Protein AF-0000000072262759 (afdb_homodimer)

Radius of gyration: 26.02 Å; Cα contacts (8 Å, |Δi|>4): 1117; chains: 2; bounding box: 70×74×68 Å

InterPro domains:
  IPR000847 LysR, HTH, N-terminal domain [PF00126] (4-63)
  IPR000847 LysR, HTH, N-terminal domain [PS50931] (1-59)
  IPR005119 LysR, substrate-binding [PF03466] (89-293)
  IPR036388 Winged helix-like DNA-binding domain superfamily [G3DSA:1.10.10.10] (3-88)
  IPR036390 Winged helix DNA-binding domain superfamily [SSF46785] (4-87)
  IPR058163 LysR-type transcriptional regulator, proteobacterial-type [PTHR30537] (1-295)

Secondary structure (DSSP, 8-state):
--HHHHHHHHHHHHHTTSHHHHHHHHT--HHHHHHHHHHHHHHHTS--B--SSSS--B-HHHHHHHHHHHHHHHHHHHHHHHHS--GGG--EEEEEEE-HHHHHSGGGHHHHHHHHH-TTEEEEEEE-SS---HHHHT-SEEEEEE-----SSEEEEEEEE-EEEEE-HHHHHHH---SSGGGGGGSEEEEETTSTTTTEEEEE-TTS-EEEEE-EEEEEES-HHHHHHHHHTTS-EEEEEHHHHHHHHHTTSSEEE-GGG----EEEEEEE---SS--HHHHHHHHHHHHHHHHH-/--HHHHHHHHHHHHHTTSHHHHHHHHT--HHHHHHHHHHHHHHHTS--B--SSSS--B-HHHHHHHHHHHHHHHHHHHHHHHHS--GGG--EEEEEEE-HHHHHSGGGHHHHHHHHH-TTEEEEEEE-SS---HHHHT-SEEEEEE-----SSEEEEEEEE-EEEEE-HHHHHHH---SSGGGGGGSEEEEETTSTTTTEEEEE-TTS-EEEEE-EEEEEES-HHHHHHHHHTTS-EEEEEHHHHHHHHHTTSSEEE-GGG----EEEEEEE---SS--HHHHHHHHHHHHHHHHH-

Organism: Brucella abortus (strain 2308) (NCBI:txid359391)

Nearest PDB structures (foldseek):
  7trw-assembly1_A-2  TM=8.984E-01  e=1.627E-21  Yersinia pestis CO92
  3mz1-assembly1_A  TM=8.689E-01  e=1.690E-17  Sinorhizobium meliloti 1021
  3mz1-assembly2_C  TM=8.672E-01  e=1.592E-17  Sinorhizobium meliloti 1021
  8sbf-assembly1_D  TM=5.828E-01  e=4.285E-18  Acinetobacter baylyi ADP1
  5y2v-assembly1_C  TM=5.278E-01  e=5.917E-17  Synechocystis sp. PCC 6803 substr. Kazusa

pLDDT: mean 88.4, std 10.93, range [44.16, 98.69]

Foldseek 3Di:
DDPLVLLVLLLLQVVLQHLVSSCVVVVHDSVVSVVSPVVNCVVVVHHQWDPPDPGTDGDPVVLVSNLVSLVVNQQVLLVCQVPVPDLVDDAEEAEEEEAPCCCVFPLVVLVVVLCVVCVRYHYRYDHDLDDDDCSSVNHQKYKDKWQDDDDLWDKDFQWFWFKFKKAFPVLCVVQNADPDLQSQAPWAEEFQCSDPCGQWDWWADPVGDIDTYGHHFDYYHNDLLVRQVCRLVNRGMYIHICSNCVVCCVVRSMPTHPVSTTDGRITIIMIGHDDPGRRSNRVSSRVSSSVVSVVVD/DDPLVLLVLLLLQVVLQHLVSSCVVVVHDSVVSVVSPVVNCVVVVHHQWDPPDPGTDGDPVVLVSNLVSLVVNQQVLLVCQVVVPDLVDDAEEAEEEEAPCCCVFPLVVLVVVLCVVCVRYHYRYDHDLDDDDCSSVNHQKYKDKWQDDDDLWDKDFQWFWFKFKKAFPVLCVVQNADPDPQSQAPWAEEFQCSDPCGQWDWWADPVGDIDTYGHHFDYYHNDLLVRQVCRLVNRGMYIHICSNCVVCCVVRSMPTHPVSTTDGRITIIMIGHDDPGRRSNRVSSRVSSSVVSVVVD

Solvent-accessible surface area (backbone atoms only — not comparable to full-atom values): 31466 Å² total; per-residue (Å²): 133,59,70,63,57,26,51,49,44,41,48,42,22,61,76,46,60,30,54,63,51,21,16,67,72,71,73,46,56,42,68,58,45,52,50,34,38,51,49,45,24,60,73,68,72,43,66,37,59,46,78,85,55,98,53,81,43,65,30,74,60,20,52,54,46,49,48,51,47,53,51,48,52,51,50,50,53,7,48,50,40,62,62,45,72,64,64,87,62,45,57,46,76,46,35,32,34,27,35,50,68,48,45,58,38,80,74,21,48,55,61,47,52,46,37,72,77,35,71,57,28,28,40,39,38,47,56,40,83,64,89,73,55,42,71,82,70,65,38,60,32,32,47,42,78,41,59,89,63,97,57,90,49,43,70,45,80,40,41,84,34,43,57,39,37,33,29,10,60,70,32,32,73,72,73,52,73,59,83,49,75,70,52,41,53,84,34,49,20,41,32,38,58,71,44,89,48,39,47,40,42,71,32,27,46,92,86,65,48,77,43,73,34,60,45,46,48,42,38,34,32,53,36,70,61,38,46,49,52,32,18,61,70,38,61,18,34,34,76,33,55,39,84,78,44,46,67,42,41,75,70,60,50,27,42,77,44,55,70,81,28,54,57,71,69,32,26,32,27,46,33,31,73,72,57,97,52,70,30,39,49,57,49,51,50,54,54,48,46,37,50,56,41,57,74,70,102,132,56,69,63,58,26,52,50,44,40,48,42,23,59,75,45,59,29,54,63,51,21,16,66,73,71,71,45,55,42,68,57,45,52,48,34,39,50,50,47,23,60,74,69,72,43,66,38,58,46,78,84,54,99,52,80,44,64,31,73,59,21,52,54,45,50,49,51,47,52,52,48,52,50,50,50,51,6,48,51,39,61,63,45,74,66,65,89,63,45,56,47,75,44,35,32,35,27,35,50,68,48,45,59,37,77,74,23,47,53,60,45,52,47,36,71,76,35,71,57,30,29,40,40,39,47,56,41,82,63,89,72,54,42,71,82,70,64,39,60,33,32,48,40,78,41,58,89,61,96,57,90,48,43,70,45,79,41,43,82,34,42,58,38,37,33,28,9,59,68,32,31,71,73,73,52,73,60,84,49,75,70,51,40,53,84,35,49,20,40,32,37,57,72,44,90,49,39,50,39,41,71,35,27,42,92,85,64,49,77,42,72,35,59,45,46,49,42,37,34,32,53,36,69,61,37,47,48,54,34,18,62,72,38,60,18,33,33,76,32,53,39,86,78,44,45,68,43,40,75,70,59,49,27,42,79,42,53,71,82,27,53,58,73,68,32,26,32,27,46,32,30,74,73,56,97,52,69,31,38,50,58,49,52,49,53,54,49,48,38,51,55,41,58,73,71,100

Sequence (594 aa):
MDTLTRMRAFIDVVEAEGFSAAARKIGRSKALLSKYVRELEDELGARLLNRTTRQFSLTEAGHTYYHRALEIIREIDALQDAVSETSSDARGRIKLSAPRTFADAVIGQSLIDFCLAHPEIVLDVRLDDRFVDLVEEGFDLAIRITRLQDSSLIAKRLSPFHSVLCGAPELIARVGKPQRPEDLTDRPCIVDTNARARNNWHFRNMDGSMMTVPVSGPIEINSPVATKNAALAGLGFCMLPAFIAEDEIEQGKLITCLDEFIVRDGGIYAVYPHRRYLPAKIRALVDFMTQWFKEREMDTLTRMRAFIDVVEAEGFSAAARKIGRSKALLSKYVRELEDELGARLLNRTTRQFSLTEAGHTYYHRALEIIREIDALQDAVSETSSDARGRIKLSAPRTFADAVIGQSLIDFCLAHPEIVLDVRLDDRFVDLVEEGFDLAIRITRLQDSSLIAKRLSPFHSVLCGAPELIARVGKPQRPEDLTDRPCIVDTNARARNNWHFRNMDGSMMTVPVSGPIEINSPVATKNAALAGLGFCMLPAFIAEDEIEQGKLITCLDEFIVRDGGIYAVYPHRRYLPAKIRALVDFMTQWFKERE

Structure (mmCIF, N/CA/C/O backbone):
data_AF-0000000072262759-model_v1
#
loop_
_entity.id
_entity.type
_entity.pdbx_description
1 polymer 'Bacterial regulatory protein LysR, HTH motif:LysR substrate binding domain'
#
loop_
_atom_site.group_PDB
_atom_site.id
_atom_site.type_symbol
_atom_site.label_atom_id
_atom_site.label_alt_id
_atom_site.label_comp_id
_atom_site.label_asym_id
_atom_site.label_entity_id
_atom_site.label_seq_id
_atom_site.pdbx_PDB_ins_code
_atom_site.Cartn_x
_atom_site.Cartn_y
_atom_site.Cartn_z
_atom_site.occupancy
_atom_site.B_iso_or_equiv
_atom_site.auth_seq_id
_atom_site.auth_comp_id
_atom_site.auth_asym_id
_atom_site.auth_atom_id
_atom_site.pdbx_PDB_model_num
ATOM 1 N N . MET A 1 1 ? -4.891 -43.25 8.281 1 56.09 1 MET A N 1
ATOM 2 C CA . MET A 1 1 ? -4.695 -42.031 7.496 1 56.09 1 MET A CA 1
ATOM 3 C C . MET A 1 1 ? -3.326 -41.406 7.773 1 56.09 1 MET A C 1
ATOM 5 O O . MET A 1 1 ? -2.828 -41.469 8.898 1 56.09 1 MET A O 1
ATOM 9 N N . ASP A 1 2 ? -2.65 -41 6.75 1 76.44 2 ASP A N 1
ATOM 10 C CA . ASP A 1 2 ? -1.235 -40.656 6.777 1 76.44 2 ASP A CA 1
ATOM 11 C C . ASP A 1 2 ? -1.025 -39.312 7.461 1 76.44 2 ASP A C 1
ATOM 13 O O . ASP A 1 2 ? -1.91 -38.438 7.441 1 76.44 2 ASP A O 1
ATOM 17 N N . THR A 1 3 ? -0.062 -39.312 8.289 1 75.75 3 THR A N 1
ATOM 18 C CA . THR A 1 3 ? 0.346 -38.156 9.102 1 75.75 3 THR A CA 1
ATOM 19 C C . THR A 1 3 ? 0.399 -36.875 8.258 1 75.75 3 THR A C 1
ATOM 21 O O . THR A 1 3 ? -0.036 -35.812 8.703 1 75.75 3 THR A O 1
ATOM 24 N N . LEU A 1 4 ? 0.708 -37.062 7.074 1 80.69 4 LEU A N 1
ATOM 25 C CA . LEU A 1 4 ? 0.847 -35.906 6.195 1 80.69 4 LEU A CA 1
ATOM 26 C C . LEU A 1 4 ? -0.517 -35.312 5.84 1 80.69 4 LEU A C 1
ATOM 28 O O . LEU A 1 4 ? -0.674 -34.094 5.754 1 80.69 4 LEU A O 1
ATOM 32 N N . THR A 1 5 ? -1.417 -36.219 5.652 1 85.25 5 THR A N 1
ATOM 33 C CA . THR A 1 5 ? -2.777 -35.812 5.336 1 85.25 5 THR A CA 1
ATOM 34 C C . THR A 1 5 ? -3.391 -35.031 6.492 1 85.25 5 THR A C 1
ATOM 36 O O . THR A 1 5 ? -4.039 -34 6.277 1 85.25 5 THR A O 1
ATOM 39 N N . ARG A 1 6 ? -3.154 -35.469 7.645 1 87.25 6 ARG A N 1
ATOM 40 C CA . ARG A 1 6 ? -3.674 -34.781 8.828 1 87.25 6 ARG A CA 1
ATOM 41 C C . ARG A 1 6 ? -2.994 -33.438 9.016 1 87.25 6 ARG A C 1
ATOM 43 O O . ARG A 1 6 ? -3.65 -32.438 9.359 1 87.25 6 ARG A O 1
ATOM 50 N N . MET A 1 7 ? -1.712 -33.406 8.758 1 86.62 7 MET A N 1
ATOM 51 C CA . MET A 1 7 ? -0.94 -32.188 8.852 1 86.62 7 MET A CA 1
ATOM 52 C C . MET A 1 7 ? -1.46 -31.141 7.863 1 86.62 7 MET A C 1
ATOM 54 O O . MET A 1 7 ? -1.679 -29.984 8.234 1 86.62 7 MET A O 1
ATOM 58 N N . ARG A 1 8 ? -1.709 -31.594 6.684 1 87.69 8 ARG A N 1
ATOM 59 C CA . ARG A 1 8 ? -2.213 -30.703 5.641 1 87.69 8 ARG A CA 1
ATOM 60 C C . ARG A 1 8 ? -3.617 -30.219 5.973 1 87.69 8 ARG A C 1
ATOM 62 O O . ARG A 1 8 ? -3.938 -29.047 5.75 1 87.69 8 ARG A O 1
ATOM 69 N N . ALA A 1 9 ? -4.43 -31.062 6.477 1 90 9 ALA A N 1
ATOM 70 C CA . ALA A 1 9 ? -5.789 -30.703 6.867 1 90 9 ALA A CA 1
ATOM 71 C C . ALA A 1 9 ? -5.777 -29.625 7.938 1 90 9 ALA A C 1
ATOM 73 O O . ALA A 1 9 ? -6.547 -28.656 7.863 1 90 9 ALA A O 1
ATOM 74 N N . PHE A 1 10 ? -4.914 -29.781 8.867 1 91.81 10 PHE A N 1
ATOM 75 C CA . PHE A 1 10 ? -4.777 -28.812 9.945 1 91.81 10 PHE A CA 1
ATOM 76 C C . PHE A 1 10 ? -4.355 -27.453 9.406 1 91.81 10 PHE A C 1
ATOM 78 O O . PHE A 1 10 ? -4.941 -26.438 9.75 1 91.81 10 PHE A O 1
ATOM 85 N N . ILE A 1 11 ? -3.396 -27.453 8.547 1 89.44 11 ILE A N 1
ATOM 86 C CA . ILE A 1 11 ? -2.895 -26.219 7.953 1 89.44 11 ILE A CA 1
ATOM 87 C C . ILE A 1 11 ? -4.012 -25.531 7.176 1 89.44 11 ILE A C 1
ATOM 89 O O . ILE A 1 11 ? -4.203 -24.312 7.301 1 89.44 11 ILE A O 1
ATOM 93 N N . ASP A 1 12 ? -4.742 -26.25 6.422 1 89.5 12 ASP A N 1
ATOM 94 C CA . ASP A 1 12 ? -5.844 -25.719 5.633 1 89.5 12 ASP A CA 1
ATOM 95 C C . ASP A 1 12 ? -6.891 -25.047 6.527 1 89.5 12 ASP A C 1
ATOM 97 O O . ASP A 1 12 ? -7.406 -23.984 6.195 1 89.5 12 ASP A O 1
ATOM 101 N N . VAL A 1 13 ? -7.172 -25.688 7.621 1 90.94 13 VAL A N 1
ATOM 102 C CA . VAL A 1 13 ? -8.172 -25.172 8.547 1 90.94 13 VAL A CA 1
ATOM 103 C C . VAL A 1 13 ? -7.676 -23.875 9.18 1 90.94 13 VAL A C 1
ATOM 105 O O . VAL A 1 13 ? -8.445 -22.922 9.344 1 90.94 13 VAL A O 1
ATOM 108 N N . VAL A 1 14 ? -6.41 -23.859 9.508 1 89.19 14 VAL A N 1
ATOM 109 C CA . VAL A 1 14 ? -5.828 -22.672 10.133 1 89.19 14 VAL A CA 1
ATOM 110 C C . VAL A 1 14 ? -5.809 -21.516 9.141 1 89.19 14 VAL A C 1
ATOM 112 O O . VAL A 1 14 ? -6.203 -20.406 9.469 1 89.19 14 VAL A O 1
ATOM 115 N N . GLU A 1 15 ? -5.398 -21.828 7.957 1 85.75 15 GLU A N 1
ATOM 116 C CA . GLU A 1 15 ? -5.277 -20.797 6.93 1 85.75 15 GLU A CA 1
ATOM 117 C C . GLU A 1 15 ? -6.645 -20.25 6.539 1 85.75 15 GLU A C 1
ATOM 119 O O . GLU A 1 15 ? -6.773 -19.062 6.234 1 85.75 15 GLU A O 1
ATOM 124 N N . ALA A 1 16 ? -7.66 -21.094 6.559 1 85.06 16 ALA A N 1
ATOM 125 C CA . ALA A 1 16 ? -9.016 -20.688 6.203 1 85.06 16 ALA A CA 1
ATOM 126 C C . ALA A 1 16 ? -9.75 -20.109 7.406 1 85.06 16 ALA A C 1
ATOM 128 O O . ALA A 1 16 ? -10.883 -19.625 7.281 1 85.06 16 ALA A O 1
ATOM 129 N N . GLU A 1 17 ? -9.023 -20.188 8.492 1 84.25 17 GLU A N 1
ATOM 130 C CA . GLU A 1 17 ? -9.562 -19.719 9.766 1 84.25 17 GLU A CA 1
ATOM 131 C C . GLU A 1 17 ? -10.906 -20.375 10.07 1 84.25 17 GLU A C 1
ATOM 133 O O . GLU A 1 17 ? -11.859 -19.703 10.461 1 84.25 17 GLU A O 1
ATOM 138 N N . GLY A 1 18 ? -10.984 -21.672 9.781 1 87.5 18 GLY A N 1
ATOM 139 C CA . GLY A 1 18 ? -12.203 -22.391 10.102 1 87.5 18 GLY A CA 1
ATOM 140 C C . GLY A 1 18 ? -12.367 -23.672 9.305 1 87.5 18 GLY A C 1
ATOM 141 O O . GLY A 1 18 ? -11.836 -23.781 8.195 1 87.5 18 GLY A O 1
ATOM 142 N N . PHE A 1 19 ? -13.18 -24.609 9.836 1 87.62 19 PHE A N 1
ATOM 143 C CA . PHE A 1 19 ? -13.383 -25.922 9.211 1 87.62 19 PHE A CA 1
ATOM 144 C C . PHE A 1 19 ? -14.266 -25.797 7.98 1 87.62 19 PHE A C 1
ATOM 146 O O . PHE A 1 19 ? -13.977 -26.391 6.938 1 87.62 19 PHE A O 1
ATOM 153 N N . SER A 1 20 ? -15.219 -24.906 8.117 1 86.88 20 SER A N 1
ATOM 154 C CA . SER A 1 20 ? -16.156 -24.75 7.008 1 86.88 20 SER A CA 1
ATOM 155 C C . SER A 1 20 ? -15.492 -24.062 5.82 1 86.88 20 SER A C 1
ATOM 157 O O . SER A 1 20 ? -15.648 -24.5 4.676 1 86.88 20 SER A O 1
ATOM 159 N N . ALA A 1 21 ? -14.766 -23.078 6.148 1 84.25 21 ALA A N 1
ATOM 160 C CA . ALA A 1 21 ? -14.062 -22.344 5.102 1 84.25 21 ALA A CA 1
ATOM 161 C C . ALA A 1 21 ? -13.016 -23.219 4.418 1 84.25 21 ALA A C 1
ATOM 163 O O . ALA A 1 21 ? -12.883 -23.203 3.195 1 84.25 21 ALA A O 1
ATOM 164 N N . ALA A 1 22 ? -12.352 -23.984 5.215 1 88.62 22 ALA A N 1
ATOM 165 C CA . ALA A 1 22 ? -11.344 -24.891 4.68 1 88.62 22 ALA A CA 1
ATOM 166 C C . ALA A 1 22 ? -11.984 -25.969 3.803 1 88.62 22 ALA A C 1
ATOM 168 O O . ALA A 1 22 ? -11.461 -26.297 2.734 1 88.62 22 ALA A O 1
ATOM 169 N N . ALA A 1 23 ? -13.094 -26.469 4.234 1 87.69 23 ALA A N 1
ATOM 170 C CA . ALA A 1 23 ? -13.789 -27.5 3.484 1 87.69 23 ALA A CA 1
ATOM 171 C C . ALA A 1 23 ? -14.195 -27 2.104 1 87.69 23 ALA A C 1
ATOM 173 O O . ALA A 1 23 ? -14.008 -27.688 1.102 1 87.69 23 ALA A O 1
ATOM 174 N N . ARG A 1 24 ? -14.641 -25.859 2.053 1 78.38 24 ARG A N 1
ATOM 175 C CA . ARG A 1 24 ? -15.062 -25.25 0.8 1 78.38 24 ARG A CA 1
ATOM 176 C C . ARG A 1 24 ? -13.875 -25.016 -0.129 1 78.38 24 ARG A C 1
ATOM 178 O O . ARG A 1 24 ? -13.969 -25.266 -1.333 1 78.38 24 ARG A O 1
ATOM 185 N N . LYS A 1 25 ? -12.828 -24.625 0.496 1 75.88 25 LYS A N 1
ATOM 186 C CA . LYS A 1 25 ? -11.641 -24.25 -0.27 1 75.88 25 LYS A CA 1
ATOM 187 C C . LYS A 1 25 ? -10.969 -25.484 -0.87 1 75.88 25 LYS A C 1
ATOM 189 O O . LYS A 1 25 ? -10.523 -25.469 -2.021 1 75.88 25 LYS A O 1
ATOM 194 N N . ILE A 1 26 ? -10.969 -26.547 -0.148 1 75.5 26 ILE A N 1
ATOM 195 C CA . ILE A 1 26 ? -10.172 -27.703 -0.571 1 75.5 26 ILE A CA 1
ATOM 196 C C . ILE A 1 26 ? -11.086 -28.781 -1.138 1 75.5 26 ILE A C 1
ATOM 198 O O . ILE A 1 26 ? -10.609 -29.734 -1.761 1 75.5 26 ILE A O 1
ATOM 202 N N . GLY A 1 27 ? -12.398 -28.609 -1.051 1 77.19 27 GLY A N 1
ATOM 203 C CA . GLY A 1 27 ? -13.336 -29.562 -1.611 1 77.19 27 GLY A CA 1
ATOM 204 C C . GLY A 1 27 ? -13.445 -30.844 -0.79 1 77.19 27 GLY A C 1
ATOM 205 O O . GLY A 1 27 ? -13.492 -31.938 -1.342 1 77.19 27 GLY A O 1
ATOM 206 N N . ARG A 1 28 ? -13.289 -30.719 0.465 1 79.94 28 ARG A N 1
ATOM 207 C CA . ARG A 1 28 ? -13.461 -31.844 1.379 1 79.94 28 ARG A CA 1
ATOM 208 C C . ARG A 1 28 ? -14.578 -31.562 2.385 1 79.94 28 ARG A C 1
ATOM 210 O O . ARG A 1 28 ? -14.984 -30.406 2.559 1 79.94 28 ARG A O 1
ATOM 217 N N . SER A 1 29 ? -15.141 -32.594 2.859 1 87.25 29 SER A N 1
ATOM 218 C CA . SER A 1 29 ? -16.203 -32.406 3.836 1 87.25 29 SER A CA 1
ATOM 219 C C . SER A 1 29 ? -15.672 -31.844 5.145 1 87.25 29 SER A C 1
ATOM 221 O O . SER A 1 29 ? -14.57 -32.188 5.578 1 87.25 29 SER A O 1
ATOM 223 N N . LYS A 1 30 ? -16.438 -31 5.719 1 90.69 30 LYS A N 1
ATOM 224 C CA . LYS A 1 30 ? -16.109 -30.438 7.027 1 90.69 30 LYS A CA 1
ATOM 225 C C . LYS A 1 30 ? -15.906 -31.547 8.062 1 90.69 30 LYS A C 1
ATOM 227 O O . LYS A 1 30 ? -15 -31.469 8.891 1 90.69 30 LYS A O 1
ATOM 232 N N . ALA A 1 31 ? -16.766 -32.562 7.977 1 90.81 31 ALA A N 1
ATOM 233 C CA . ALA A 1 31 ? -16.703 -33.688 8.914 1 90.81 31 ALA A CA 1
ATOM 234 C C . ALA A 1 31 ? -15.352 -34.406 8.812 1 90.81 31 ALA A C 1
ATOM 236 O O . ALA A 1 31 ? -14.766 -34.781 9.828 1 90.81 31 ALA A O 1
ATOM 237 N N . LEU A 1 32 ? -14.914 -34.562 7.625 1 90.25 32 LEU A N 1
ATOM 238 C CA . LEU A 1 32 ? -13.648 -35.25 7.395 1 90.25 32 LEU A CA 1
ATOM 239 C C . LEU A 1 32 ? -12.477 -34.406 7.918 1 90.25 32 LEU A C 1
ATOM 241 O O . LEU A 1 32 ? -11.57 -34.938 8.555 1 90.25 32 LEU A O 1
ATOM 245 N N . LEU A 1 33 ? -12.516 -33.125 7.668 1 91.5 33 LEU A N 1
ATOM 246 C CA . LEU A 1 33 ? -11.469 -32.219 8.156 1 91.5 33 LEU A CA 1
ATOM 247 C C . LEU A 1 33 ? -11.422 -32.219 9.68 1 91.5 33 LEU A C 1
ATOM 249 O O . LEU A 1 33 ? -10.336 -32.219 10.266 1 91.5 33 LEU A O 1
ATOM 253 N N . SER A 1 34 ? -12.602 -32.125 10.281 1 90.94 34 SER A N 1
ATOM 254 C CA . SER A 1 34 ? -12.695 -32.156 11.742 1 90.94 34 SER A CA 1
ATOM 255 C C . SER A 1 34 ? -12.109 -33.469 12.297 1 90.94 34 SER A C 1
ATOM 257 O O . SER A 1 34 ? -11.398 -33.438 13.305 1 90.94 34 SER A O 1
ATOM 259 N N . LYS A 1 35 ? -12.391 -34.531 11.625 1 91.38 35 LYS A N 1
ATOM 260 C CA . LYS A 1 35 ? -11.859 -35.844 12.031 1 91.38 35 LYS A CA 1
ATOM 261 C C . LYS A 1 35 ? -10.336 -35.844 11.945 1 91.38 35 LYS A C 1
ATOM 263 O O . LYS A 1 35 ? -9.664 -36.312 12.875 1 91.38 3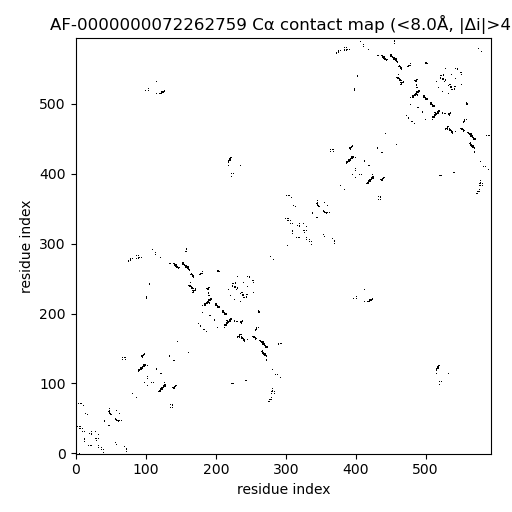5 LYS A O 1
ATOM 268 N N . TYR A 1 36 ? -9.836 -35.406 10.852 1 91.12 36 TYR A N 1
ATOM 269 C CA . TYR A 1 36 ? -8.391 -35.375 10.641 1 91.12 36 TYR A CA 1
ATOM 270 C C . TYR A 1 36 ? -7.691 -34.562 11.719 1 91.12 36 TYR A C 1
ATOM 272 O O . TYR A 1 36 ? -6.68 -35 12.273 1 91.12 36 TYR A O 1
ATOM 280 N N . VAL A 1 37 ? -8.234 -33.406 12.047 1 91.88 37 VAL A N 1
ATOM 281 C CA . VAL A 1 37 ? -7.625 -32.5 13.039 1 91.88 37 VAL A CA 1
ATOM 282 C C . VAL A 1 37 ? -7.707 -33.156 14.422 1 91.88 37 VAL A C 1
ATOM 284 O O . VAL A 1 37 ? -6.754 -33.094 15.195 1 91.88 37 VAL A O 1
ATOM 287 N N . ARG A 1 38 ? -8.805 -33.781 14.727 1 90.62 38 ARG A N 1
ATOM 288 C CA . ARG A 1 38 ? -8.961 -34.469 16 1 90.62 38 ARG A CA 1
ATOM 289 C C . ARG A 1 38 ? -7.965 -35.625 16.125 1 90.62 38 ARG A C 1
ATOM 291 O O . ARG A 1 38 ? -7.363 -35.812 17.188 1 90.62 38 ARG A O 1
ATOM 298 N N . GLU A 1 39 ? -7.82 -36.344 15.039 1 89.56 39 GLU A N 1
ATOM 299 C CA . GLU A 1 39 ? -6.871 -37.469 15.039 1 89.56 39 GLU A CA 1
ATOM 300 C C . GLU A 1 39 ? -5.441 -36.969 15.227 1 89.56 39 GLU A C 1
ATOM 302 O O . GLU A 1 39 ? -4.641 -37.594 15.906 1 89.56 39 GLU A O 1
ATOM 307 N N . LEU A 1 40 ? -5.164 -35.875 14.602 1 91 40 LEU A N 1
ATOM 308 C CA . LEU A 1 40 ? -3.848 -35.281 14.758 1 91 40 LEU A CA 1
ATOM 309 C C . LEU A 1 40 ? -3.611 -34.875 16.203 1 91 40 LEU A C 1
ATOM 311 O O . LEU A 1 40 ? -2.553 -35.156 16.781 1 91 40 LEU A O 1
ATOM 315 N N . GLU A 1 41 ? -4.633 -34.219 16.781 1 92.19 41 GLU A N 1
ATOM 316 C CA . GLU A 1 41 ? -4.539 -33.812 18.188 1 92.19 41 GLU A CA 1
ATOM 317 C C . GLU A 1 41 ? -4.379 -35 19.109 1 92.19 41 GLU A C 1
ATOM 319 O O . GLU A 1 41 ? -3.594 -34.969 20.047 1 92.19 41 GLU A O 1
ATOM 324 N N . ASP A 1 42 ? -5.094 -36.094 18.75 1 88.25 42 ASP A N 1
ATOM 325 C CA . ASP A 1 42 ? -5.02 -37.312 19.531 1 88.25 42 ASP A CA 1
ATOM 326 C C . ASP A 1 42 ? -3.617 -37.906 19.469 1 88.25 42 ASP A C 1
ATOM 328 O O . ASP A 1 42 ? -3.076 -38.344 20.484 1 88.25 42 ASP A O 1
ATOM 332 N N . GLU A 1 43 ? -3.084 -37.938 18.312 1 83.81 43 GLU A N 1
ATOM 333 C CA . GLU A 1 43 ? -1.745 -38.469 18.109 1 83.81 43 GLU A CA 1
ATOM 334 C C . GLU A 1 43 ? -0.698 -37.656 18.875 1 83.81 43 GLU A C 1
ATOM 336 O O . GLU A 1 43 ? 0.235 -38.219 19.453 1 83.81 43 GLU A O 1
ATOM 341 N N . LEU A 1 44 ? -0.897 -36.344 18.859 1 84.94 44 LEU A N 1
ATOM 342 C CA . LEU A 1 44 ? 0.05 -35.406 19.469 1 84.94 44 LEU A CA 1
ATOM 343 C C . LEU A 1 44 ? -0.171 -35.344 20.984 1 84.94 44 LEU A C 1
ATOM 345 O O . LEU A 1 44 ? 0.722 -34.938 21.719 1 84.94 44 LEU A O 1
ATOM 349 N N . GLY A 1 45 ? -1.39 -35.719 21.469 1 86.25 45 GLY A N 1
ATOM 350 C CA . GLY A 1 45 ? -1.741 -35.594 22.875 1 86.25 45 GLY A CA 1
ATOM 351 C C . GLY A 1 45 ? -1.945 -34.156 23.312 1 86.25 45 GLY A C 1
ATOM 352 O O . GLY A 1 45 ? -1.729 -33.844 24.484 1 86.25 45 GLY A O 1
ATOM 353 N N . ALA A 1 46 ? -2.129 -33.312 22.359 1 89.69 46 ALA A N 1
ATOM 354 C CA . ALA A 1 46 ? -2.338 -31.906 22.656 1 89.69 46 ALA A CA 1
ATOM 355 C C . ALA A 1 46 ? -3.418 -31.312 21.75 1 89.69 46 ALA A C 1
ATOM 357 O O . ALA A 1 46 ? -3.57 -31.719 20.609 1 89.69 46 ALA A O 1
ATOM 358 N N . ARG A 1 47 ? -4.117 -30.375 22.297 1 90.25 47 ARG A N 1
ATOM 359 C CA . ARG A 1 47 ? -5.07 -29.625 21.5 1 90.25 47 ARG A CA 1
ATOM 360 C C . ARG A 1 47 ? -4.371 -28.516 20.703 1 90.25 47 ARG A C 1
ATOM 362 O O . ARG A 1 47 ? -3.488 -27.828 21.234 1 90.25 47 ARG A O 1
ATOM 369 N N . LEU A 1 48 ? -4.734 -28.5 19.484 1 92.56 48 LEU A N 1
ATOM 370 C CA . LEU A 1 48 ? -4.117 -27.5 18.625 1 92.56 48 LEU A CA 1
ATOM 371 C C . LEU A 1 48 ? -5.051 -26.312 18.406 1 92.56 48 LEU A C 1
ATOM 373 O O . LEU A 1 48 ? -4.598 -25.203 18.094 1 92.56 48 LEU A O 1
ATOM 377 N N . LEU A 1 49 ? -6.383 -26.5 18.562 1 91.44 49 LEU A N 1
ATOM 378 C CA . LEU A 1 49 ? -7.398 -25.484 18.359 1 91.44 49 LEU A CA 1
ATOM 379 C C . LEU A 1 49 ? -8.219 -25.281 19.641 1 91.44 49 LEU A C 1
ATOM 381 O O . LEU A 1 49 ? -8.469 -26.234 20.375 1 91.44 49 LEU A O 1
ATOM 385 N N . ASN A 1 50 ? -8.492 -23.906 19.859 1 85.12 50 ASN A N 1
ATOM 386 C CA . ASN A 1 50 ? -9.422 -23.641 20.938 1 85.12 50 ASN A CA 1
ATOM 387 C C . ASN A 1 50 ? -10.867 -23.891 20.531 1 85.12 50 ASN A C 1
ATOM 389 O O . ASN A 1 50 ? -11.359 -23.297 19.578 1 85.12 50 ASN A O 1
ATOM 393 N N . ARG A 1 51 ? -11.43 -24.922 20.938 1 69.06 51 ARG A N 1
ATOM 394 C CA . ARG A 1 51 ? -12.758 -25.328 20.5 1 69.06 51 ARG A CA 1
ATOM 395 C C . ARG A 1 51 ? -13.844 -24.625 21.297 1 69.06 51 ARG A C 1
ATOM 397 O O . ARG A 1 51 ? -15.031 -24.719 20.969 1 69.06 51 ARG A O 1
ATOM 404 N N . THR A 1 52 ? -13.516 -24.016 22.344 1 59.41 52 THR A N 1
ATOM 405 C CA . THR A 1 52 ? -14.57 -23.547 23.234 1 59.41 52 THR A CA 1
ATOM 406 C C . THR A 1 52 ? -15.133 -22.219 22.781 1 59.41 52 THR A C 1
ATOM 408 O O . THR A 1 52 ? -16.188 -21.781 23.25 1 59.41 52 THR A O 1
ATOM 411 N N . THR A 1 53 ? -14.469 -21.422 22.016 1 56.97 53 THR A N 1
ATOM 412 C CA . THR A 1 53 ? -14.914 -20.047 21.797 1 56.97 53 THR A CA 1
ATOM 413 C C . THR A 1 53 ? -15.562 -19.891 20.438 1 56.97 53 THR A C 1
ATOM 415 O O . THR A 1 53 ? -15.383 -20.734 19.547 1 56.97 53 THR A O 1
ATOM 418 N N . ARG A 1 54 ? -16.422 -18.891 20.312 1 61.31 54 ARG A N 1
ATOM 419 C CA . ARG A 1 54 ? -17.109 -18.438 19.109 1 61.31 54 ARG A CA 1
ATOM 420 C C . ARG A 1 54 ? -16.109 -17.953 18.062 1 61.31 54 ARG A C 1
ATOM 422 O O . ARG A 1 54 ? -16.453 -17.797 16.891 1 61.31 54 ARG A O 1
ATOM 429 N N . GLN A 1 55 ? -14.906 -17.906 18.469 1 72.94 55 GLN A N 1
ATOM 430 C CA . GLN A 1 55 ? -13.922 -17.406 17.516 1 72.94 55 GLN A CA 1
ATOM 431 C C . GLN A 1 55 ? -12.828 -18.453 17.266 1 72.94 55 GLN A C 1
ATOM 433 O O . GLN A 1 55 ? -12.367 -19.109 18.188 1 72.94 55 GLN A O 1
ATOM 438 N N . PHE A 1 56 ? -12.547 -18.828 16.062 1 79.81 56 PHE A N 1
ATOM 439 C CA . PHE A 1 56 ? -11.445 -19.703 15.633 1 79.81 56 PHE A CA 1
ATOM 440 C C . PHE A 1 56 ? -10.117 -19.172 16.156 1 79.81 56 PHE A C 1
ATOM 442 O O . PHE A 1 56 ? -9.758 -18.016 15.93 1 79.81 56 PHE A O 1
ATOM 449 N N . SER A 1 57 ? -9.492 -19.938 17.047 1 87.69 57 SER A N 1
ATOM 450 C CA . SER A 1 57 ? -8.164 -19.531 17.531 1 87.69 57 SER A CA 1
ATOM 451 C C . SER A 1 57 ? -7.293 -20.75 17.812 1 87.69 57 SER A C 1
ATOM 453 O O . SER A 1 57 ? -7.801 -21.844 18.094 1 87.69 57 SER A O 1
ATOM 455 N N . LEU A 1 58 ? -5.961 -20.578 17.688 1 88.31 58 LEU A N 1
ATOM 456 C CA . LEU A 1 58 ? -4.977 -21.625 17.938 1 88.31 58 LEU A CA 1
ATOM 457 C C . LEU A 1 58 ? -4.543 -21.625 19.391 1 88.31 58 LEU A C 1
ATOM 459 O O . LEU A 1 58 ? -4.48 -20.578 20.031 1 88.31 58 LEU A O 1
ATOM 463 N N . THR A 1 59 ? -4.293 -22.828 19.938 1 88.38 59 THR A N 1
ATOM 464 C CA . THR A 1 59 ? -3.559 -22.938 21.188 1 88.38 59 THR A CA 1
ATOM 465 C C . THR A 1 59 ? -2.084 -22.609 20.984 1 88.38 59 THR A C 1
ATOM 467 O O . THR A 1 59 ? -1.64 -22.391 19.859 1 88.38 59 THR A O 1
ATOM 470 N N . GLU A 1 60 ? -1.385 -22.484 22.031 1 83.94 60 GLU A N 1
ATOM 471 C CA . GLU A 1 60 ? 0.058 -22.297 21.922 1 83.94 60 GLU A CA 1
ATOM 472 C C . GLU A 1 60 ? 0.714 -23.438 21.156 1 83.94 60 GLU A C 1
ATOM 474 O O . GLU A 1 60 ? 1.565 -23.219 20.297 1 83.94 60 GLU A O 1
ATOM 479 N N . ALA A 1 61 ? 0.309 -24.625 21.531 1 85.75 61 ALA A N 1
ATOM 480 C CA . ALA A 1 61 ? 0.788 -25.797 20.812 1 85.75 61 ALA A CA 1
ATOM 481 C C . ALA A 1 61 ? 0.386 -25.75 19.328 1 85.75 61 ALA A C 1
ATOM 483 O O . ALA A 1 61 ? 1.158 -26.141 18.453 1 85.75 61 ALA A O 1
ATOM 484 N N . GLY A 1 62 ? -0.788 -25.25 19.094 1 89.69 62 GLY A N 1
ATOM 485 C CA . GLY A 1 62 ? -1.27 -25.094 17.734 1 89.69 62 GLY A CA 1
ATOM 486 C C . GLY A 1 62 ? -0.423 -24.156 16.906 1 89.69 62 GLY A C 1
ATOM 487 O O . GLY A 1 62 ? -0.113 -24.438 15.742 1 89.69 62 GLY A O 1
ATOM 488 N N . HIS A 1 63 ? -0.015 -23.078 17.547 1 87.25 63 HIS A N 1
ATOM 489 C CA . HIS A 1 63 ? 0.843 -22.125 16.859 1 87.25 63 HIS A CA 1
ATOM 490 C C . HIS A 1 63 ? 2.191 -22.734 16.5 1 87.25 63 HIS A C 1
ATOM 492 O O . HIS A 1 63 ? 2.664 -22.594 15.375 1 87.25 63 HIS A O 1
ATOM 498 N N . THR A 1 64 ? 2.721 -23.406 17.438 1 83.44 64 THR A N 1
ATOM 499 C CA . THR A 1 64 ? 4.02 -24.047 17.25 1 83.44 64 THR A CA 1
ATOM 500 C C . THR A 1 64 ? 3.938 -25.125 16.172 1 83.44 64 THR A C 1
ATOM 502 O O . THR A 1 64 ? 4.785 -25.172 15.273 1 83.44 64 THR A O 1
ATOM 505 N N . TYR A 1 65 ? 2.914 -25.922 16.312 1 85.44 65 TYR A N 1
ATOM 506 C CA . TYR A 1 65 ? 2.758 -27.016 15.352 1 85.44 65 TYR A CA 1
ATOM 507 C C . TYR A 1 65 ? 2.533 -26.484 13.945 1 85.44 65 TYR A C 1
ATOM 509 O O . TYR A 1 65 ? 3.09 -27 12.977 1 85.44 65 TYR A O 1
ATOM 517 N N . TYR A 1 66 ? 1.699 -25.453 13.852 1 88.88 66 TYR A N 1
ATOM 518 C CA . TYR A 1 66 ? 1.37 -24.891 12.547 1 88.88 66 TYR A CA 1
ATOM 519 C C . TYR A 1 66 ? 2.629 -24.453 11.812 1 88.88 66 TYR A C 1
ATOM 521 O O . TYR A 1 66 ? 2.857 -24.828 10.664 1 88.88 66 TYR A O 1
ATOM 529 N N . HIS A 1 67 ? 3.508 -23.781 12.523 1 81.12 67 HIS A N 1
ATOM 530 C CA . HIS A 1 67 ? 4.719 -23.25 11.914 1 81.12 67 HIS A CA 1
ATOM 531 C C . HIS A 1 67 ? 5.66 -24.359 11.477 1 81.12 67 HIS A C 1
ATOM 533 O O . HIS A 1 67 ? 6.188 -24.328 10.359 1 81.12 67 HIS A O 1
ATOM 539 N N . ARG A 1 68 ? 5.793 -25.297 12.297 1 78.44 68 ARG A N 1
ATOM 540 C CA . ARG A 1 68 ? 6.699 -26.406 11.992 1 78.44 68 ARG A CA 1
ATOM 541 C C . ARG A 1 68 ? 6.129 -27.297 10.906 1 78.44 68 ARG A C 1
ATOM 543 O O . ARG A 1 68 ? 6.859 -27.766 10.023 1 78.44 68 ARG A O 1
ATOM 550 N N . ALA A 1 69 ? 4.824 -27.516 11.016 1 84.31 69 ALA A N 1
ATOM 551 C CA . ALA A 1 69 ? 4.16 -28.344 10.016 1 84.31 69 ALA A CA 1
ATOM 552 C C . ALA A 1 69 ? 4.266 -27.719 8.625 1 84.31 69 ALA A C 1
ATOM 554 O O . ALA A 1 69 ? 4.504 -28.422 7.641 1 84.31 69 ALA A O 1
ATOM 555 N N . LEU A 1 70 ? 4.102 -26.469 8.609 1 82.31 70 LEU A N 1
ATOM 556 C CA . LEU A 1 70 ? 4.215 -25.766 7.344 1 82.31 70 LEU A CA 1
ATOM 557 C C . LEU A 1 70 ? 5.594 -25.969 6.727 1 82.31 70 LEU A C 1
ATOM 559 O O . LEU A 1 70 ? 5.707 -26.234 5.527 1 82.31 70 LEU A O 1
ATOM 563 N N . GLU A 1 71 ? 6.617 -25.922 7.512 1 75 71 GLU A N 1
ATOM 564 C CA . GLU A 1 71 ? 7.988 -26.125 7.047 1 75 71 GLU A CA 1
ATOM 565 C C . GLU A 1 71 ? 8.188 -27.547 6.527 1 75 71 GLU A C 1
ATOM 567 O O . GLU A 1 71 ? 8.82 -27.75 5.488 1 75 71 GLU A O 1
ATOM 572 N N . ILE A 1 72 ? 7.668 -28.391 7.27 1 73.75 72 ILE A N 1
ATOM 573 C CA . ILE A 1 72 ? 7.828 -29.812 6.926 1 73.75 72 ILE A CA 1
ATOM 574 C C . ILE A 1 72 ? 7.121 -30.094 5.602 1 73.75 72 ILE A C 1
ATOM 576 O O . ILE A 1 72 ? 7.695 -30.734 4.711 1 73.75 72 ILE A O 1
ATOM 580 N N . ILE A 1 73 ? 5.898 -29.625 5.508 1 79.12 73 ILE A N 1
ATOM 581 C CA . ILE A 1 73 ? 5.137 -29.875 4.289 1 79.12 73 ILE A CA 1
ATOM 582 C C . ILE A 1 73 ? 5.852 -29.25 3.094 1 79.12 73 ILE A C 1
ATOM 584 O O . ILE A 1 73 ? 5.934 -29.859 2.025 1 79.12 73 ILE A O 1
ATOM 588 N N . ARG A 1 74 ? 6.371 -28.141 3.26 1 75 74 ARG A N 1
ATOM 589 C CA . ARG A 1 74 ? 7.113 -27.453 2.201 1 75 74 ARG A CA 1
ATOM 590 C C . ARG A 1 74 ? 8.344 -28.266 1.791 1 75 74 ARG A C 1
ATOM 592 O O . ARG A 1 74 ? 8.664 -28.359 0.604 1 75 74 ARG A O 1
ATOM 599 N N . GLU A 1 75 ? 9.016 -28.797 2.799 1 68.88 75 GLU A N 1
ATOM 600 C CA . GLU A 1 75 ? 10.195 -29.609 2.52 1 68.88 75 GLU A CA 1
ATOM 601 C C . GLU A 1 75 ? 9.828 -30.875 1.759 1 68.88 75 GLU A C 1
ATOM 603 O O . GLU A 1 75 ? 10.539 -31.297 0.841 1 68.88 75 GLU A O 1
ATOM 608 N N . ILE A 1 76 ? 8.805 -31.391 2.16 1 68.06 76 ILE A N 1
ATOM 609 C CA . ILE A 1 76 ? 8.344 -32.625 1.504 1 68.06 76 ILE A CA 1
ATOM 610 C C . ILE A 1 76 ? 7.957 -32.312 0.058 1 68.06 76 ILE A C 1
ATOM 612 O O . ILE A 1 76 ? 8.344 -33.031 -0.86 1 68.06 76 ILE A O 1
ATOM 616 N N . ASP A 1 77 ? 7.227 -31.281 -0.118 1 69.75 77 ASP A N 1
ATOM 617 C CA . ASP A 1 77 ? 6.824 -30.875 -1.465 1 69.75 77 ASP A CA 1
ATOM 618 C C . ASP A 1 77 ? 8.047 -30.562 -2.33 1 69.75 77 ASP A C 1
ATOM 620 O O . ASP A 1 77 ? 8.102 -30.969 -3.496 1 69.75 77 ASP A O 1
ATOM 624 N N . ALA A 1 78 ? 8.977 -30.016 -1.709 1 67.81 78 ALA A N 1
ATOM 625 C CA . ALA A 1 78 ? 10.211 -29.672 -2.418 1 67.81 78 ALA A CA 1
ATOM 626 C C . ALA A 1 78 ? 10.969 -30.938 -2.814 1 67.81 78 ALA A C 1
ATOM 628 O O . ALA A 1 78 ? 11.531 -31.016 -3.91 1 67.81 78 ALA A O 1
ATOM 629 N N . LEU A 1 79 ? 11.055 -31.859 -1.93 1 62.88 79 LEU A N 1
ATOM 630 C CA . LEU A 1 79 ? 11.711 -33.125 -2.199 1 62.88 79 LEU A CA 1
ATOM 631 C C . LEU A 1 79 ? 11.016 -33.875 -3.34 1 62.88 79 LEU A C 1
ATOM 633 O O . LEU A 1 79 ? 11.68 -34.438 -4.211 1 62.88 79 LEU A O 1
ATOM 637 N N . GLN A 1 80 ? 9.727 -33.875 -3.234 1 64.25 80 GLN A N 1
ATOM 638 C CA . GLN A 1 80 ? 8.961 -34.531 -4.301 1 64.25 80 GLN A CA 1
ATOM 639 C C . GLN A 1 80 ? 9.234 -33.844 -5.648 1 64.25 80 GLN A C 1
ATOM 641 O O . GLN A 1 80 ? 9.414 -34.531 -6.66 1 64.25 80 GLN A O 1
ATOM 646 N N . ASP A 1 81 ? 9.258 -32.594 -5.621 1 64.38 81 ASP A N 1
ATOM 647 C CA . ASP A 1 81 ? 9.531 -31.812 -6.82 1 64.38 81 ASP A CA 1
ATOM 648 C C . ASP A 1 81 ? 10.93 -32.094 -7.352 1 64.38 81 ASP A C 1
ATOM 650 O O . ASP A 1 81 ? 11.141 -32.156 -8.562 1 64.38 81 ASP A O 1
ATOM 654 N N . ALA A 1 82 ? 11.805 -32.156 -6.398 1 59.28 82 ALA A N 1
ATOM 655 C CA . ALA A 1 82 ? 13.195 -32.375 -6.77 1 59.28 82 ALA A CA 1
ATOM 656 C C . ALA A 1 82 ? 13.391 -33.719 -7.434 1 59.28 82 ALA A C 1
ATOM 658 O O . ALA A 1 82 ? 14.258 -33.875 -8.297 1 59.28 82 ALA A O 1
ATOM 659 N N . VAL A 1 83 ? 12.688 -34.594 -6.875 1 57.09 83 VAL A N 1
ATOM 660 C CA . VAL A 1 83 ? 12.828 -35.938 -7.41 1 57.09 83 VAL A CA 1
ATOM 661 C C . VAL A 1 83 ? 11.992 -36.062 -8.688 1 57.09 83 VAL A C 1
ATOM 663 O O . VAL A 1 83 ? 12.352 -36.844 -9.586 1 57.09 83 VAL A O 1
ATOM 666 N N . SER A 1 84 ? 10.906 -35.438 -8.578 1 54.72 84 SER A N 1
ATOM 667 C CA . SER A 1 84 ? 10.117 -35.469 -9.797 1 54.72 84 SER A CA 1
ATOM 668 C C . SER A 1 84 ? 10.812 -34.75 -10.938 1 54.72 84 SER A C 1
ATOM 670 O O . SER A 1 84 ? 11.438 -33.688 -10.727 1 54.72 84 SER A O 1
ATOM 672 N N . GLU A 1 85 ? 11.742 -35.406 -11.648 1 47.22 85 GLU A N 1
ATOM 673 C CA . GLU A 1 85 ? 12.625 -34.969 -12.719 1 47.22 85 GLU A CA 1
ATOM 674 C C . GLU A 1 85 ? 12.156 -33.625 -13.273 1 47.22 85 GLU A C 1
ATOM 676 O O . GLU A 1 85 ? 12.961 -32.844 -13.781 1 47.22 85 GLU A O 1
ATOM 681 N N . THR A 1 86 ? 11.016 -33.438 -14.109 1 44.16 86 THR A N 1
ATOM 682 C CA . THR A 1 86 ? 10.781 -32.438 -15.141 1 44.16 86 THR A CA 1
ATOM 683 C C . THR A 1 86 ? 10.281 -31.141 -14.516 1 44.16 86 THR A C 1
ATOM 685 O O . THR A 1 86 ? 9.242 -31.109 -13.859 1 44.16 86 THR A O 1
ATOM 688 N N . SER A 1 87 ? 11.141 -30.25 -14.102 1 50.25 87 SER A N 1
ATOM 689 C CA . SER A 1 87 ? 10.906 -28.828 -13.875 1 50.25 87 SER A CA 1
ATOM 690 C C . SER A 1 87 ? 9.672 -28.359 -14.633 1 50.25 87 SER A C 1
ATOM 692 O O . SER A 1 87 ? 9.133 -27.281 -14.328 1 50.25 87 SER A O 1
ATOM 694 N N . SER A 1 88 ? 9.484 -28.969 -15.891 1 51.78 88 SER A N 1
ATOM 695 C CA . SER A 1 88 ? 8.492 -28.562 -16.875 1 51.78 88 SER A CA 1
ATOM 696 C C . SER A 1 88 ? 7.078 -28.625 -16.312 1 51.78 88 SER A C 1
ATOM 698 O O . SER A 1 88 ? 6.152 -28.031 -16.875 1 51.78 88 SER A O 1
ATOM 700 N N . ASP A 1 89 ? 6.977 -29.141 -15.047 1 62.97 89 ASP A N 1
ATOM 701 C CA . ASP A 1 89 ? 5.605 -29.359 -14.594 1 62.97 89 ASP A CA 1
ATOM 702 C C . ASP A 1 89 ? 5.316 -28.578 -13.312 1 62.97 89 ASP A C 1
ATOM 704 O O . ASP A 1 89 ? 4.488 -28.984 -12.5 1 62.97 89 ASP A O 1
ATOM 708 N N . ALA A 1 90 ? 5.969 -27.453 -13.195 1 78.69 90 ALA A N 1
ATOM 709 C CA . ALA A 1 90 ? 5.754 -26.672 -11.984 1 78.69 90 ALA A CA 1
ATOM 710 C C . ALA A 1 90 ? 4.281 -26.312 -11.82 1 78.69 90 ALA A C 1
ATOM 712 O O . ALA A 1 90 ? 3.635 -25.859 -12.766 1 78.69 90 ALA A O 1
ATOM 713 N N . ARG A 1 91 ? 3.785 -26.719 -10.672 1 84.69 91 ARG A N 1
ATOM 714 C CA . ARG A 1 91 ? 2.393 -26.406 -10.367 1 84.69 91 ARG A CA 1
ATOM 715 C C . ARG A 1 91 ? 2.215 -26.078 -8.891 1 84.69 91 ARG A C 1
ATOM 717 O O . ARG A 1 91 ? 3.111 -26.328 -8.078 1 84.69 91 ARG A O 1
ATOM 724 N N . GLY A 1 92 ? 1.173 -25.406 -8.625 1 90.25 92 GLY A N 1
ATOM 725 C CA . GLY A 1 92 ? 0.831 -25.156 -7.238 1 90.25 92 GLY A CA 1
ATOM 726 C C . GLY A 1 92 ? 0.743 -23.672 -6.91 1 90.25 92 GLY A C 1
ATOM 727 O O . GLY A 1 92 ? 0.532 -22.844 -7.801 1 90.25 92 GLY A O 1
ATOM 728 N N . ARG A 1 93 ? 0.783 -23.453 -5.594 1 92 93 ARG A N 1
ATOM 729 C CA . ARG A 1 93 ? 0.597 -22.094 -5.098 1 92 93 ARG A CA 1
ATOM 730 C C . ARG A 1 93 ? 1.894 -21.547 -4.516 1 92 93 ARG A C 1
ATOM 732 O O . ARG A 1 93 ? 2.621 -22.25 -3.818 1 92 93 ARG A O 1
ATOM 739 N N . ILE A 1 94 ? 2.262 -20.375 -4.934 1 93.94 94 ILE A N 1
ATOM 740 C CA . ILE A 1 94 ? 3.41 -19.688 -4.367 1 93.94 94 ILE A CA 1
ATOM 741 C C . ILE A 1 94 ? 2.932 -18.484 -3.545 1 93.94 94 ILE A C 1
ATOM 743 O O . ILE A 1 94 ? 2.229 -17.609 -4.059 1 93.94 94 ILE A O 1
ATOM 747 N N . LYS A 1 95 ? 3.252 -18.5 -2.266 1 95.31 95 LYS A N 1
ATOM 748 C CA . LYS A 1 95 ? 2.99 -17.359 -1.409 1 95.31 95 LYS A CA 1
ATOM 749 C C . LYS A 1 95 ? 4.172 -16.391 -1.412 1 95.31 95 LYS A C 1
ATOM 751 O O . LYS A 1 95 ? 5.258 -16.734 -0.945 1 95.31 95 LYS A O 1
ATOM 756 N N . LEU A 1 96 ? 3.92 -15.188 -1.974 1 96.88 96 LEU A N 1
ATOM 757 C CA . LEU A 1 96 ? 4.98 -14.219 -2.232 1 96.88 96 LEU A CA 1
ATOM 758 C C . LEU A 1 96 ? 4.715 -12.906 -1.499 1 96.88 96 LEU A C 1
ATOM 760 O O . LEU A 1 96 ? 3.584 -12.414 -1.491 1 96.88 96 LEU A O 1
ATOM 764 N N . SER A 1 97 ? 5.688 -12.398 -0.791 1 96.19 97 SER A N 1
ATOM 765 C CA . SER A 1 97 ? 5.621 -11.055 -0.226 1 96.19 97 SER A CA 1
ATOM 766 C C . SER A 1 97 ? 6.426 -10.062 -1.058 1 96.19 97 SER A C 1
ATOM 768 O O . SER A 1 97 ? 7.508 -10.398 -1.553 1 96.19 97 SER A O 1
ATOM 770 N N . ALA A 1 98 ? 5.938 -8.93 -1.247 1 95.62 98 ALA A N 1
ATOM 771 C CA . ALA A 1 98 ? 6.645 -7.867 -1.959 1 95.62 98 ALA A CA 1
ATOM 772 C C . ALA A 1 98 ? 6.184 -6.492 -1.488 1 95.62 98 ALA A C 1
ATOM 774 O O . ALA A 1 98 ? 5.094 -6.352 -0.926 1 95.62 98 ALA A O 1
ATOM 775 N N . PRO A 1 99 ? 7.059 -5.48 -1.697 1 93.88 99 PRO A N 1
ATOM 776 C CA . PRO A 1 99 ? 6.566 -4.121 -1.451 1 93.88 99 PRO A CA 1
ATOM 777 C C . PRO A 1 99 ? 5.418 -3.73 -2.381 1 93.88 99 PRO A C 1
ATOM 779 O O . PRO A 1 99 ? 5.418 -4.105 -3.557 1 93.88 99 PRO A O 1
ATOM 782 N N . ARG A 1 100 ? 4.496 -2.963 -1.869 1 93.62 100 ARG A N 1
ATOM 783 C CA . ARG A 1 100 ? 3.381 -2.475 -2.674 1 93.62 100 ARG A CA 1
ATOM 784 C C . ARG A 1 100 ? 3.879 -1.688 -3.881 1 93.62 100 ARG A C 1
ATOM 786 O O . ARG A 1 100 ? 3.359 -1.843 -4.988 1 93.62 100 ARG A O 1
ATOM 793 N N . THR A 1 101 ? 4.867 -0.894 -3.67 1 91.25 101 THR A N 1
ATOM 794 C CA . THR A 1 101 ? 5.426 -0.051 -4.723 1 91.25 101 THR A CA 1
ATOM 795 C C . THR A 1 101 ? 6.004 -0.903 -5.848 1 91.25 101 THR A C 1
ATOM 797 O O . THR A 1 101 ? 5.945 -0.52 -7.02 1 91.25 101 THR A O 1
ATOM 800 N N . PHE A 1 102 ? 6.512 -2.033 -5.523 1 93.75 102 PHE A N 1
ATOM 801 C CA . PHE A 1 102 ? 7.043 -2.949 -6.523 1 93.75 102 PHE A CA 1
ATOM 802 C C . PHE A 1 102 ? 5.934 -3.473 -7.426 1 93.75 102 PHE A C 1
ATOM 804 O O . PHE A 1 102 ? 6.023 -3.383 -8.648 1 93.75 102 PHE A O 1
ATOM 811 N N . ALA A 1 103 ? 4.91 -3.971 -6.824 1 95.69 103 ALA A N 1
ATOM 812 C CA . ALA A 1 103 ? 3.85 -4.652 -7.562 1 95.69 103 ALA A CA 1
ATOM 813 C C . ALA A 1 103 ? 3.031 -3.666 -8.391 1 95.69 103 ALA A C 1
ATOM 815 O O . ALA A 1 103 ? 2.539 -4.008 -9.469 1 95.69 103 ALA A O 1
ATOM 816 N N . ASP A 1 104 ? 2.916 -2.455 -7.875 1 94 104 ASP A N 1
ATOM 817 C CA . ASP A 1 104 ? 2.07 -1.469 -8.539 1 94 104 ASP A CA 1
ATOM 818 C C . ASP A 1 104 ? 2.824 -0.773 -9.672 1 94 104 ASP A C 1
ATOM 820 O O . ASP A 1 104 ? 2.211 -0.173 -10.555 1 94 104 ASP A O 1
ATOM 824 N N . ALA A 1 105 ? 4.145 -0.79 -9.656 1 93.19 105 ALA A N 1
ATOM 825 C CA . ALA A 1 105 ? 4.965 -0.122 -10.664 1 93.19 105 ALA A CA 1
ATOM 826 C C . ALA A 1 105 ? 5.078 -0.972 -11.93 1 93.19 105 ALA A C 1
ATOM 828 O O . ALA A 1 105 ? 4.555 -2.088 -11.984 1 93.19 105 ALA A O 1
ATOM 829 N N . VAL A 1 106 ? 5.738 -0.436 -12.891 1 92 106 VAL A N 1
ATOM 830 C CA . VAL A 1 106 ? 5.926 -1.103 -14.172 1 92 106 VAL A CA 1
ATOM 831 C C . VAL A 1 106 ? 6.68 -2.414 -13.969 1 92 106 VAL A C 1
ATOM 833 O O . VAL A 1 106 ? 6.375 -3.42 -14.617 1 92 106 VAL A O 1
ATOM 836 N N . ILE A 1 107 ? 7.586 -2.467 -13.055 1 93.12 107 ILE A N 1
ATOM 837 C CA . ILE A 1 107 ? 8.406 -3.652 -12.836 1 93.12 107 ILE A CA 1
ATOM 838 C C . ILE A 1 107 ? 7.559 -4.77 -12.234 1 93.12 107 ILE A C 1
ATOM 840 O O . ILE A 1 107 ? 7.922 -5.945 -12.32 1 93.12 107 ILE A O 1
ATOM 844 N N . GLY A 1 108 ? 6.469 -4.438 -11.609 1 96 108 GLY A N 1
ATOM 845 C CA . GLY A 1 108 ? 5.543 -5.434 -11.094 1 96 108 GLY A CA 1
ATOM 846 C C . GLY A 1 108 ? 4.91 -6.277 -12.18 1 96 108 GLY A C 1
ATOM 847 O O . GLY A 1 108 ? 4.371 -7.352 -11.906 1 96 108 GLY A O 1
ATOM 848 N N . GLN A 1 109 ? 4.949 -5.77 -13.414 1 96.69 109 GLN A N 1
ATOM 849 C CA . GLN A 1 109 ? 4.484 -6.543 -14.562 1 96.69 109 GLN A CA 1
ATOM 850 C C . GLN A 1 109 ? 5.184 -7.895 -14.641 1 96.69 109 GLN A C 1
ATOM 852 O O . GLN A 1 109 ? 4.664 -8.836 -15.234 1 96.69 109 GLN A O 1
ATOM 857 N N . SER A 1 110 ? 6.316 -7.973 -14.008 1 97.31 110 SER A N 1
ATOM 858 C CA . SER A 1 110 ? 7.066 -9.227 -13.969 1 97.31 110 SER A CA 1
ATOM 859 C C . SER A 1 110 ? 6.238 -10.352 -13.359 1 97.31 110 SER A C 1
ATOM 861 O O . SER A 1 110 ? 6.242 -11.477 -13.867 1 97.31 110 SER A O 1
ATOM 863 N N . LEU A 1 111 ? 5.492 -10.086 -12.312 1 97.94 111 LEU A N 1
ATOM 864 C CA . LEU A 1 111 ? 4.645 -11.078 -11.656 1 97.94 111 LEU A CA 1
ATOM 865 C C . LEU A 1 111 ? 3.5 -11.5 -12.57 1 97.94 111 LEU A C 1
ATOM 867 O O . LEU A 1 111 ? 3.166 -12.688 -12.641 1 97.94 111 LEU A O 1
ATOM 871 N N . ILE A 1 112 ? 2.941 -10.523 -13.281 1 97.69 112 ILE A N 1
ATOM 872 C CA . ILE A 1 112 ? 1.814 -10.766 -14.172 1 97.69 112 ILE A CA 1
ATOM 873 C C . ILE A 1 112 ? 2.264 -11.625 -15.352 1 97.69 112 ILE A C 1
ATOM 875 O O . ILE A 1 112 ? 1.61 -12.609 -15.695 1 97.69 112 ILE A O 1
ATOM 879 N N . ASP A 1 113 ? 3.391 -11.258 -15.891 1 97.75 113 ASP A N 1
ATOM 880 C CA . ASP A 1 113 ? 3.934 -12.008 -17.016 1 97.75 113 ASP A CA 1
ATOM 881 C C . ASP A 1 113 ? 4.273 -13.445 -16.609 1 97.75 113 ASP A C 1
ATOM 883 O O . ASP A 1 113 ? 4.113 -14.375 -17.406 1 97.75 113 ASP A O 1
ATOM 887 N N . PHE A 1 114 ? 4.75 -13.609 -15.406 1 97.88 114 PHE A N 1
ATOM 888 C CA . PHE A 1 114 ? 5.008 -14.961 -14.898 1 97.88 114 PHE A CA 1
ATOM 889 C C . PHE A 1 114 ? 3.729 -15.781 -14.883 1 97.88 114 PHE A C 1
ATOM 891 O O . PHE A 1 114 ? 3.727 -16.938 -15.305 1 97.88 114 PHE A O 1
ATOM 898 N N . CYS A 1 115 ? 2.631 -15.18 -14.359 1 97.12 115 CYS A N 1
ATOM 899 C CA . CYS A 1 115 ? 1.351 -15.875 -14.305 1 97.12 115 CYS A CA 1
ATOM 900 C C . CYS A 1 115 ? 0.889 -16.281 -15.703 1 97.12 115 CYS A C 1
ATOM 902 O O . CYS A 1 115 ? 0.34 -17.359 -15.891 1 97.12 115 CYS A O 1
ATOM 904 N N . LEU A 1 116 ? 1.091 -15.414 -16.672 1 95.88 116 LEU A N 1
ATOM 905 C CA . LEU A 1 116 ? 0.718 -15.703 -18.047 1 95.88 116 LEU A CA 1
ATOM 906 C C . LEU A 1 116 ? 1.528 -16.875 -18.594 1 95.88 116 LEU A C 1
ATOM 908 O O . LEU A 1 116 ? 0.99 -17.734 -19.297 1 95.88 116 LEU A O 1
ATOM 912 N N . ALA A 1 117 ? 2.807 -16.938 -18.219 1 95.44 117 ALA A N 1
ATOM 913 C CA . ALA A 1 117 ? 3.73 -17.953 -18.734 1 95.44 117 ALA A CA 1
ATOM 914 C C . ALA A 1 117 ? 3.547 -19.281 -18 1 95.44 117 ALA A C 1
ATOM 916 O O . ALA A 1 117 ? 3.896 -20.344 -18.531 1 95.44 117 ALA A O 1
ATOM 917 N N . HIS A 1 118 ? 3 -19.203 -16.812 1 95 118 HIS A N 1
ATOM 918 C CA . HIS A 1 118 ? 2.855 -20.406 -15.992 1 95 118 HIS A CA 1
ATOM 919 C C . HIS A 1 118 ? 1.438 -20.531 -15.445 1 95 118 HIS A C 1
ATOM 921 O O . HIS A 1 118 ? 1.223 -20.438 -14.234 1 95 118 HIS A O 1
ATOM 927 N N . PRO A 1 119 ? 0.507 -20.922 -16.266 1 92.31 119 PRO A N 1
ATOM 928 C CA . PRO A 1 119 ? -0.905 -20.938 -15.883 1 92.31 119 PRO A CA 1
ATOM 929 C C . PRO A 1 119 ? -1.209 -21.969 -14.812 1 92.31 119 PRO A C 1
ATOM 931 O O . PRO A 1 119 ? -2.271 -21.922 -14.188 1 92.31 119 PRO A O 1
ATOM 934 N N . GLU A 1 120 ? -0.309 -22.891 -14.555 1 92.06 120 GLU A N 1
ATOM 935 C CA . GLU A 1 120 ? -0.531 -23.938 -13.578 1 92.06 120 GLU A CA 1
ATOM 936 C C . GLU A 1 120 ? -0.122 -23.484 -12.18 1 92.06 120 GLU A C 1
ATOM 938 O O . GLU A 1 120 ? -0.335 -24.203 -11.195 1 92.06 120 GLU A O 1
ATOM 943 N N . ILE A 1 121 ? 0.445 -22.312 -12.117 1 93.25 121 ILE A N 1
ATOM 944 C CA . ILE A 1 121 ? 0.88 -21.766 -10.836 1 93.25 121 ILE A CA 1
ATOM 945 C C . ILE A 1 121 ? -0.058 -20.641 -10.406 1 93.25 121 ILE A C 1
ATOM 947 O O . ILE A 1 121 ? -0.432 -19.797 -11.219 1 93.25 121 ILE A O 1
ATOM 951 N N . VAL A 1 122 ? -0.536 -20.719 -9.18 1 94.19 122 VAL A N 1
ATOM 952 C CA . VAL A 1 122 ? -1.303 -19.641 -8.586 1 94.19 122 VAL A CA 1
ATOM 953 C C . VAL A 1 122 ? -0.392 -18.781 -7.699 1 94.19 122 VAL A C 1
ATOM 955 O O . VAL A 1 122 ? 0.291 -19.312 -6.816 1 94.19 122 VAL A O 1
ATOM 958 N N . LEU A 1 123 ? -0.313 -17.516 -7.98 1 96.62 123 LEU A N 1
ATOM 959 C CA . LEU A 1 123 ? 0.5 -16.609 -7.18 1 96.62 123 LEU A CA 1
ATOM 960 C C . LEU A 1 123 ? -0.346 -15.914 -6.117 1 96.62 123 LEU A C 1
ATOM 962 O O . LEU A 1 123 ? -1.311 -15.219 -6.441 1 96.62 123 LEU A O 1
ATOM 966 N N . ASP A 1 124 ? -0.066 -16.188 -4.902 1 96.31 124 ASP A N 1
ATOM 967 C CA . ASP A 1 124 ? -0.639 -15.477 -3.76 1 96.31 124 ASP A CA 1
ATOM 968 C C . ASP A 1 124 ? 0.296 -14.367 -3.273 1 96.31 124 ASP A C 1
ATOM 970 O O . ASP A 1 124 ? 1.213 -14.625 -2.49 1 96.31 124 ASP A O 1
ATOM 974 N N . VAL A 1 125 ? -0.023 -13.148 -3.715 1 97.44 125 VAL A N 1
ATOM 975 C CA . VAL A 1 125 ? 0.881 -12.023 -3.48 1 97.44 125 VAL A CA 1
ATOM 976 C C . VAL A 1 125 ? 0.357 -11.172 -2.328 1 97.44 125 VAL A C 1
ATOM 978 O O . VAL A 1 125 ? -0.741 -10.617 -2.408 1 97.44 125 VAL A O 1
ATOM 981 N N . ARG A 1 126 ? 1.127 -11.094 -1.317 1 95.81 126 ARG A N 1
ATOM 982 C CA . ARG A 1 126 ? 0.826 -10.227 -0.18 1 95.81 126 ARG A CA 1
ATOM 983 C C . ARG A 1 126 ? 1.751 -9.016 -0.154 1 95.81 126 ARG A C 1
ATOM 985 O O . ARG A 1 126 ? 2.912 -9.125 0.246 1 95.81 126 ARG A O 1
ATOM 992 N N . LEU A 1 127 ? 1.183 -7.961 -0.476 1 94 127 LEU A N 1
ATOM 993 C CA . LEU A 1 127 ? 1.965 -6.73 -0.533 1 94 127 LEU A CA 1
ATOM 994 C C . LEU A 1 127 ? 1.998 -6.043 0.829 1 94 127 LEU A C 1
ATOM 996 O O . LEU A 1 127 ? 0.949 -5.754 1.409 1 94 127 LEU A O 1
ATOM 1000 N N . ASP A 1 128 ? 3.221 -5.875 1.283 1 88.5 128 ASP A N 1
ATOM 1001 C CA . ASP A 1 128 ? 3.492 -5.297 2.596 1 88.5 128 ASP A CA 1
ATOM 1002 C C . ASP A 1 128 ? 4.844 -4.586 2.613 1 88.5 128 ASP A C 1
ATOM 1004 O O . ASP A 1 128 ? 5.848 -5.141 2.158 1 88.5 128 ASP A O 1
ATOM 1008 N N . ASP A 1 129 ? 4.836 -3.381 3.145 1 85 129 ASP A N 1
ATOM 1009 C CA . ASP A 1 129 ? 6.09 -2.633 3.121 1 85 129 ASP A CA 1
ATOM 1010 C C . ASP A 1 129 ? 6.945 -2.955 4.344 1 85 129 ASP A C 1
ATOM 1012 O O . ASP A 1 129 ? 8.094 -2.521 4.434 1 85 129 ASP A O 1
ATOM 1016 N N . ARG A 1 130 ? 6.426 -3.809 5.207 1 80.44 130 ARG A N 1
ATOM 1017 C CA . ARG A 1 130 ? 7.238 -4.305 6.312 1 80.44 130 ARG A CA 1
ATOM 1018 C C . ARG A 1 130 ? 8.125 -5.461 5.863 1 80.44 130 ARG A C 1
ATOM 1020 O O . ARG A 1 130 ? 7.824 -6.133 4.875 1 80.44 130 ARG A O 1
ATOM 1027 N N . PHE A 1 131 ? 9.219 -5.613 6.551 1 80.88 131 PHE A N 1
ATOM 1028 C CA . PHE A 1 131 ? 10.016 -6.812 6.34 1 80.88 131 PHE A CA 1
ATOM 1029 C C . PHE A 1 131 ? 9.438 -7.996 7.109 1 80.88 131 PHE A C 1
ATOM 1031 O O . PHE A 1 131 ? 9.758 -8.195 8.281 1 80.88 131 PHE A O 1
ATOM 1038 N N . VAL A 1 132 ? 8.695 -8.766 6.395 1 83.75 132 VAL A N 1
ATOM 1039 C CA . VAL A 1 132 ? 7.98 -9.883 7.012 1 83.75 132 VAL A CA 1
ATOM 1040 C C . VAL A 1 132 ? 8.953 -11.023 7.305 1 83.75 132 VAL A C 1
ATOM 1042 O O . VAL A 1 132 ? 9.992 -11.141 6.652 1 83.75 132 VAL A O 1
ATOM 1045 N N . ASP A 1 133 ? 8.602 -11.75 8.297 1 85.06 133 ASP A N 1
ATOM 1046 C CA . ASP A 1 133 ? 9.328 -12.992 8.531 1 85.06 133 ASP A CA 1
ATOM 1047 C C . ASP A 1 133 ? 8.844 -14.102 7.609 1 85.06 133 ASP A C 1
ATOM 1049 O O . ASP A 1 133 ? 7.773 -14.672 7.82 1 85.06 133 ASP A O 1
ATOM 1053 N N . LEU A 1 134 ? 9.648 -14.445 6.742 1 86.56 134 LEU A N 1
ATOM 1054 C CA . LEU A 1 134 ? 9.25 -15.383 5.699 1 86.56 134 LEU A CA 1
ATOM 1055 C C . LEU A 1 134 ? 8.859 -16.734 6.301 1 86.56 134 LEU A C 1
ATOM 1057 O O . LEU A 1 134 ? 7.836 -17.297 5.93 1 86.56 134 LEU A O 1
ATOM 1061 N N . VAL A 1 135 ? 9.688 -17.172 7.199 1 80.88 135 VAL A N 1
ATOM 1062 C CA . VAL A 1 135 ? 9.492 -18.516 7.754 1 80.88 135 VAL A CA 1
ATOM 1063 C C . VAL A 1 135 ? 8.281 -18.516 8.68 1 80.88 135 VAL A C 1
ATOM 1065 O O . VAL A 1 135 ? 7.367 -19.328 8.516 1 80.88 135 VAL A O 1
ATOM 1068 N N . GLU A 1 136 ? 8.242 -17.547 9.539 1 81 136 GLU A N 1
ATOM 1069 C CA . GLU A 1 136 ? 7.176 -17.484 10.531 1 81 136 GLU A CA 1
ATOM 1070 C C . GLU A 1 136 ? 5.828 -17.203 9.875 1 81 136 GLU A C 1
ATOM 1072 O O . GLU A 1 136 ? 4.793 -17.688 10.352 1 81 136 GLU A O 1
ATOM 1077 N N . GLU A 1 137 ? 5.902 -16.516 8.789 1 87.81 137 GLU A N 1
ATOM 1078 C CA . GLU A 1 137 ? 4.641 -16.094 8.188 1 87.81 137 GLU A CA 1
ATOM 1079 C C . GLU A 1 137 ? 4.301 -16.969 6.973 1 87.81 137 GLU A C 1
ATOM 1081 O O . GLU A 1 137 ? 3.291 -16.734 6.305 1 87.81 137 GLU A O 1
ATOM 1086 N N . GLY A 1 138 ? 5.125 -17.969 6.684 1 86.31 138 GLY A N 1
ATOM 1087 C CA . GLY A 1 138 ? 4.816 -19 5.707 1 86.31 138 GLY A CA 1
ATOM 1088 C C . GLY A 1 138 ? 4.961 -18.516 4.273 1 86.31 138 GLY A C 1
ATOM 1089 O O . GLY A 1 138 ? 4.219 -18.969 3.391 1 86.31 138 GLY A O 1
ATOM 1090 N N . PHE A 1 139 ? 5.824 -17.562 4.016 1 92.25 139 PHE A N 1
ATOM 1091 C CA . PHE A 1 139 ? 6.086 -17.125 2.648 1 92.25 139 PHE A CA 1
ATOM 1092 C C . PHE A 1 139 ? 7.121 -18.016 1.982 1 92.25 139 PHE A C 1
ATOM 1094 O O . PHE A 1 139 ? 8.078 -18.453 2.623 1 92.25 139 PHE A O 1
ATOM 1101 N N . ASP A 1 140 ? 6.859 -18.297 0.706 1 90.69 140 ASP A N 1
ATOM 1102 C CA . ASP A 1 140 ? 7.812 -19.062 -0.084 1 90.69 140 ASP A CA 1
ATOM 1103 C C . ASP A 1 140 ? 8.961 -18.188 -0.573 1 90.69 140 ASP A C 1
ATOM 1105 O O . ASP A 1 140 ? 10.086 -18.672 -0.745 1 90.69 140 ASP A O 1
ATOM 1109 N N . LEU A 1 141 ? 8.609 -16.969 -0.857 1 93.38 141 LEU A N 1
ATOM 1110 C CA . LEU A 1 141 ? 9.547 -16.031 -1.469 1 93.38 141 LEU A CA 1
ATOM 1111 C C . LEU A 1 141 ? 9.156 -14.586 -1.152 1 93.38 141 LEU A C 1
ATOM 1113 O O . LEU A 1 141 ? 7.977 -14.289 -0.955 1 93.38 141 LEU A O 1
ATOM 1117 N N . ALA A 1 142 ? 10.188 -13.773 -1.048 1 94.81 142 ALA A N 1
ATOM 1118 C CA . ALA A 1 142 ? 9.93 -12.344 -0.911 1 94.81 142 ALA A CA 1
ATOM 1119 C C . ALA A 1 142 ? 10.734 -11.547 -1.93 1 94.81 142 ALA A C 1
ATOM 1121 O O . ALA A 1 142 ? 11.875 -11.898 -2.252 1 94.81 142 ALA A O 1
ATOM 1122 N N . ILE A 1 143 ? 10.086 -10.539 -2.475 1 95.25 143 ILE A N 1
ATOM 1123 C CA . ILE A 1 143 ? 10.828 -9.484 -3.162 1 95.25 143 ILE A CA 1
ATOM 1124 C C . ILE A 1 143 ? 11.195 -8.383 -2.172 1 95.25 143 ILE A C 1
ATOM 1126 O O . ILE A 1 143 ? 10.336 -7.887 -1.437 1 95.25 143 ILE A O 1
ATOM 1130 N N . ARG A 1 144 ? 12.477 -8.047 -2.172 1 92.38 144 ARG A N 1
ATOM 1131 C CA . ARG A 1 144 ? 12.945 -7.004 -1.267 1 92.38 144 ARG A CA 1
ATOM 1132 C C . ARG A 1 144 ? 13.734 -5.938 -2.021 1 92.38 144 ARG A C 1
ATOM 1134 O O . ARG A 1 144 ? 14.508 -6.258 -2.93 1 92.38 144 ARG A O 1
ATOM 1141 N N . ILE A 1 145 ? 13.422 -4.801 -1.743 1 89.94 145 ILE A N 1
ATOM 1142 C CA . ILE A 1 145 ? 14.234 -3.672 -2.166 1 89.94 145 ILE A CA 1
ATOM 1143 C C . ILE A 1 145 ? 15.078 -3.17 -0.992 1 89.94 145 ILE A C 1
ATOM 1145 O O . ILE A 1 145 ? 14.547 -2.57 -0.055 1 89.94 145 ILE A O 1
ATOM 1149 N N . THR A 1 146 ? 16.281 -3.49 -0.987 1 82.62 146 THR A N 1
ATOM 1150 C CA . THR A 1 146 ? 17.094 -3.236 0.202 1 82.62 146 THR A CA 1
ATOM 1151 C C . THR A 1 146 ? 18.578 -3.154 -0.157 1 82.62 146 THR A C 1
ATOM 1153 O O . THR A 1 146 ? 18.953 -3.35 -1.315 1 82.62 146 THR A O 1
ATOM 1156 N N . ARG A 1 147 ? 19.359 -2.662 0.873 1 77.44 147 ARG A N 1
ATOM 1157 C CA . ARG A 1 147 ? 20.797 -2.809 0.837 1 77.44 147 ARG A CA 1
ATOM 1158 C C . ARG A 1 147 ? 21.234 -4.105 1.511 1 77.44 147 ARG A C 1
ATOM 1160 O O . ARG A 1 147 ? 20.781 -4.426 2.609 1 77.44 147 ARG A O 1
ATOM 1167 N N . LEU A 1 148 ? 21.516 -5.117 0.652 1 64.62 148 LEU A N 1
ATOM 1168 C CA . LEU A 1 148 ? 21.75 -6.453 1.18 1 64.62 148 LEU A CA 1
ATOM 1169 C C . LEU A 1 148 ? 22.469 -6.391 2.52 1 64.62 148 LEU A C 1
ATOM 1171 O O . LEU A 1 148 ? 23.5 -5.711 2.646 1 64.62 148 LEU A O 1
ATOM 1175 N N . GLN A 1 149 ? 21.688 -6.578 3.506 1 61.78 149 GLN A N 1
ATOM 1176 C CA . GLN A 1 149 ? 22.328 -6.875 4.781 1 61.78 149 GLN A CA 1
ATOM 1177 C C . GLN A 1 149 ? 22.5 -8.375 4.977 1 61.78 149 GLN A C 1
ATOM 1179 O O . GLN A 1 149 ? 21.844 -9.172 4.312 1 61.78 149 GLN A O 1
ATOM 1184 N N . ASP A 1 150 ? 23.422 -8.805 5.754 1 56.19 150 ASP A N 1
ATOM 1185 C CA . ASP A 1 150 ? 23.75 -10.18 6.105 1 56.19 150 ASP A CA 1
ATOM 1186 C C . ASP A 1 150 ? 22.516 -10.922 6.629 1 56.19 150 ASP A C 1
ATOM 1188 O O . ASP A 1 150 ? 21.844 -10.445 7.551 1 56.19 150 ASP A O 1
ATOM 1192 N N . SER A 1 151 ? 21.828 -11.711 5.797 1 63.16 151 SER A N 1
ATOM 1193 C CA . SER A 1 151 ? 20.734 -12.531 6.297 1 63.16 151 SER A CA 1
ATOM 1194 C C . SER A 1 151 ? 20.984 -14.016 6.035 1 63.16 151 SER A C 1
ATOM 1196 O O . SER A 1 151 ? 21.844 -14.367 5.227 1 63.16 151 SER A O 1
ATOM 1198 N N . SER A 1 152 ? 20.469 -14.867 6.918 1 67.94 152 SER A N 1
ATOM 1199 C CA . SER A 1 152 ? 20.453 -16.312 6.727 1 67.94 152 SER A CA 1
ATOM 1200 C C . SER A 1 152 ? 19.625 -16.703 5.516 1 67.94 152 SER A C 1
ATOM 1202 O O . SER A 1 152 ? 19.625 -17.875 5.105 1 67.94 152 SER A O 1
ATOM 1204 N N . LEU A 1 153 ? 19.125 -15.812 4.898 1 74.25 153 LEU A N 1
ATOM 1205 C CA . LEU A 1 153 ? 18.297 -16.047 3.723 1 74.25 153 LEU A CA 1
ATOM 1206 C C . LEU A 1 153 ? 19.125 -15.977 2.445 1 74.25 153 LEU A C 1
ATOM 1208 O O . LEU A 1 153 ? 20.188 -15.352 2.428 1 74.25 153 LEU A O 1
ATOM 1212 N N . ILE A 1 154 ? 18.734 -16.812 1.555 1 81.88 154 ILE A N 1
ATOM 1213 C CA . ILE A 1 154 ? 19.328 -16.719 0.23 1 81.88 154 ILE A CA 1
ATOM 1214 C C . ILE A 1 154 ? 18.75 -15.531 -0.521 1 81.88 154 ILE A C 1
ATOM 1216 O O . ILE A 1 154 ? 17.531 -15.336 -0.542 1 81.88 154 ILE A O 1
ATOM 1220 N N . ALA A 1 155 ? 19.625 -14.773 -1.022 1 88 155 ALA A N 1
ATOM 1221 C CA . ALA A 1 155 ? 19.188 -13.594 -1.776 1 88 155 ALA A CA 1
ATOM 1222 C C . ALA A 1 155 ? 19.766 -13.609 -3.191 1 88 155 ALA A C 1
ATOM 1224 O O . ALA A 1 155 ? 20.969 -13.766 -3.375 1 88 155 ALA A O 1
ATOM 1225 N N . LYS A 1 156 ? 18.875 -13.609 -4.145 1 90.44 156 LYS A N 1
ATOM 1226 C CA . LYS A 1 156 ? 19.266 -13.438 -5.539 1 90.44 156 LYS A CA 1
ATOM 1227 C C . LYS A 1 156 ? 18.984 -12.023 -6.023 1 90.44 156 LYS A C 1
ATOM 1229 O O . LYS A 1 156 ? 17.844 -11.562 -5.977 1 90.44 156 LYS A O 1
ATOM 1234 N N . ARG A 1 157 ? 20.031 -11.391 -6.441 1 91.75 157 ARG A N 1
ATOM 1235 C CA . ARG A 1 157 ? 19.844 -10.039 -6.957 1 91.75 157 ARG A CA 1
ATOM 1236 C C . ARG A 1 157 ? 19.172 -10.055 -8.328 1 91.75 157 ARG A C 1
ATOM 1238 O O . ARG A 1 157 ? 19.641 -10.75 -9.234 1 91.75 157 ARG A O 1
ATOM 1245 N N . LEU A 1 158 ? 18.078 -9.336 -8.461 1 94.88 158 LEU A N 1
ATOM 1246 C CA . LEU A 1 158 ? 17.328 -9.289 -9.711 1 94.88 158 LEU A CA 1
ATOM 1247 C C . LEU A 1 158 ? 17.703 -8.062 -10.531 1 94.88 158 LEU A C 1
ATOM 1249 O O . LEU A 1 158 ? 17.781 -8.125 -11.758 1 94.88 158 LEU A O 1
ATOM 1253 N N . SER A 1 159 ? 17.906 -6.93 -9.883 1 93.94 159 SER A N 1
ATOM 1254 C CA . SER A 1 159 ? 18.188 -5.66 -10.539 1 93.94 159 SER A CA 1
ATOM 1255 C C . SER A 1 159 ? 18.812 -4.656 -9.57 1 93.94 159 SER A C 1
ATOM 1257 O O . SER A 1 159 ? 18.562 -4.719 -8.367 1 93.94 159 SER A O 1
ATOM 1259 N N . PRO A 1 160 ? 19.656 -3.773 -10.141 1 91 160 PRO A N 1
ATOM 1260 C CA . PRO A 1 160 ? 20.078 -2.66 -9.281 1 91 160 PRO A CA 1
ATOM 1261 C C . PRO A 1 160 ? 18.922 -1.721 -8.938 1 91 160 PRO A C 1
ATOM 1263 O O . PRO A 1 160 ? 17.891 -1.705 -9.625 1 91 160 PRO A O 1
ATOM 1266 N N . PHE A 1 161 ? 19.078 -1.089 -7.809 1 90.25 161 PHE A N 1
ATOM 1267 C CA . PHE A 1 161 ? 18.094 -0.134 -7.332 1 90.25 161 PHE A CA 1
ATOM 1268 C C . PHE A 1 161 ? 18.766 1.095 -6.734 1 90.25 161 PHE A C 1
ATOM 1270 O O . PHE A 1 161 ? 19.797 0.983 -6.07 1 90.25 161 PHE A O 1
ATOM 1277 N N . HIS A 1 162 ? 18.266 2.275 -7.078 1 90.56 162 HIS A N 1
ATOM 1278 C CA . HIS A 1 162 ? 18.656 3.484 -6.359 1 90.56 162 HIS A CA 1
ATOM 1279 C C . HIS A 1 162 ? 17.484 4.473 -6.277 1 90.56 162 HIS A C 1
ATOM 1281 O O . HIS A 1 162 ? 16.516 4.344 -7.008 1 90.56 162 HIS A O 1
ATOM 1287 N N . SER A 1 163 ? 17.594 5.289 -5.301 1 93.81 163 SER A N 1
ATOM 1288 C CA . SER A 1 163 ? 16.641 6.391 -5.184 1 93.81 163 SER A CA 1
ATOM 1289 C C . SER A 1 163 ? 17.156 7.637 -5.898 1 93.81 163 SER A C 1
ATOM 1291 O O . SER A 1 163 ? 18.312 7.695 -6.305 1 93.81 163 SER A O 1
ATOM 1293 N N . VAL A 1 164 ? 16.281 8.539 -6.156 1 96.44 164 VAL A N 1
ATOM 1294 C CA . VAL A 1 164 ? 16.625 9.844 -6.707 1 96.44 164 VAL A CA 1
ATOM 1295 C C . VAL A 1 164 ? 15.961 10.938 -5.879 1 96.44 164 VAL A C 1
ATOM 1297 O O . VAL A 1 164 ? 14.844 10.766 -5.383 1 96.44 164 VAL A O 1
ATOM 1300 N N . LEU A 1 165 ? 16.688 11.969 -5.703 1 98.06 165 LEU A N 1
ATOM 1301 C CA . LEU A 1 165 ? 16.109 13.188 -5.145 1 98.06 165 LEU A CA 1
ATOM 1302 C C . LEU A 1 165 ? 15.539 14.07 -6.25 1 98.06 165 LEU A C 1
ATOM 1304 O O . LEU A 1 165 ? 16.219 14.352 -7.234 1 98.06 165 LEU A O 1
ATOM 1308 N N . CYS A 1 166 ? 14.234 14.531 -6.059 1 98.19 166 CYS A N 1
ATOM 1309 C CA . CYS A 1 166 ? 13.641 15.328 -7.129 1 98.19 166 CYS A CA 1
ATOM 1310 C C . CYS A 1 166 ? 12.75 16.422 -6.562 1 98.19 166 CYS A C 1
ATOM 1312 O O . CYS A 1 166 ? 12.359 16.375 -5.395 1 98.19 166 CYS A O 1
ATOM 1314 N N . GLY A 1 167 ? 12.539 17.406 -7.328 1 98.5 167 GLY A N 1
ATOM 1315 C CA . GLY A 1 167 ? 11.578 18.484 -7.121 1 98.5 167 GLY A CA 1
ATOM 1316 C C . GLY A 1 167 ? 10.984 19.016 -8.414 1 98.5 167 GLY A C 1
ATOM 1317 O O . GLY A 1 167 ? 11.594 18.875 -9.477 1 98.5 167 GLY A O 1
ATOM 1318 N N . ALA A 1 168 ? 9.812 19.578 -8.297 1 98.69 168 ALA A N 1
ATOM 1319 C CA . ALA A 1 168 ? 9.164 20.172 -9.461 1 98.69 168 ALA A CA 1
ATOM 1320 C C . ALA A 1 168 ? 9.852 21.469 -9.867 1 98.69 168 ALA A C 1
ATOM 1322 O O . ALA A 1 168 ? 10.383 22.188 -9.016 1 98.69 168 ALA A O 1
ATOM 1323 N N . PRO A 1 169 ? 9.836 21.781 -11.164 1 98.44 169 PRO A N 1
ATOM 1324 C CA . PRO A 1 169 ? 10.414 23.047 -11.625 1 98.44 169 PRO A CA 1
ATOM 1325 C C . PRO A 1 169 ? 9.867 24.266 -10.883 1 98.44 169 PRO A C 1
ATOM 1327 O O . PRO A 1 169 ? 10.625 25.172 -10.523 1 98.44 169 PRO A O 1
ATOM 1330 N N . GLU A 1 170 ? 8.602 24.266 -10.633 1 97.56 170 GLU A N 1
ATOM 1331 C CA . GLU A 1 170 ? 7.98 25.391 -9.945 1 97.56 170 GLU A CA 1
ATOM 1332 C C . GLU A 1 170 ? 8.508 25.531 -8.523 1 97.56 170 GLU A C 1
ATOM 1334 O O . GLU A 1 170 ? 8.695 26.641 -8.031 1 97.56 170 GLU A O 1
ATOM 1339 N N . LEU A 1 171 ? 8.664 24.438 -7.887 1 97.69 171 LEU A N 1
ATOM 1340 C CA . LEU A 1 171 ? 9.242 24.469 -6.547 1 97.69 171 LEU A CA 1
ATOM 1341 C C . LEU A 1 171 ? 10.648 25.047 -6.57 1 97.69 171 LEU A C 1
ATOM 1343 O O . LEU A 1 171 ? 10.984 25.906 -5.754 1 97.69 171 LEU A O 1
ATOM 1347 N N . ILE A 1 172 ? 11.43 24.547 -7.453 1 98.06 172 ILE A N 1
ATOM 1348 C CA . ILE A 1 172 ? 12.82 24.969 -7.574 1 98.06 172 ILE A CA 1
ATOM 1349 C C . ILE A 1 172 ? 12.891 26.469 -7.859 1 98.06 172 ILE A C 1
ATOM 1351 O O . ILE A 1 172 ? 13.742 27.172 -7.309 1 98.06 172 ILE A O 1
ATOM 1355 N N . ALA A 1 173 ? 12.023 26.906 -8.695 1 97.88 173 ALA A N 1
ATOM 1356 C CA . ALA A 1 173 ? 11.969 28.328 -9.008 1 97.88 173 ALA A CA 1
ATOM 1357 C C . ALA A 1 173 ? 11.641 29.156 -7.758 1 97.88 173 ALA A C 1
ATOM 1359 O O . ALA A 1 173 ? 12.148 30.266 -7.582 1 97.88 173 ALA A O 1
ATOM 1360 N N . ARG A 1 174 ? 10.859 28.609 -6.926 1 97.25 174 ARG A N 1
ATOM 1361 C CA . ARG A 1 174 ? 10.352 29.328 -5.758 1 97.25 174 ARG A CA 1
ATOM 1362 C C . ARG A 1 174 ? 11.367 29.312 -4.621 1 97.25 174 ARG A C 1
ATOM 1364 O O . ARG A 1 174 ? 11.602 30.328 -3.971 1 97.25 174 ARG A O 1
ATOM 1371 N N . VAL A 1 175 ? 12.039 28.156 -4.406 1 97.38 175 VAL A N 1
ATOM 1372 C CA . VAL A 1 175 ? 12.805 28.031 -3.172 1 97.38 175 VAL A CA 1
ATOM 1373 C C . VAL A 1 175 ? 14.273 27.781 -3.5 1 97.38 175 VAL A C 1
ATOM 1375 O O . VAL A 1 175 ? 15.125 27.766 -2.604 1 97.38 175 VAL A O 1
ATOM 1378 N N . GLY A 1 176 ? 14.664 27.594 -4.809 1 97.44 176 GLY A N 1
ATOM 1379 C CA . GLY A 1 176 ? 16.031 27.328 -5.223 1 97.44 176 GLY A CA 1
ATOM 1380 C C . GLY A 1 176 ? 16.375 25.859 -5.262 1 97.44 176 GLY A C 1
ATOM 1381 O O . GLY A 1 176 ? 15.914 25.078 -4.426 1 97.44 176 GLY A O 1
ATOM 1382 N N . LYS A 1 177 ? 17.219 25.5 -6.188 1 97.62 177 LYS A N 1
ATOM 1383 C CA . LYS A 1 177 ? 17.734 24.125 -6.289 1 97.62 177 LYS A CA 1
ATOM 1384 C C . LYS A 1 177 ? 18.781 23.859 -5.215 1 97.62 177 LYS A C 1
ATOM 1386 O O . LYS A 1 177 ? 19.719 24.641 -5.047 1 97.62 177 LYS A O 1
ATOM 1391 N N . PRO A 1 178 ? 18.609 22.766 -4.449 1 98.12 178 PRO A N 1
ATOM 1392 C CA . PRO A 1 178 ? 19.656 22.469 -3.471 1 98.12 178 PRO A CA 1
ATOM 1393 C C . PRO A 1 178 ? 21 22.156 -4.121 1 98.12 178 PRO A C 1
ATOM 1395 O O . PRO A 1 178 ? 21.047 21.438 -5.121 1 98.12 178 PRO A O 1
ATOM 1398 N N . GLN A 1 179 ? 22.078 22.688 -3.543 1 96 179 GLN A N 1
ATOM 1399 C CA . GLN A 1 179 ? 23.406 22.453 -4.07 1 96 179 GLN A CA 1
ATOM 1400 C C . GLN A 1 179 ? 24.172 21.438 -3.213 1 96 179 GLN A C 1
ATOM 1402 O O . GLN A 1 179 ? 25.094 20.797 -3.689 1 96 179 GLN A O 1
ATOM 1407 N N . ARG A 1 180 ? 23.859 21.453 -2.023 1 96.06 180 ARG A N 1
ATOM 1408 C CA . ARG A 1 180 ? 24.391 20.469 -1.073 1 96.06 180 ARG A CA 1
ATOM 1409 C C . ARG A 1 180 ? 23.266 19.875 -0.238 1 96.06 180 ARG A C 1
ATOM 1411 O O . ARG A 1 180 ? 22.219 20.5 -0.051 1 96.06 180 ARG A O 1
ATOM 1418 N N . PRO A 1 181 ? 23.438 18.641 0.31 1 97.56 181 PRO A N 1
ATOM 1419 C CA . PRO A 1 181 ? 22.375 17.984 1.085 1 97.56 181 PRO A CA 1
ATOM 1420 C C . PRO A 1 181 ? 21.875 18.844 2.248 1 97.56 181 PRO A C 1
ATOM 1422 O O . PRO A 1 181 ? 20.688 18.859 2.535 1 97.56 181 PRO A O 1
ATOM 1425 N N . GLU A 1 182 ? 22.734 19.609 2.811 1 96.5 182 GLU A N 1
ATOM 1426 C CA . GLU A 1 182 ? 22.391 20.406 3.977 1 96.5 182 GLU A CA 1
ATOM 1427 C C . GLU A 1 182 ? 21.375 21.5 3.621 1 96.5 182 GLU A C 1
ATOM 1429 O O . GLU A 1 182 ? 20.656 21.984 4.492 1 96.5 182 GLU A O 1
ATOM 1434 N N . ASP A 1 183 ? 21.328 21.875 2.342 1 97.31 183 ASP A N 1
ATOM 1435 C CA . ASP A 1 183 ? 20.359 22.875 1.88 1 97.31 183 ASP A CA 1
ATOM 1436 C C . ASP A 1 183 ? 18.938 22.406 2.113 1 97.31 183 ASP A C 1
ATOM 1438 O O . ASP A 1 183 ? 18.016 23.234 2.193 1 97.31 183 ASP A O 1
ATOM 1442 N N . LEU A 1 184 ? 18.703 21.078 2.262 1 97.69 184 LEU A N 1
ATOM 1443 C CA . LEU A 1 184 ? 17.375 20.516 2.367 1 97.69 184 LEU A CA 1
ATOM 1444 C C . LEU A 1 184 ? 16.766 20.797 3.74 1 97.69 184 LEU A C 1
ATOM 1446 O O . LEU A 1 184 ? 15.547 20.703 3.916 1 97.69 184 LEU A O 1
ATOM 1450 N N . THR A 1 185 ? 17.578 21.125 4.672 1 95.62 185 THR A N 1
ATOM 1451 C CA . THR A 1 185 ? 17.094 21.359 6.031 1 95.62 185 THR A CA 1
ATOM 1452 C C . THR A 1 185 ? 16.141 22.562 6.074 1 95.62 185 THR A C 1
ATOM 1454 O O . THR A 1 185 ? 15.219 22.594 6.879 1 95.62 185 THR A O 1
ATOM 1457 N N . ASP A 1 186 ? 16.359 23.5 5.188 1 94.69 186 ASP A N 1
ATOM 1458 C CA . ASP A 1 186 ? 15.57 24.734 5.199 1 94.69 186 ASP A CA 1
ATOM 1459 C C . ASP A 1 186 ? 14.602 24.766 4.02 1 94.69 186 ASP A C 1
ATOM 1461 O O . ASP A 1 186 ? 14.109 25.828 3.65 1 94.69 186 ASP A O 1
ATOM 1465 N N . ARG A 1 187 ? 14.438 23.703 3.377 1 96.56 187 ARG A N 1
ATOM 1466 C CA . ARG A 1 187 ? 13.523 23.609 2.244 1 96.56 187 ARG A CA 1
ATOM 1467 C C . ARG A 1 187 ? 12.414 22.594 2.512 1 96.56 187 ARG A C 1
ATOM 1469 O O . ARG A 1 187 ? 12.609 21.641 3.275 1 96.56 187 ARG A O 1
ATOM 1476 N N . PRO A 1 188 ? 11.266 22.875 1.891 1 97.25 188 PRO A N 1
ATOM 1477 C CA . PRO A 1 188 ? 10.195 21.906 2.102 1 97.25 188 PRO A CA 1
ATOM 1478 C C . PRO A 1 188 ? 10.5 20.547 1.481 1 97.25 188 PRO A C 1
ATOM 1480 O O . PRO A 1 188 ? 10.914 20.469 0.322 1 97.25 188 PRO A O 1
ATOM 1483 N N . CYS A 1 189 ? 10.344 19.516 2.279 1 98.12 189 CYS A N 1
ATOM 1484 C CA . CYS A 1 189 ? 10.539 18.141 1.821 1 98.12 189 CYS A CA 1
ATOM 1485 C C . CYS A 1 189 ? 9.305 17.297 2.102 1 98.12 189 CYS A C 1
ATOM 1487 O O . CYS A 1 189 ? 8.531 17.594 3.01 1 98.12 189 CYS A O 1
ATOM 1489 N N . ILE A 1 190 ? 9.062 16.406 1.263 1 98.06 190 ILE A N 1
ATOM 1490 C CA . ILE A 1 190 ? 8.016 15.406 1.465 1 98.06 190 ILE A CA 1
ATOM 1491 C C . ILE A 1 190 ? 8.633 14.117 2.012 1 98.06 190 ILE A C 1
ATOM 1493 O O . ILE A 1 190 ? 9.484 13.508 1.367 1 98.06 190 ILE A O 1
ATOM 1497 N N . VAL A 1 191 ? 8.195 13.703 3.135 1 96.25 191 VAL A N 1
ATOM 1498 C CA . VAL A 1 191 ? 8.805 12.555 3.797 1 96.25 191 VAL A CA 1
ATOM 1499 C C . VAL A 1 191 ? 7.969 11.297 3.527 1 96.25 191 VAL A C 1
ATOM 1501 O O . VAL A 1 191 ? 6.82 11.203 3.969 1 96.25 191 VAL A O 1
ATOM 1504 N N . ASP A 1 192 ? 8.508 10.391 2.76 1 95.25 192 ASP A N 1
ATOM 1505 C CA . ASP A 1 192 ? 7.93 9.055 2.643 1 95.25 192 ASP A CA 1
ATOM 1506 C C . ASP A 1 192 ? 8.344 8.172 3.822 1 95.25 192 ASP A C 1
ATOM 1508 O O . ASP A 1 192 ? 9.492 7.738 3.908 1 95.25 192 ASP A O 1
ATOM 1512 N N . THR A 1 193 ? 7.426 7.816 4.617 1 91.38 193 THR A N 1
ATOM 1513 C CA . THR A 1 193 ? 7.738 7.152 5.879 1 91.38 193 THR A CA 1
ATOM 1514 C C . THR A 1 193 ? 7.941 5.656 5.668 1 91.38 193 THR A C 1
ATOM 1516 O O . THR A 1 193 ? 8.242 4.926 6.613 1 91.38 193 THR A O 1
ATOM 1519 N N . ASN A 1 194 ? 7.824 5.188 4.434 1 86.62 194 ASN A N 1
ATOM 1520 C CA . ASN A 1 194 ? 8.242 3.828 4.109 1 86.62 194 ASN A CA 1
ATOM 1521 C C . ASN A 1 194 ? 9.758 3.678 4.188 1 86.62 194 ASN A C 1
ATOM 1523 O O . ASN A 1 194 ? 10.266 2.574 4.398 1 86.62 194 ASN A O 1
ATOM 1527 N N . ALA A 1 195 ? 10.398 4.793 3.838 1 82.38 195 ALA A N 1
ATOM 1528 C CA . ALA A 1 195 ? 11.859 4.746 3.859 1 82.38 195 ALA A CA 1
ATOM 1529 C C . ALA A 1 195 ? 12.383 4.605 5.285 1 82.38 195 ALA A C 1
ATOM 1531 O O . ALA A 1 195 ? 11.852 5.219 6.215 1 82.38 195 ALA A O 1
ATOM 1532 N N . ARG A 1 196 ? 13.352 3.846 5.453 1 78.12 196 ARG A N 1
ATOM 1533 C CA . ARG A 1 196 ? 13.945 3.635 6.77 1 78.12 196 ARG A CA 1
ATOM 1534 C C . ARG A 1 196 ? 14.461 4.945 7.359 1 78.12 196 ARG A C 1
ATOM 1536 O O . ARG A 1 196 ? 14.367 5.164 8.57 1 78.12 196 ARG A O 1
ATOM 1543 N N . ALA A 1 197 ? 14.938 5.758 6.48 1 81 197 ALA A N 1
ATOM 1544 C CA . ALA A 1 197 ? 15.547 7.012 6.918 1 81 197 ALA A CA 1
ATOM 1545 C C . ALA A 1 197 ? 14.492 8 7.398 1 81 197 ALA A C 1
ATOM 1547 O O . ALA A 1 197 ? 14.805 8.945 8.125 1 81 197 ALA A O 1
ATOM 1548 N N . ARG A 1 198 ? 13.242 7.773 6.988 1 89.25 198 ARG A N 1
ATOM 1549 C CA . ARG A 1 198 ? 12.148 8.688 7.297 1 89.25 198 ARG A CA 1
ATOM 1550 C C . ARG A 1 198 ? 12.578 10.141 7.102 1 89.25 198 ARG A C 1
ATOM 1552 O O . ARG A 1 198 ? 12.977 10.531 6.004 1 89.25 198 ARG A O 1
ATOM 1559 N N . ASN A 1 199 ? 12.727 10.906 8.25 1 92.31 199 ASN A N 1
ATOM 1560 C CA . ASN A 1 199 ? 13.023 12.328 8.133 1 92.31 199 ASN A CA 1
ATOM 1561 C C . ASN A 1 199 ? 14.523 12.602 8.18 1 92.31 199 ASN A C 1
ATOM 1563 O O . ASN A 1 199 ? 14.945 13.758 8.211 1 92.31 199 ASN A O 1
ATOM 1567 N N . ASN A 1 200 ? 15.312 11.594 8.227 1 94.19 200 ASN A N 1
ATOM 1568 C CA . ASN A 1 200 ? 16.766 11.734 8.211 1 94.19 200 ASN A CA 1
ATOM 1569 C C . ASN A 1 200 ? 17.375 11.094 6.961 1 94.19 200 ASN A C 1
ATOM 1571 O O . ASN A 1 200 ? 17.781 9.938 6.984 1 94.19 200 ASN A O 1
ATOM 1575 N N . TRP A 1 201 ? 17.531 11.891 6 1 95.69 201 TRP A N 1
ATOM 1576 C CA . TRP A 1 201 ? 17.953 11.383 4.699 1 95.69 201 TRP A CA 1
ATOM 1577 C C . TRP A 1 201 ? 19.453 11.156 4.664 1 95.69 201 TRP A C 1
ATOM 1579 O O . TRP A 1 201 ? 20.219 11.961 5.199 1 95.69 201 TRP A O 1
ATOM 1589 N N . HIS A 1 202 ? 19.844 10.109 4.051 1 94.06 202 HIS A N 1
ATOM 1590 C CA . HIS A 1 202 ? 21.25 9.742 3.961 1 94.06 202 HIS A CA 1
ATOM 1591 C C . HIS A 1 202 ? 21.828 10.117 2.602 1 94.06 202 HIS A C 1
ATOM 1593 O O . HIS A 1 202 ? 21.203 9.883 1.566 1 94.06 202 HIS A O 1
ATOM 1599 N N . PHE A 1 203 ? 22.969 10.688 2.674 1 96.12 203 PHE A N 1
ATOM 1600 C CA . PHE A 1 203 ? 23.734 11.062 1.493 1 96.12 203 PHE A CA 1
ATOM 1601 C C . PHE A 1 203 ? 25.188 10.609 1.619 1 96.12 203 PHE A C 1
ATOM 1603 O O . PHE A 1 203 ? 25.641 10.266 2.713 1 96.12 203 PHE A O 1
ATOM 1610 N N . ARG A 1 204 ? 25.734 10.492 0.517 1 94.56 204 ARG A N 1
ATOM 1611 C CA . ARG A 1 204 ? 27.156 10.188 0.475 1 94.56 204 ARG A CA 1
ATOM 1612 C C . ARG A 1 204 ? 27.953 11.383 -0.049 1 94.56 204 ARG A C 1
ATOM 1614 O O . ARG A 1 204 ? 27.703 11.875 -1.15 1 94.56 204 ARG A O 1
ATOM 1621 N N . ASN A 1 205 ? 28.969 11.75 0.811 1 92.81 205 ASN A N 1
ATOM 1622 C CA . ASN A 1 205 ? 29.844 12.844 0.41 1 92.81 205 ASN A CA 1
ATOM 1623 C C . ASN A 1 205 ? 30.781 12.43 -0.716 1 92.81 205 ASN A C 1
ATOM 1625 O O . ASN A 1 205 ? 30.922 11.242 -1.012 1 92.81 205 ASN A O 1
ATOM 1629 N N . MET A 1 206 ? 31.391 13.469 -1.271 1 88.25 206 MET A N 1
ATOM 1630 C CA . MET A 1 206 ? 32.312 13.234 -2.373 1 88.25 206 MET A CA 1
ATOM 1631 C C . MET A 1 206 ? 33.5 12.406 -1.91 1 88.25 206 MET A C 1
ATOM 1633 O O . MET A 1 206 ? 34.094 11.672 -2.703 1 88.25 206 MET A O 1
ATOM 1637 N N . ASP A 1 207 ? 33.781 12.461 -0.689 1 91.12 207 ASP A N 1
ATOM 1638 C CA . ASP A 1 207 ? 34.906 11.711 -0.162 1 91.12 207 ASP A CA 1
ATOM 1639 C C . ASP A 1 207 ? 34.5 10.297 0.256 1 91.12 207 ASP A C 1
ATOM 1641 O O . ASP A 1 207 ? 35.312 9.531 0.769 1 91.12 207 ASP A O 1
ATOM 1645 N N . GLY A 1 208 ? 33.312 10.031 0.142 1 90.75 208 GLY A N 1
ATOM 1646 C CA . GLY A 1 208 ? 32.812 8.695 0.436 1 90.75 208 GLY A CA 1
ATOM 1647 C C . GLY A 1 208 ? 32.156 8.586 1.799 1 90.75 208 GLY A C 1
ATOM 1648 O O . GLY A 1 208 ? 31.469 7.605 2.084 1 90.75 208 GLY A O 1
ATOM 1649 N N . SER A 1 209 ? 32.312 9.562 2.596 1 93.38 209 SER A N 1
ATOM 1650 C CA . SER A 1 209 ? 31.734 9.531 3.93 1 93.38 209 SER A CA 1
ATOM 1651 C C . SER A 1 209 ? 30.219 9.734 3.871 1 93.38 209 SER A C 1
ATOM 1653 O O . SER A 1 209 ? 29.703 10.375 2.951 1 93.38 209 SER A O 1
ATOM 1655 N N . MET A 1 210 ? 29.547 9.195 4.848 1 93.5 210 MET A N 1
ATOM 1656 C CA . MET A 1 210 ? 28.094 9.305 4.895 1 93.5 210 MET A CA 1
ATOM 1657 C C . MET A 1 210 ? 27.672 10.547 5.66 1 93.5 210 MET A C 1
ATOM 1659 O O . MET A 1 210 ? 28.359 10.992 6.574 1 93.5 210 MET A O 1
ATOM 1663 N N . MET A 1 211 ? 26.594 11.102 5.184 1 94 211 MET A N 1
ATOM 1664 C CA . MET A 1 211 ? 25.984 12.258 5.844 1 94 211 MET A CA 1
ATOM 1665 C C . MET A 1 211 ? 24.484 12.055 6.016 1 94 211 MET A C 1
ATOM 1667 O O . MET A 1 211 ? 23.844 11.453 5.16 1 94 211 MET A O 1
ATOM 1671 N N . THR A 1 212 ? 23.984 12.547 7.098 1 95.12 212 THR A N 1
ATOM 1672 C CA . THR A 1 212 ? 22.562 12.516 7.375 1 95.12 212 THR A CA 1
ATOM 1673 C C . THR A 1 212 ? 22 13.93 7.504 1 95.12 212 THR A C 1
ATOM 1675 O O . THR A 1 212 ? 22.594 14.781 8.172 1 95.12 212 THR A O 1
ATOM 1678 N N . VAL A 1 213 ? 20.938 14.219 6.844 1 95.75 213 VAL A N 1
ATOM 1679 C CA . VAL A 1 213 ? 20.312 15.539 6.848 1 95.75 213 VAL A CA 1
ATOM 1680 C C . VAL A 1 213 ? 18.875 15.43 7.332 1 95.75 213 VAL A C 1
ATOM 1682 O O . VAL A 1 213 ? 18.062 14.688 6.754 1 95.75 213 VAL A O 1
ATOM 1685 N N . PRO A 1 214 ? 18.578 16.094 8.445 1 95.12 214 PRO A N 1
ATOM 1686 C CA . PRO A 1 214 ? 17.172 16.141 8.828 1 95.12 214 PRO A CA 1
ATOM 1687 C C . PRO A 1 214 ? 16.328 16.953 7.855 1 95.12 214 PRO A C 1
ATOM 1689 O O . PRO A 1 214 ? 16.75 18.031 7.406 1 95.12 214 PRO A O 1
ATOM 1692 N N . VAL A 1 215 ? 15.195 16.453 7.457 1 95.81 215 VAL A N 1
ATOM 1693 C CA . VAL A 1 215 ? 14.305 17.141 6.535 1 95.81 215 VAL A CA 1
ATOM 1694 C C . VAL A 1 215 ? 12.898 17.219 7.133 1 95.81 215 VAL A C 1
ATOM 1696 O O . VAL A 1 215 ? 12.578 16.5 8.078 1 95.81 215 VAL A O 1
ATOM 1699 N N . SER A 1 216 ? 12.125 18.172 6.668 1 93.38 216 SER A N 1
ATOM 1700 C CA . SER A 1 216 ? 10.75 18.359 7.102 1 93.38 216 SER A CA 1
ATOM 1701 C C . SER A 1 216 ? 9.906 19.031 6.012 1 93.38 216 SER A C 1
ATOM 1703 O O . SER A 1 216 ? 10.453 19.562 5.047 1 93.38 216 SER A O 1
ATOM 1705 N N . GLY A 1 217 ? 8.617 18.938 6.219 1 93.19 217 GLY A N 1
ATOM 1706 C CA . GLY A 1 217 ? 7.734 19.578 5.258 1 93.19 217 GLY A CA 1
ATOM 1707 C C . GLY A 1 217 ? 6.266 19.328 5.547 1 93.19 217 GLY A C 1
ATOM 1708 O O . GLY A 1 217 ? 5.906 18.906 6.648 1 93.19 217 GLY A O 1
ATOM 1709 N N . PRO A 1 218 ? 5.488 19.656 4.598 1 94.12 218 PRO A N 1
ATOM 1710 C CA . PRO A 1 218 ? 4.051 19.766 4.844 1 94.12 218 PRO A CA 1
ATOM 1711 C C . PRO A 1 218 ? 3.354 18.406 4.91 1 94.12 218 PRO A C 1
ATOM 1713 O O . PRO A 1 218 ? 2.209 18.312 5.359 1 94.12 218 PRO A O 1
ATOM 1716 N N . ILE A 1 219 ? 4.008 17.359 4.461 1 96.69 219 ILE A N 1
ATOM 1717 C CA . ILE A 1 219 ? 3.303 16.094 4.445 1 96.69 219 ILE A CA 1
ATOM 1718 C C . ILE A 1 219 ? 4.293 14.945 4.668 1 96.69 219 ILE A C 1
ATOM 1720 O O . ILE A 1 219 ? 5.41 14.969 4.145 1 96.69 219 ILE A O 1
ATOM 1724 N N . GLU A 1 220 ? 3.938 14.062 5.535 1 96.62 220 GLU A N 1
ATOM 1725 C CA . GLU A 1 220 ? 4.543 12.75 5.699 1 96.62 220 GLU A CA 1
ATOM 1726 C C . GLU A 1 220 ? 3.578 11.641 5.285 1 96.62 220 GLU A C 1
ATOM 1728 O O . GLU A 1 220 ? 2.445 11.586 5.77 1 96.62 220 GLU A O 1
ATOM 1733 N N . ILE A 1 221 ? 4.004 10.836 4.367 1 96.56 221 ILE A N 1
ATOM 1734 C CA . ILE A 1 221 ? 3.082 9.859 3.791 1 96.56 221 ILE A CA 1
ATOM 1735 C C . ILE A 1 221 ? 3.846 8.602 3.387 1 96.56 221 ILE A C 1
ATOM 1737 O O . ILE A 1 221 ? 4.953 8.688 2.85 1 96.56 221 ILE A O 1
ATOM 1741 N N . ASN A 1 222 ? 3.309 7.402 3.635 1 94.81 222 ASN A N 1
ATOM 1742 C CA . ASN A 1 222 ? 4.008 6.152 3.359 1 94.81 222 ASN A CA 1
ATOM 1743 C C . ASN A 1 222 ? 3.607 5.57 2.006 1 94.81 222 ASN A C 1
ATOM 1745 O O . ASN A 1 222 ? 3.17 4.422 1.924 1 94.81 222 ASN A O 1
ATOM 1749 N N . SER A 1 223 ? 3.846 6.336 0.924 1 95 223 SER A N 1
ATOM 1750 C CA . SER A 1 223 ? 3.592 5.941 -0.458 1 95 223 SER A CA 1
ATOM 1751 C C . SER A 1 223 ? 4.488 6.707 -1.426 1 95 223 SER A C 1
ATOM 1753 O O . SER A 1 223 ? 4.32 7.914 -1.61 1 95 223 SER A O 1
ATOM 1755 N N . PRO A 1 224 ? 5.383 5.996 -2.117 1 95.31 224 PRO A N 1
ATOM 1756 C CA . PRO A 1 224 ? 6.199 6.676 -3.127 1 95.31 224 PRO A CA 1
ATOM 1757 C C . PRO A 1 224 ? 5.355 7.344 -4.211 1 95.31 224 PRO A C 1
ATOM 1759 O O . PRO A 1 224 ? 5.727 8.406 -4.723 1 95.31 224 PRO A O 1
ATOM 1762 N N . VAL A 1 225 ? 4.227 6.801 -4.508 1 94.88 225 VAL A N 1
ATOM 1763 C CA . VAL A 1 225 ? 3.369 7.352 -5.555 1 94.88 225 VAL A CA 1
ATOM 1764 C C . VAL A 1 225 ? 2.729 8.648 -5.07 1 94.88 225 VAL A C 1
ATOM 1766 O O . VAL A 1 225 ? 2.74 9.656 -5.781 1 94.88 225 VAL A O 1
ATOM 1769 N N . ALA A 1 226 ? 2.166 8.578 -3.873 1 96.12 226 ALA A N 1
ATOM 1770 C CA . ALA A 1 226 ? 1.593 9.797 -3.314 1 96.12 226 ALA A CA 1
ATOM 1771 C C . ALA A 1 226 ? 2.668 10.859 -3.105 1 96.12 226 ALA A C 1
ATOM 1773 O O . ALA A 1 226 ? 2.414 12.055 -3.295 1 96.12 226 ALA A O 1
ATOM 1774 N N . THR A 1 227 ? 3.84 10.422 -2.682 1 97.75 227 THR A N 1
ATOM 1775 C CA . THR A 1 227 ? 4.977 11.328 -2.533 1 97.75 227 THR A CA 1
ATOM 1776 C C . THR A 1 227 ? 5.312 12 -3.861 1 97.75 227 THR A C 1
ATOM 1778 O O . THR A 1 227 ? 5.512 13.211 -3.914 1 97.75 227 THR A O 1
ATOM 1781 N N . LYS A 1 228 ? 5.355 11.219 -4.906 1 97.81 228 LYS A N 1
ATOM 1782 C CA . LYS A 1 228 ? 5.609 11.758 -6.238 1 97.81 228 LYS A CA 1
ATOM 1783 C C . LYS A 1 228 ? 4.555 12.789 -6.625 1 97.81 228 LYS A C 1
ATOM 1785 O O . LYS A 1 228 ? 4.887 13.875 -7.109 1 97.81 228 LYS A O 1
ATOM 1790 N N . ASN A 1 229 ? 3.291 12.469 -6.406 1 97.69 229 ASN A N 1
ATOM 1791 C CA . ASN A 1 229 ? 2.201 13.375 -6.746 1 97.69 229 ASN A CA 1
ATOM 1792 C C . ASN A 1 229 ? 2.309 14.688 -5.98 1 97.69 229 ASN A C 1
ATOM 1794 O O . ASN A 1 229 ? 2.051 15.758 -6.535 1 97.69 229 ASN A O 1
ATOM 1798 N N . ALA A 1 230 ? 2.656 14.57 -4.75 1 98.31 230 ALA A N 1
ATOM 1799 C CA . ALA A 1 230 ? 2.855 15.766 -3.934 1 98.31 230 ALA A CA 1
ATOM 1800 C C . ALA A 1 230 ? 4 16.609 -4.48 1 98.31 230 ALA A C 1
ATOM 1802 O O . ALA A 1 230 ? 3.91 17.844 -4.504 1 98.31 230 ALA A O 1
ATOM 1803 N N . ALA A 1 231 ? 5.082 15.953 -4.891 1 98.56 231 ALA A N 1
ATOM 1804 C CA . ALA A 1 231 ? 6.223 16.672 -5.469 1 98.56 231 ALA A CA 1
ATOM 1805 C C . ALA A 1 231 ? 5.832 17.375 -6.762 1 98.56 231 ALA A C 1
ATOM 1807 O O . ALA A 1 231 ? 6.215 18.531 -6.984 1 98.56 231 ALA A O 1
ATOM 1808 N N . LEU A 1 232 ? 5.082 16.688 -7.57 1 98.38 232 LEU A N 1
ATOM 1809 C CA . LEU A 1 232 ? 4.621 17.25 -8.836 1 98.38 232 LEU A CA 1
ATOM 1810 C C . LEU A 1 232 ? 3.803 18.516 -8.609 1 98.38 232 LEU A C 1
ATOM 1812 O O . LEU A 1 232 ? 3.83 19.422 -9.43 1 98.38 232 LEU A O 1
ATOM 1816 N N . ALA A 1 233 ? 3.143 18.547 -7.469 1 97.56 233 ALA A N 1
ATOM 1817 C CA . ALA A 1 233 ? 2.307 19.688 -7.121 1 97.56 233 ALA A CA 1
ATOM 1818 C C . ALA A 1 233 ? 3.143 20.828 -6.523 1 97.56 233 ALA A C 1
ATOM 1820 O O . ALA A 1 233 ? 2.611 21.875 -6.172 1 97.56 233 ALA A O 1
ATOM 1821 N N . GLY A 1 234 ? 4.391 20.562 -6.348 1 97.5 234 GLY A N 1
ATOM 1822 C CA . GLY A 1 234 ? 5.289 21.594 -5.875 1 97.5 234 GLY A CA 1
ATOM 1823 C C . GLY A 1 234 ? 5.344 21.703 -4.363 1 97.5 234 GLY A C 1
ATOM 1824 O O . GLY A 1 234 ? 5.766 22.719 -3.82 1 97.5 234 GLY A O 1
ATOM 1825 N N . LEU A 1 235 ? 4.93 20.656 -3.654 1 97.81 235 LEU A N 1
ATOM 1826 C CA . LEU A 1 235 ? 4.836 20.719 -2.201 1 97.81 235 LEU A CA 1
ATOM 1827 C C . LEU A 1 235 ? 6.219 20.656 -1.563 1 97.81 235 LEU A C 1
ATOM 1829 O O . LEU A 1 235 ? 6.402 21.078 -0.425 1 97.81 235 LEU A O 1
ATOM 1833 N N . GLY A 1 236 ? 7.156 20.031 -2.256 1 98.44 236 GLY A N 1
ATOM 1834 C CA . GLY A 1 236 ? 8.492 19.891 -1.694 1 98.44 236 GLY A CA 1
ATOM 1835 C C . GLY A 1 236 ? 9.375 18.953 -2.492 1 98.44 236 GLY A C 1
ATOM 1836 O O . GLY A 1 236 ? 8.914 18.328 -3.447 1 98.44 236 GLY A O 1
ATOM 1837 N N . PHE A 1 237 ? 10.656 18.906 -2.076 1 98.62 237 PHE A N 1
ATOM 1838 C CA . PHE A 1 237 ? 11.586 17.922 -2.592 1 98.62 237 PHE A CA 1
ATOM 1839 C C . PHE A 1 237 ? 11.297 16.547 -1.997 1 98.62 237 PHE A C 1
ATOM 1841 O O . PHE A 1 237 ? 10.758 16.438 -0.893 1 98.62 237 PHE A O 1
ATOM 1848 N N . CYS A 1 238 ? 11.602 15.508 -2.709 1 98.06 238 CYS A N 1
ATOM 1849 C CA . CYS A 1 238 ? 11.352 14.172 -2.18 1 98.06 238 CYS A CA 1
ATOM 1850 C C . CYS A 1 238 ? 12.391 13.18 -2.688 1 98.06 238 CYS A C 1
ATOM 1852 O O . CYS A 1 238 ? 13.047 13.422 -3.703 1 98.06 238 CYS A O 1
ATOM 1854 N N . MET A 1 239 ? 12.633 12.141 -1.919 1 96.62 239 MET A N 1
ATOM 1855 C CA . MET A 1 239 ? 13.391 10.969 -2.33 1 96.62 239 MET A CA 1
ATOM 1856 C C . MET A 1 239 ? 12.461 9.875 -2.852 1 96.62 239 MET A C 1
ATOM 1858 O O . MET A 1 239 ? 11.555 9.438 -2.143 1 96.62 239 MET A O 1
ATOM 1862 N N . LEU A 1 240 ? 12.672 9.469 -4.129 1 96 240 LEU A N 1
ATOM 1863 C CA . LEU A 1 240 ? 11.828 8.453 -4.742 1 96 240 LEU A CA 1
ATOM 1864 C C . LEU A 1 240 ? 12.664 7.32 -5.328 1 96 240 LEU A C 1
ATOM 1866 O O . LEU A 1 240 ? 13.766 7.559 -5.828 1 96 240 LEU A O 1
ATOM 1870 N N . PRO A 1 241 ? 12.094 6.035 -5.223 1 94.5 241 PRO A N 1
ATOM 1871 C CA . PRO A 1 241 ? 12.688 5.059 -6.141 1 94.5 241 PRO A CA 1
ATOM 1872 C C . PRO A 1 241 ? 12.75 5.562 -7.582 1 94.5 241 PRO A C 1
ATOM 1874 O O . PRO A 1 241 ? 11.773 6.117 -8.094 1 94.5 241 PRO A O 1
ATOM 1877 N N . ALA A 1 242 ? 13.898 5.363 -8.203 1 94.31 242 ALA A N 1
ATOM 1878 C CA . ALA A 1 242 ? 14.117 5.895 -9.547 1 94.31 242 ALA A CA 1
ATOM 1879 C C . ALA A 1 242 ? 13.023 5.422 -10.508 1 94.31 242 ALA A C 1
ATOM 1881 O O . ALA A 1 242 ? 12.539 6.195 -11.328 1 94.31 242 ALA A O 1
ATOM 1882 N N . PHE A 1 243 ? 12.555 4.219 -10.367 1 93 243 PHE A N 1
ATOM 1883 C CA . PHE A 1 243 ? 11.609 3.643 -11.312 1 93 243 PHE A CA 1
ATOM 1884 C C . PHE A 1 243 ? 10.219 4.234 -11.117 1 93 243 PHE A C 1
ATOM 1886 O O . PHE A 1 243 ? 9.336 4.074 -11.969 1 93 243 PHE A O 1
ATOM 1893 N N . ILE A 1 244 ? 9.977 4.914 -10.039 1 94.94 244 ILE A N 1
ATOM 1894 C CA . ILE A 1 244 ? 8.711 5.582 -9.781 1 94.94 244 ILE A CA 1
ATOM 1895 C C . ILE A 1 244 ? 8.711 6.961 -10.438 1 94.94 244 ILE A C 1
ATOM 1897 O O . ILE A 1 244 ? 7.66 7.461 -10.852 1 94.94 244 ILE A O 1
ATOM 1901 N N . ALA A 1 245 ? 9.875 7.566 -10.555 1 96.81 245 ALA A N 1
ATOM 1902 C CA . ALA A 1 245 ? 9.992 8.961 -10.969 1 96.81 245 ALA A CA 1
ATOM 1903 C C . ALA A 1 245 ? 10.406 9.07 -12.43 1 96.81 245 ALA A C 1
ATOM 1905 O O . ALA A 1 245 ? 10.398 10.164 -13.008 1 96.81 245 ALA A O 1
ATOM 1906 N N . GLU A 1 246 ? 10.719 8 -13.07 1 94.94 246 GLU A N 1
ATOM 1907 C CA . GLU A 1 246 ? 11.391 7.973 -14.367 1 94.94 246 GLU A CA 1
ATOM 1908 C C . GLU A 1 246 ? 10.609 8.766 -15.414 1 94.94 246 GLU A C 1
ATOM 1910 O O . GLU A 1 246 ? 11.164 9.633 -16.094 1 94.94 246 GLU A O 1
ATOM 1915 N N . ASP A 1 247 ? 9.328 8.531 -15.57 1 95.12 247 ASP A N 1
ATOM 1916 C CA . ASP A 1 247 ? 8.516 9.172 -16.594 1 95.12 247 ASP A CA 1
ATOM 1917 C C . ASP A 1 247 ? 8.461 10.68 -16.391 1 95.12 247 ASP A C 1
ATOM 1919 O O . ASP A 1 247 ? 8.602 11.445 -17.344 1 95.12 247 ASP A O 1
ATOM 1923 N N . GLU A 1 248 ? 8.234 11.047 -15.172 1 97.75 248 GLU A N 1
ATOM 1924 C CA . GLU A 1 248 ? 8.102 12.469 -14.867 1 97.75 248 GLU A CA 1
ATOM 1925 C C . GLU A 1 248 ? 9.43 13.195 -15.039 1 97.75 248 GLU A C 1
ATOM 1927 O O . GLU A 1 248 ? 9.461 14.367 -15.43 1 97.75 248 GLU A O 1
ATOM 1932 N N . ILE A 1 249 ? 10.531 12.531 -14.758 1 97.69 249 ILE A N 1
ATOM 1933 C CA . ILE A 1 249 ? 11.852 13.117 -14.953 1 97.69 249 ILE A CA 1
ATOM 1934 C C . ILE A 1 249 ? 12.133 13.273 -16.453 1 97.69 249 ILE A C 1
ATOM 1936 O O . ILE A 1 249 ? 12.594 14.336 -16.891 1 97.69 249 ILE A O 1
ATOM 1940 N N . GLU A 1 250 ? 11.805 12.289 -17.203 1 97.25 250 GLU A N 1
ATOM 1941 C CA . GLU A 1 250 ? 12.008 12.328 -18.641 1 97.25 250 GLU A CA 1
ATOM 1942 C C . GLU A 1 250 ? 11.18 13.438 -19.281 1 97.25 250 GLU A C 1
ATOM 1944 O O . GLU A 1 250 ? 11.625 14.078 -20.234 1 97.25 250 GLU A O 1
ATOM 1949 N N . GLN A 1 251 ? 10.031 13.703 -18.766 1 97.69 251 GLN A N 1
ATOM 1950 C CA . GLN A 1 251 ? 9.117 14.703 -19.312 1 97.69 251 GLN A CA 1
ATOM 1951 C C . GLN A 1 251 ? 9.438 16.094 -18.781 1 97.69 251 GLN A C 1
ATOM 1953 O O . GLN A 1 251 ? 8.82 17.078 -19.172 1 97.69 251 GLN A O 1
ATOM 1958 N N . GLY A 1 252 ? 10.328 16.141 -17.859 1 97.56 252 GLY A N 1
ATOM 1959 C CA . GLY A 1 252 ? 10.758 17.422 -17.312 1 97.56 252 GLY A CA 1
ATOM 1960 C C . GLY A 1 252 ? 9.82 17.953 -16.234 1 97.56 252 GLY A C 1
ATOM 1961 O O . GLY A 1 252 ? 9.922 19.109 -15.836 1 97.56 252 GLY A O 1
ATOM 1962 N N . LYS A 1 253 ? 8.922 17.109 -15.758 1 98.5 253 LYS A N 1
ATOM 1963 C CA . LYS A 1 253 ? 7.984 17.5 -14.711 1 98.5 253 LYS A CA 1
ATOM 1964 C C . LYS A 1 253 ? 8.641 17.422 -13.336 1 98.5 253 LYS A C 1
ATOM 1966 O O . LYS A 1 253 ? 8.195 18.094 -12.391 1 98.5 253 LYS A O 1
ATOM 1971 N N . LEU A 1 254 ? 9.609 16.594 -13.211 1 98.62 254 LEU A N 1
ATOM 1972 C CA . LEU A 1 254 ? 10.484 16.5 -12.047 1 98.62 254 LEU A CA 1
ATOM 1973 C C . LEU A 1 254 ? 11.945 16.672 -12.445 1 98.62 254 LEU A C 1
ATOM 1975 O O . LEU A 1 254 ? 12.367 16.156 -13.484 1 98.62 254 LEU A O 1
ATOM 1979 N N . ILE A 1 255 ? 12.648 17.391 -11.664 1 98.62 255 ILE A N 1
ATOM 1980 C CA . ILE A 1 255 ? 14.07 17.625 -11.891 1 98.62 255 ILE A CA 1
ATOM 1981 C C . ILE A 1 255 ? 14.883 16.953 -10.789 1 98.62 255 ILE A C 1
ATOM 1983 O O . ILE A 1 255 ? 14.617 17.156 -9.602 1 98.62 255 ILE A O 1
ATOM 1987 N N . THR A 1 256 ? 15.883 16.141 -11.188 1 98.31 256 THR A N 1
ATOM 1988 C CA . THR A 1 256 ? 16.75 15.477 -10.211 1 98.31 256 THR A CA 1
ATOM 1989 C C . THR A 1 256 ? 17.703 16.469 -9.57 1 98.31 256 THR A C 1
ATOM 1991 O O . THR A 1 256 ? 18.109 17.453 -10.211 1 98.31 256 THR A O 1
ATOM 1994 N N . CYS A 1 257 ? 17.969 16.266 -8.352 1 98.12 257 CYS A N 1
ATOM 1995 C CA . CYS A 1 257 ? 18.875 17.109 -7.586 1 98.12 257 CYS A CA 1
ATOM 1996 C C . CYS A 1 257 ? 19.906 16.281 -6.836 1 98.12 257 CYS A C 1
ATOM 1998 O O . CYS A 1 257 ? 19.641 15.133 -6.48 1 98.12 257 CYS A O 1
ATOM 2000 N N . LEU A 1 258 ? 21.125 16.844 -6.684 1 97.56 258 LEU A N 1
ATOM 2001 C CA . LEU A 1 258 ? 22.172 16.312 -5.82 1 97.56 258 LEU A CA 1
ATOM 2002 C C . LEU A 1 258 ? 22.562 14.898 -6.246 1 97.56 258 LEU A C 1
ATOM 2004 O O . LEU A 1 258 ? 22.797 14.031 -5.395 1 97.56 258 LEU A O 1
ATOM 2008 N N . ASP A 1 259 ? 22.594 14.656 -7.488 1 96.38 259 ASP A N 1
ATOM 2009 C CA . ASP A 1 259 ? 22.859 13.336 -8.047 1 96.38 259 ASP A CA 1
ATOM 2010 C C . ASP A 1 259 ? 24.203 12.789 -7.551 1 96.38 259 ASP A C 1
ATOM 2012 O O . ASP A 1 259 ? 24.344 11.586 -7.328 1 96.38 259 ASP A O 1
ATOM 2016 N N . GLU A 1 260 ? 25.125 13.648 -7.332 1 95.06 260 GLU A N 1
ATOM 2017 C CA . GLU A 1 260 ? 26.469 13.242 -6.953 1 95.06 260 GLU A CA 1
ATOM 2018 C C . GLU A 1 260 ? 26.516 12.758 -5.508 1 95.06 260 GLU A C 1
ATOM 2020 O O . GLU A 1 260 ? 27.469 12.102 -5.094 1 95.06 260 GLU A O 1
ATOM 2025 N N . PHE A 1 261 ? 25.5 13.039 -4.777 1 96.06 261 PHE A N 1
ATOM 2026 C CA . PHE A 1 261 ? 25.484 12.711 -3.355 1 96.06 261 PHE A CA 1
ATOM 2027 C C . PHE A 1 261 ? 24.625 11.492 -3.084 1 96.06 261 PHE A C 1
ATOM 2029 O O . PHE A 1 261 ? 24.609 10.969 -1.965 1 96.06 261 PHE A O 1
ATOM 2036 N N . ILE A 1 262 ? 23.891 11.039 -4.047 1 94.75 262 ILE A N 1
ATOM 2037 C CA . ILE A 1 262 ? 22.906 9.969 -3.854 1 94.75 262 ILE A CA 1
ATOM 2038 C C . ILE A 1 262 ? 23.641 8.648 -3.637 1 94.75 262 ILE A C 1
ATOM 2040 O O . ILE A 1 262 ? 24.609 8.336 -4.34 1 94.75 262 ILE A O 1
ATOM 2044 N N . VAL A 1 263 ? 23.141 7.91 -2.666 1 89.06 263 VAL A N 1
ATOM 2045 C CA . VAL A 1 263 ? 23.672 6.578 -2.383 1 89.06 263 VAL A CA 1
ATOM 2046 C C . VAL A 1 263 ? 23.078 5.57 -3.363 1 89.06 263 VAL A C 1
ATOM 2048 O O . VAL A 1 263 ? 21.859 5.445 -3.473 1 89.06 263 VAL A O 1
ATOM 2051 N N . ARG A 1 264 ? 23.859 4.828 -4.094 1 87.88 264 ARG A N 1
ATOM 2052 C CA . ARG A 1 264 ? 23.406 3.891 -5.117 1 87.88 264 ARG A CA 1
ATOM 2053 C C . ARG A 1 264 ? 23.859 2.471 -4.793 1 87.88 264 ARG A C 1
ATOM 2055 O O . ARG A 1 264 ? 24.547 1.837 -5.594 1 87.88 264 ARG A O 1
ATOM 2062 N N . ASP A 1 265 ? 23.484 1.982 -3.693 1 84.12 265 ASP A N 1
ATOM 2063 C CA . ASP A 1 265 ? 23.953 0.653 -3.32 1 84.12 265 ASP A CA 1
ATOM 2064 C C . ASP A 1 265 ? 22.781 -0.294 -3.064 1 84.12 265 ASP A C 1
ATOM 2066 O O . ASP A 1 265 ? 22.969 -1.374 -2.498 1 84.12 265 ASP A O 1
ATOM 2070 N N . GLY A 1 266 ? 21.703 0.093 -3.527 1 88.5 266 GLY A N 1
ATOM 2071 C CA . GLY A 1 266 ? 20.531 -0.75 -3.311 1 88.5 266 GLY A CA 1
ATOM 2072 C C . GLY A 1 266 ? 20.297 -1.744 -4.434 1 88.5 266 GLY A C 1
ATOM 2073 O O . GLY A 1 266 ? 20.906 -1.634 -5.504 1 88.5 266 GLY A O 1
ATOM 2074 N N . GLY A 1 267 ? 19.469 -2.717 -4.113 1 91.88 267 GLY A N 1
ATOM 2075 C CA . GLY A 1 267 ? 19.078 -3.699 -5.109 1 91.88 267 GLY A CA 1
ATOM 2076 C C . GLY A 1 267 ? 17.688 -4.262 -4.867 1 91.88 267 GLY A C 1
ATOM 2077 O O . GLY A 1 267 ? 17.125 -4.082 -3.789 1 91.88 267 GLY A O 1
ATOM 2078 N N . ILE A 1 268 ? 17.125 -4.734 -5.926 1 93.88 268 ILE A N 1
ATOM 2079 C CA . ILE A 1 268 ? 15.93 -5.559 -5.844 1 93.88 268 ILE A CA 1
ATOM 2080 C C . ILE A 1 268 ? 16.312 -7.031 -5.777 1 93.88 268 ILE A C 1
ATOM 2082 O O . ILE A 1 268 ? 17.047 -7.523 -6.633 1 93.88 268 ILE A O 1
ATOM 2086 N N . TYR A 1 269 ? 15.828 -7.703 -4.75 1 93.69 269 TYR A N 1
ATOM 2087 C CA . TYR A 1 269 ? 16.25 -9.078 -4.512 1 93.69 269 TYR A CA 1
ATOM 2088 C C . TYR A 1 269 ? 15.055 -10.008 -4.402 1 93.69 269 TYR A C 1
ATOM 2090 O O . TYR A 1 269 ? 14.016 -9.641 -3.85 1 93.69 269 TYR A O 1
ATOM 2098 N N . ALA A 1 270 ? 15.211 -11.172 -4.965 1 94.75 270 ALA A N 1
ATOM 2099 C CA . ALA A 1 270 ? 14.383 -12.305 -4.562 1 94.75 270 ALA A CA 1
ATOM 2100 C C . ALA A 1 270 ? 15 -13.047 -3.381 1 94.75 270 ALA A C 1
ATOM 2102 O O . ALA A 1 270 ? 16.156 -13.484 -3.453 1 94.75 270 ALA A O 1
ATOM 2103 N N . VAL A 1 271 ? 14.266 -13.102 -2.275 1 92.62 271 VAL A N 1
ATOM 2104 C CA . VAL A 1 271 ? 14.773 -13.711 -1.052 1 92.62 271 VAL A CA 1
ATOM 2105 C C . VAL A 1 271 ? 13.906 -14.914 -0.678 1 92.62 271 VAL A C 1
ATOM 2107 O O . VAL A 1 271 ? 12.68 -14.844 -0.722 1 92.62 271 VAL A O 1
ATOM 2110 N N . TYR A 1 272 ? 14.492 -15.938 -0.372 1 90.12 272 TYR A N 1
ATOM 2111 C CA . TYR A 1 272 ? 13.758 -17.125 0.044 1 90.12 272 TYR A CA 1
ATOM 2112 C C . TYR A 1 272 ? 14.57 -17.938 1.05 1 90.12 272 TYR A C 1
ATOM 2114 O O . TYR A 1 272 ? 15.797 -17.828 1.108 1 90.12 272 TYR A O 1
ATOM 2122 N N . PRO A 1 273 ? 13.891 -18.656 1.932 1 84.12 273 PRO A N 1
ATOM 2123 C CA . PRO A 1 273 ? 14.594 -19.438 2.953 1 84.12 273 PRO A CA 1
ATOM 2124 C C . PRO A 1 273 ? 15.531 -20.484 2.357 1 84.12 273 PRO A C 1
ATOM 2126 O O . PRO A 1 273 ? 15.266 -21.016 1.274 1 84.12 273 PRO A O 1
ATOM 2129 N N . HIS A 1 274 ? 16.625 -20.641 3.064 1 74.69 274 HIS A N 1
ATOM 2130 C CA . HIS A 1 274 ? 17.578 -21.672 2.68 1 74.69 274 HIS A CA 1
ATOM 2131 C C . HIS A 1 274 ? 16.969 -23.062 2.84 1 74.69 274 HIS A C 1
ATOM 2133 O O . HIS A 1 274 ? 16.438 -23.391 3.902 1 74.69 274 HIS A O 1
ATOM 2139 N N . ARG A 1 275 ? 16.891 -23.672 1.737 1 67.94 275 ARG A N 1
ATOM 2140 C CA . ARG A 1 275 ? 16.406 -25.047 1.782 1 67.94 275 ARG A CA 1
ATOM 2141 C C . ARG A 1 275 ? 17.328 -25.969 0.987 1 67.94 275 ARG A C 1
ATOM 2143 O O . ARG A 1 275 ? 18.031 -25.516 0.088 1 67.94 275 ARG A O 1
ATOM 2150 N N . ARG A 1 276 ? 17.438 -27.203 1.451 1 61.25 276 ARG A N 1
ATOM 2151 C CA . ARG A 1 276 ? 18.219 -28.203 0.729 1 61.25 276 ARG A CA 1
ATOM 2152 C C . ARG A 1 276 ? 17.719 -28.359 -0.703 1 61.25 276 ARG A C 1
ATOM 2154 O O . ARG A 1 276 ? 18.516 -28.516 -1.631 1 61.25 276 ARG A O 1
ATOM 2161 N N . TYR A 1 277 ? 16.406 -28.344 -0.788 1 65.81 277 TYR A N 1
ATOM 2162 C CA . TYR A 1 277 ? 15.781 -28.453 -2.105 1 65.81 277 TYR A CA 1
ATOM 2163 C C . TYR A 1 277 ? 14.82 -27.281 -2.348 1 65.81 277 TYR A C 1
ATOM 2165 O O . TYR A 1 277 ? 13.938 -27.031 -1.535 1 65.81 277 TYR A O 1
ATOM 2173 N N . LEU A 1 278 ? 15.102 -26.562 -3.371 1 77.62 278 LEU A N 1
ATOM 2174 C CA . LEU A 1 278 ? 14.195 -25.5 -3.789 1 77.62 278 LEU A CA 1
ATOM 2175 C C . LEU A 1 278 ? 13.062 -26.062 -4.648 1 77.62 278 LEU A C 1
ATOM 2177 O O . LEU A 1 278 ? 13.312 -26.641 -5.707 1 77.62 278 LEU A O 1
ATOM 2181 N N . PRO A 1 279 ? 11.828 -25.922 -4.203 1 82.19 279 PRO A N 1
ATOM 2182 C CA . PRO A 1 279 ? 10.727 -26.422 -5.02 1 82.19 279 PRO A CA 1
ATOM 2183 C C . PRO A 1 279 ? 10.75 -25.891 -6.445 1 82.19 279 PRO A C 1
ATOM 2185 O O . PRO A 1 279 ? 11.141 -24.734 -6.668 1 82.19 279 PRO A O 1
ATOM 2188 N N . ALA A 1 280 ? 10.32 -26.656 -7.387 1 84.44 280 ALA A N 1
ATOM 2189 C CA . ALA A 1 280 ? 10.375 -26.328 -8.805 1 84.44 280 ALA A CA 1
ATOM 2190 C C . ALA A 1 280 ? 9.633 -25.031 -9.094 1 84.44 280 ALA A C 1
ATOM 2192 O O . ALA A 1 280 ? 10.07 -24.219 -9.93 1 84.44 280 ALA A O 1
ATOM 2193 N N . LYS A 1 281 ? 8.5 -24.812 -8.438 1 90.19 281 LYS A N 1
ATOM 2194 C CA . LYS A 1 281 ? 7.703 -23.625 -8.688 1 90.19 281 LYS A CA 1
ATOM 2195 C C . LYS A 1 281 ? 8.445 -22.359 -8.258 1 90.19 281 LYS A C 1
ATOM 2197 O O . LYS A 1 281 ? 8.352 -21.328 -8.906 1 90.19 281 LYS A O 1
ATOM 2202 N N . ILE A 1 282 ? 9.219 -22.484 -7.18 1 91.56 282 ILE A N 1
ATOM 2203 C CA . ILE A 1 282 ? 9.984 -21.344 -6.695 1 91.56 282 ILE A CA 1
ATOM 2204 C C . ILE A 1 282 ? 11.156 -21.062 -7.641 1 91.56 282 ILE A C 1
ATOM 2206 O O . ILE A 1 282 ? 11.43 -19.922 -7.984 1 91.56 282 ILE A O 1
ATOM 2210 N N . ARG A 1 283 ? 11.828 -22.109 -8.039 1 89.5 283 ARG A N 1
ATOM 2211 C CA . ARG A 1 283 ? 12.922 -21.969 -9 1 89.5 283 ARG A CA 1
ATOM 2212 C C . ARG A 1 283 ? 12.43 -21.344 -10.297 1 89.5 283 ARG A C 1
ATOM 2214 O O . ARG A 1 283 ? 13.086 -20.469 -10.859 1 89.5 283 ARG A O 1
ATOM 2221 N N . ALA A 1 284 ? 11.289 -21.828 -10.742 1 92.69 284 ALA A N 1
ATOM 2222 C CA . ALA A 1 284 ? 10.711 -21.297 -11.969 1 92.69 284 ALA A CA 1
ATOM 2223 C C . ALA A 1 284 ? 10.453 -19.797 -11.844 1 92.69 284 ALA A C 1
ATOM 2225 O O . ALA A 1 284 ? 10.75 -19.031 -12.766 1 92.69 284 ALA A O 1
ATOM 2226 N N . LEU A 1 285 ? 9.93 -19.375 -10.695 1 96 285 LEU A N 1
ATOM 2227 C CA . LEU A 1 285 ? 9.641 -17.969 -10.469 1 96 285 LEU A CA 1
ATOM 2228 C C . LEU A 1 285 ? 10.922 -17.141 -10.422 1 96 285 LEU A C 1
ATOM 2230 O O . LEU A 1 285 ? 11.031 -16.109 -11.086 1 96 285 LEU A O 1
ATOM 2234 N N . VAL A 1 286 ? 11.891 -17.609 -9.68 1 94.31 286 VAL A N 1
ATOM 2235 C CA . VAL A 1 286 ? 13.156 -16.891 -9.523 1 94.31 286 VAL A CA 1
ATOM 2236 C C . VAL A 1 286 ? 13.852 -16.781 -10.875 1 94.31 286 VAL A C 1
ATOM 2238 O O . VAL A 1 286 ? 14.336 -15.703 -11.242 1 94.31 286 VAL A O 1
ATOM 2241 N N . ASP A 1 287 ? 13.914 -17.875 -11.609 1 94.5 287 ASP A N 1
ATOM 2242 C CA . ASP A 1 287 ? 14.547 -17.859 -12.93 1 94.5 287 ASP A CA 1
ATOM 2243 C C . ASP A 1 287 ? 13.82 -16.922 -13.883 1 94.5 287 ASP A C 1
ATOM 2245 O O . ASP A 1 287 ? 14.461 -16.156 -14.617 1 94.5 287 ASP A O 1
ATOM 2249 N N . PHE A 1 288 ? 12.539 -16.984 -13.852 1 96.81 288 PHE A N 1
ATOM 2250 C CA . PHE A 1 288 ? 11.742 -16.125 -14.734 1 96.81 288 PHE A CA 1
ATOM 2251 C C . PHE A 1 288 ? 12 -14.648 -14.43 1 96.81 288 PHE A C 1
ATOM 2253 O O . PHE A 1 288 ? 12.25 -13.859 -15.344 1 96.81 288 PHE A O 1
ATOM 2260 N N . MET A 1 289 ? 11.945 -14.289 -13.164 1 96.94 289 MET A N 1
ATOM 2261 C CA . MET A 1 289 ? 12.156 -12.898 -12.773 1 96.94 289 MET A CA 1
ATOM 2262 C C . MET A 1 289 ? 13.562 -12.438 -13.141 1 96.94 289 MET A C 1
ATOM 2264 O O . MET A 1 289 ? 13.742 -11.312 -13.617 1 96.94 289 MET A O 1
ATOM 2268 N N . THR A 1 290 ? 14.484 -13.289 -12.891 1 95.94 290 THR A N 1
ATOM 2269 C CA . THR A 1 290 ? 15.859 -12.961 -13.242 1 95.94 290 THR A CA 1
ATOM 2270 C C . THR A 1 290 ? 15.977 -12.625 -14.727 1 95.94 290 THR A C 1
ATOM 2272 O O . THR A 1 290 ? 16.578 -11.617 -15.094 1 95.94 290 THR A O 1
ATOM 2275 N N . GLN A 1 291 ? 15.398 -13.422 -15.516 1 96.5 291 GLN A N 1
ATOM 2276 C CA . GLN A 1 291 ? 15.445 -13.203 -16.953 1 96.5 291 GLN A CA 1
ATOM 2277 C C . GLN A 1 291 ? 14.656 -11.961 -17.359 1 96.5 291 GLN A C 1
ATOM 2279 O O . GLN A 1 291 ? 15.094 -11.195 -18.219 1 96.5 291 GLN A O 1
ATOM 2284 N N . TRP A 1 292 ? 13.523 -11.75 -16.75 1 97 292 TRP A N 1
ATOM 2285 C CA . TRP A 1 292 ? 12.656 -10.609 -17.031 1 97 292 TRP A CA 1
ATOM 2286 C C . TRP A 1 292 ? 13.383 -9.297 -16.812 1 97 292 TRP A C 1
ATOM 2288 O O . TRP A 1 292 ? 13.336 -8.398 -17.656 1 97 292 TRP A O 1
ATOM 2298 N N . PHE A 1 293 ? 14.047 -9.148 -15.711 1 95.88 293 PHE A N 1
ATOM 2299 C CA . PHE A 1 293 ? 14.75 -7.918 -15.375 1 95.88 293 PHE A CA 1
ATOM 2300 C C . PHE A 1 293 ? 15.992 -7.746 -16.234 1 95.88 293 PHE A C 1
ATOM 2302 O O . PHE A 1 293 ? 16.344 -6.625 -16.625 1 95.88 293 PHE A O 1
ATOM 2309 N N . LYS A 1 294 ? 16.641 -8.852 -16.484 1 93.44 294 LYS A N 1
ATOM 2310 C CA . LYS A 1 294 ? 17.828 -8.797 -17.344 1 93.44 294 LYS A CA 1
ATOM 2311 C C . LYS A 1 294 ? 17.5 -8.227 -18.719 1 93.44 294 LYS A C 1
ATOM 2313 O O . LYS A 1 294 ? 18.266 -7.453 -19.281 1 93.44 294 LYS A O 1
ATOM 2318 N N . GLU A 1 295 ? 16.359 -8.57 -19.234 1 93 295 GLU A N 1
ATOM 2319 C CA . GLU A 1 295 ? 15.945 -8.148 -20.578 1 93 295 GLU A CA 1
ATOM 2320 C C . GLU A 1 295 ? 15.547 -6.68 -20.578 1 93 295 GLU A C 1
ATOM 2322 O O . GLU A 1 295 ? 15.453 -6.066 -21.656 1 93 295 GLU A O 1
ATOM 2327 N N . ARG A 1 296 ? 15.281 -6.109 -19.5 1 86.88 296 ARG A N 1
ATOM 2328 C CA . ARG A 1 296 ? 14.781 -4.742 -19.453 1 86.88 296 ARG A CA 1
ATOM 2329 C C . ARG A 1 296 ? 15.812 -3.803 -18.828 1 86.88 296 ARG A C 1
ATOM 2331 O O . ARG A 1 296 ? 15.562 -2.604 -18.703 1 86.88 296 ARG A O 1
ATOM 2338 N N . GLU A 1 297 ? 16.875 -4.348 -18.344 1 75.44 297 GLU A N 1
ATOM 2339 C CA . GLU A 1 297 ? 18 -3.518 -17.922 1 75.44 297 GLU A CA 1
ATOM 2340 C C . GLU A 1 297 ? 18.703 -2.891 -19.125 1 75.44 297 GLU A C 1
ATOM 2342 O O . GLU A 1 297 ? 18.797 -3.504 -20.188 1 75.44 297 GLU A O 1
ATOM 2347 N N . MET B 1 1 ? 6.301 22.672 37.094 1 56.97 1 MET B N 1
ATOM 2348 C CA . MET B 1 1 ? 6.008 22.469 35.688 1 56.97 1 MET B CA 1
ATOM 2349 C C . MET B 1 1 ? 4.637 21.828 35.5 1 56.97 1 MET B C 1
ATOM 2351 O O . MET B 1 1 ? 4.215 21 36.312 1 56.97 1 MET B O 1
ATOM 2355 N N . ASP B 1 2 ? 3.9 22.328 34.562 1 76.38 2 ASP B N 1
ATOM 2356 C CA . ASP B 1 2 ? 2.48 22.016 34.406 1 76.38 2 ASP B CA 1
ATOM 2357 C C . ASP B 1 2 ? 2.277 20.594 33.875 1 76.38 2 ASP B C 1
ATOM 2359 O O . ASP B 1 2 ? 3.139 20.062 33.188 1 76.38 2 ASP B O 1
ATOM 2363 N N . THR B 1 3 ? 1.343 19.969 34.469 1 75.5 3 THR B N 1
ATOM 2364 C CA . THR B 1 3 ? 0.956 18.594 34.188 1 75.5 3 THR B CA 1
ATOM 2365 C C . THR B 1 3 ? 0.834 18.359 32.688 1 75.5 3 THR B C 1
ATOM 2367 O O . THR B 1 3 ? 1.266 17.328 32.188 1 75.5 3 THR B O 1
ATOM 2370 N N . LEU B 1 4 ? 0.46 19.344 32.031 1 80.44 4 LEU B N 1
ATOM 2371 C CA . LEU B 1 4 ? 0.254 19.219 30.594 1 80.44 4 LEU B CA 1
ATOM 2372 C C . LEU B 1 4 ? 1.587 19.125 29.859 1 80.44 4 LEU B C 1
ATOM 2374 O O . LEU B 1 4 ? 1.716 18.375 28.891 1 80.44 4 LEU B O 1
ATOM 2378 N N . THR B 1 5 ? 2.5 19.891 30.359 1 85.06 5 THR B N 1
ATOM 2379 C CA . THR B 1 5 ? 3.836 19.875 29.781 1 85.06 5 THR B CA 1
ATOM 2380 C C . THR B 1 5 ? 4.492 18.516 29.953 1 85.06 5 THR B C 1
ATOM 2382 O O . THR B 1 5 ? 5.117 18 29.016 1 85.06 5 THR B O 1
ATOM 2385 N N . ARG B 1 6 ? 4.309 17.953 31.062 1 87.06 6 ARG B N 1
ATOM 2386 C CA . ARG B 1 6 ? 4.875 16.641 31.328 1 87.06 6 ARG B CA 1
ATOM 2387 C C . ARG B 1 6 ? 4.188 15.57 30.484 1 87.06 6 ARG B C 1
ATOM 2389 O O . ARG B 1 6 ? 4.844 14.664 29.953 1 87.06 6 ARG B O 1
ATOM 2396 N N . MET B 1 7 ? 2.893 15.719 30.359 1 86.5 7 MET B N 1
ATOM 2397 C CA . MET B 1 7 ? 2.104 14.797 29.547 1 86.5 7 MET B CA 1
ATOM 2398 C C . MET B 1 7 ? 2.551 14.836 28.094 1 86.5 7 MET B C 1
ATOM 2400 O O . MET B 1 7 ? 2.756 13.789 27.484 1 86.5 7 MET B O 1
ATOM 2404 N N . ARG B 1 8 ? 2.762 16 27.641 1 87.5 8 ARG B N 1
ATOM 2405 C CA . ARG B 1 8 ? 3.197 16.188 26.25 1 87.5 8 ARG B CA 1
ATOM 2406 C C . ARG B 1 8 ? 4.609 15.648 26.047 1 87.5 8 ARG B C 1
ATOM 2408 O O . ARG B 1 8 ? 4.898 15.031 25.016 1 87.5 8 ARG B O 1
ATOM 2415 N N . ALA B 1 9 ? 5.461 15.883 26.969 1 89.94 9 ALA B N 1
ATOM 2416 C CA . ALA B 1 9 ? 6.832 15.383 26.906 1 89.94 9 ALA B CA 1
ATOM 2417 C C . ALA B 1 9 ? 6.852 13.859 26.828 1 89.94 9 ALA B C 1
ATOM 2419 O O . ALA B 1 9 ? 7.605 13.281 26.031 1 89.94 9 ALA B O 1
ATOM 2420 N N . PHE B 1 10 ? 6.035 13.258 27.625 1 91.88 10 PHE B N 1
ATOM 2421 C CA . PHE B 1 10 ? 5.934 11.805 27.641 1 91.88 10 PHE B CA 1
ATOM 2422 C C . PHE B 1 10 ? 5.461 11.281 26.297 1 91.88 10 PHE B C 1
ATOM 2424 O O . PHE B 1 10 ? 6.051 10.344 25.75 1 91.88 10 PHE B O 1
ATOM 2431 N N . ILE B 1 11 ? 4.453 11.875 25.75 1 89.5 11 ILE B N 1
ATOM 2432 C CA . ILE B 1 11 ? 3.902 11.469 24.469 1 89.5 11 ILE B CA 1
ATOM 2433 C C . ILE B 1 11 ? 4.973 11.609 23.375 1 89.5 11 ILE B C 1
ATOM 2435 O O . ILE B 1 11 ? 5.152 10.703 22.562 1 89.5 11 ILE B O 1
ATOM 2439 N N . ASP B 1 12 ? 5.695 12.664 23.375 1 89.56 12 ASP B N 1
ATOM 2440 C CA . ASP B 1 12 ? 6.746 12.914 22.391 1 89.56 12 ASP B CA 1
ATOM 2441 C C . ASP B 1 12 ? 7.824 11.828 22.453 1 89.56 12 ASP B C 1
ATOM 2443 O O . ASP B 1 12 ? 8.312 11.375 21.422 1 89.56 12 ASP B O 1
ATOM 2447 N N . VAL B 1 13 ? 8.156 11.461 23.656 1 90.88 13 VAL B N 1
ATOM 2448 C CA . VAL B 1 13 ? 9.195 10.453 23.859 1 90.88 13 VAL B CA 1
ATOM 2449 C C . VAL B 1 13 ? 8.711 9.102 23.344 1 90.88 13 VAL B C 1
ATOM 2451 O O . VAL B 1 13 ? 9.469 8.359 22.719 1 90.88 13 VAL B O 1
ATOM 2454 N N . VAL B 1 14 ? 7.465 8.812 23.609 1 89.19 14 VAL B N 1
ATOM 2455 C CA . VAL B 1 14 ? 6.898 7.543 23.172 1 89.19 14 VAL B CA 1
ATOM 2456 C C . VAL B 1 14 ? 6.809 7.5 21.656 1 89.19 14 VAL B C 1
ATOM 2458 O O . VAL B 1 14 ? 7.203 6.516 21.031 1 89.19 14 VAL B O 1
ATOM 2461 N N . GLU B 1 15 ? 6.344 8.578 21.109 1 85.81 15 GLU B N 1
ATOM 2462 C CA . GLU B 1 15 ? 6.152 8.641 19.656 1 85.81 15 GLU B CA 1
ATOM 2463 C C . GLU B 1 15 ? 7.488 8.594 18.922 1 85.81 15 GLU B C 1
ATOM 2465 O O . GLU B 1 15 ? 7.586 8.023 17.844 1 85.81 15 GLU B O 1
ATOM 2470 N N . ALA B 1 16 ? 8.523 9.164 19.516 1 85 16 ALA B N 1
ATOM 2471 C CA . ALA B 1 16 ? 9.859 9.188 18.922 1 85 16 ALA B CA 1
ATOM 2472 C C . ALA B 1 16 ? 10.641 7.93 19.266 1 85 16 ALA B C 1
ATOM 2474 O O . ALA B 1 16 ? 11.758 7.734 18.781 1 85 16 ALA B O 1
ATOM 2475 N N . GLU B 1 17 ? 9.984 7.156 20.094 1 84 17 GLU B N 1
ATOM 2476 C CA . GLU B 1 17 ? 10.578 5.918 20.578 1 84 17 GLU B CA 1
ATOM 2477 C C . GLU B 1 17 ? 11.938 6.172 21.219 1 84 17 GLU B C 1
ATOM 2479 O O . GLU B 1 17 ? 12.906 5.453 20.938 1 84 17 GLU B O 1
ATOM 2484 N N . GLY B 1 18 ? 12.016 7.258 21.969 1 87.38 18 GLY B N 1
ATOM 2485 C CA . GLY B 1 18 ? 13.258 7.539 22.672 1 87.38 18 GLY B CA 1
ATOM 2486 C C . GLY B 1 18 ? 13.406 9 23.062 1 87.38 18 GLY B C 1
ATOM 2487 O O . GLY B 1 18 ? 12.828 9.883 22.422 1 87.38 18 GLY B O 1
ATOM 2488 N N . PHE B 1 19 ? 14.25 9.25 24.078 1 87.5 19 PHE B N 1
ATOM 2489 C CA . PHE B 1 19 ? 14.445 10.602 24.609 1 87.5 19 PHE B CA 1
ATOM 2490 C C . PHE B 1 19 ? 15.266 11.445 23.641 1 87.5 19 PHE B C 1
ATOM 2492 O O . PHE B 1 19 ? 14.938 12.602 23.391 1 87.5 19 PHE B O 1
ATOM 2499 N N . SER B 1 20 ? 16.203 10.773 23.031 1 86.75 20 SER B N 1
ATOM 2500 C CA . SER B 1 20 ? 17.078 11.516 22.141 1 86.75 20 SER B CA 1
ATOM 2501 C C . SER B 1 20 ? 16.359 11.906 20.859 1 86.75 20 SER B C 1
ATOM 2503 O O . SER B 1 20 ? 16.469 13.047 20.406 1 86.75 20 SER B O 1
ATOM 2505 N N . ALA B 1 21 ? 15.633 11 20.391 1 84.06 21 ALA B N 1
ATOM 2506 C CA . ALA B 1 21 ? 14.867 11.25 19.172 1 84.06 21 ALA B CA 1
ATOM 2507 C C . ALA B 1 21 ? 13.805 12.32 19.406 1 84.06 21 ALA B C 1
ATOM 2509 O O . ALA B 1 21 ? 13.602 13.203 18.562 1 84.06 21 ALA B O 1
ATOM 2510 N N . ALA B 1 22 ? 13.195 12.219 20.531 1 88.56 22 ALA B N 1
ATOM 2511 C CA . ALA B 1 22 ? 12.172 13.203 20.891 1 88.56 22 ALA B CA 1
ATOM 2512 C C . ALA B 1 22 ? 12.789 14.594 21.062 1 88.56 22 ALA B C 1
ATOM 2514 O O . ALA B 1 22 ? 12.219 15.586 20.609 1 88.56 22 ALA B O 1
ATOM 2515 N N . ALA B 1 23 ? 13.922 14.633 21.672 1 87.75 23 ALA B N 1
ATOM 2516 C CA . ALA B 1 23 ? 14.594 15.906 21.906 1 87.75 23 ALA B CA 1
ATOM 2517 C C . ALA B 1 23 ? 14.93 16.594 20.594 1 87.75 23 ALA B C 1
ATOM 2519 O O . ALA B 1 23 ? 14.703 17.797 20.438 1 87.75 23 ALA B O 1
ATOM 2520 N N . ARG B 1 24 ? 15.352 15.875 19.703 1 78.19 24 ARG B N 1
ATOM 2521 C CA . ARG B 1 24 ? 15.703 16.391 18.375 1 78.19 24 ARG B CA 1
ATOM 2522 C C . ARG B 1 24 ? 14.469 16.906 17.641 1 78.19 24 ARG B C 1
ATOM 2524 O O . ARG B 1 24 ? 14.508 17.953 17 1 78.19 24 ARG B O 1
ATOM 2531 N N . LYS B 1 25 ? 13.445 16.156 17.828 1 75.88 25 LYS B N 1
ATOM 2532 C CA . LYS B 1 25 ? 12.219 16.438 17.094 1 75.88 25 LYS B CA 1
ATOM 2533 C C . LYS B 1 25 ? 11.539 17.703 17.625 1 75.88 25 LYS B C 1
ATOM 2535 O O . LYS B 1 25 ? 11.039 18.516 16.844 1 75.88 25 LYS B O 1
ATOM 2540 N N . ILE B 1 26 ? 11.586 17.875 18.875 1 75.12 26 ILE B N 1
ATOM 2541 C CA . ILE B 1 26 ? 10.781 18.938 19.484 1 75.12 26 ILE B CA 1
ATOM 2542 C C . ILE B 1 26 ? 11.688 20.109 19.859 1 75.12 26 ILE B C 1
ATOM 2544 O O . ILE B 1 26 ? 11.195 21.203 20.188 1 75.12 26 ILE B O 1
ATOM 2548 N N . GLY B 1 27 ? 13 19.969 19.734 1 77 27 GLY B N 1
ATOM 2549 C CA . GLY B 1 27 ? 13.922 21.062 20.016 1 77 27 GLY B CA 1
ATOM 2550 C C . GLY B 1 27 ? 14.109 21.297 21.5 1 77 27 GLY B C 1
ATOM 2551 O O . GLY B 1 27 ? 14.148 22.453 21.953 1 77 27 GLY B O 1
ATOM 2552 N N . ARG B 1 28 ? 13.984 20.297 22.266 1 79.88 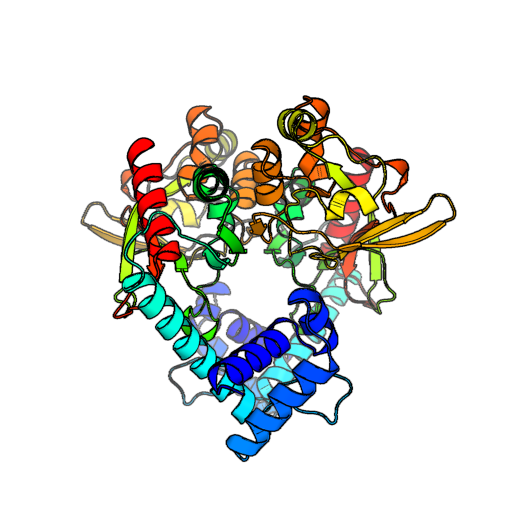28 ARG B N 1
ATOM 2553 C CA . ARG B 1 28 ? 14.227 20.391 23.703 1 79.88 28 ARG B CA 1
ATOM 2554 C C . ARG B 1 28 ? 15.383 19.484 24.125 1 79.88 28 ARG B C 1
ATOM 2556 O O . ARG B 1 28 ? 15.781 18.594 23.375 1 79.88 28 ARG B O 1
ATOM 2563 N N . SER B 1 29 ? 15.992 19.812 25.172 1 87.25 29 SER B N 1
ATOM 2564 C CA . SER B 1 29 ? 17.109 19 25.656 1 87.25 29 SER B CA 1
ATOM 2565 C C . SER B 1 29 ? 16.625 17.641 26.141 1 87.25 29 SER B C 1
ATOM 2567 O O . SER B 1 29 ? 15.562 17.531 26.734 1 87.25 29 SER B O 1
ATOM 2569 N N . LYS B 1 30 ? 17.391 16.688 25.875 1 90.38 30 LYS B N 1
ATOM 2570 C CA . LYS B 1 30 ? 17.125 15.328 26.359 1 90.38 30 LYS B CA 1
ATOM 2571 C C . LYS B 1 30 ? 17 15.312 27.875 1 90.38 30 LYS B C 1
ATOM 2573 O O . LYS B 1 30 ? 16.125 14.617 28.422 1 90.38 30 LYS B O 1
ATOM 2578 N N . ALA B 1 31 ? 17.859 16.094 28.547 1 90.62 31 ALA B N 1
ATOM 2579 C CA . ALA B 1 31 ? 17.859 16.172 30 1 90.62 31 ALA B CA 1
ATOM 2580 C C . ALA B 1 31 ? 16.531 16.688 30.516 1 90.62 31 ALA B C 1
ATOM 2582 O O . ALA B 1 31 ? 15.992 16.172 31.516 1 90.62 31 ALA B O 1
ATOM 2583 N N . LEU B 1 32 ? 16.031 17.641 29.828 1 90.25 32 LEU B N 1
ATOM 2584 C CA . LEU B 1 32 ? 14.766 18.234 30.234 1 90.25 32 LEU B CA 1
ATOM 2585 C C . LEU B 1 32 ? 13.609 17.266 30.031 1 90.25 32 LEU B C 1
ATOM 2587 O O . LEU B 1 32 ? 12.742 17.125 30.891 1 90.25 32 LEU B O 1
ATOM 2591 N N . LEU B 1 33 ? 13.617 16.578 28.922 1 91.5 33 LEU B N 1
ATOM 2592 C CA . LEU B 1 33 ? 12.578 15.602 28.625 1 91.5 33 LEU B CA 1
ATOM 2593 C C . LEU B 1 33 ? 12.609 14.469 29.656 1 91.5 33 LEU B C 1
ATOM 2595 O O . LEU B 1 33 ? 11.555 14 30.094 1 91.5 33 LEU B O 1
ATOM 2599 N N . SER B 1 34 ? 13.82 14 29.938 1 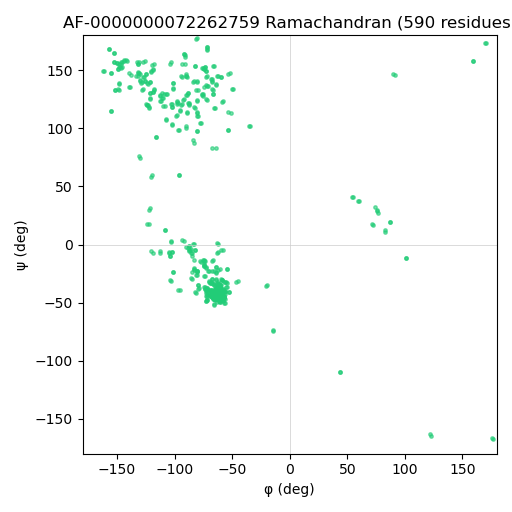90.88 34 SER B N 1
ATOM 2600 C CA . SER B 1 34 ? 13.984 12.953 30.938 1 90.88 34 SER B CA 1
ATOM 2601 C C . SER B 1 34 ? 13.453 13.391 32.312 1 90.88 34 SER B C 1
ATOM 2603 O O . SER B 1 34 ? 12.797 12.617 33 1 90.88 34 SER B O 1
ATOM 2605 N N . LYS B 1 35 ? 13.719 14.617 32.625 1 91.38 35 LYS B N 1
ATOM 2606 C CA . LYS B 1 35 ? 13.227 15.18 33.906 1 91.38 35 LYS B CA 1
ATOM 2607 C C . LYS B 1 35 ? 11.703 15.219 33.938 1 91.38 35 LYS B C 1
ATOM 2609 O O . LYS B 1 35 ? 11.086 14.828 34.906 1 91.38 35 LYS B O 1
ATOM 2614 N N . TYR B 1 36 ? 11.141 15.703 32.844 1 91.25 36 TYR B N 1
ATOM 2615 C CA . TYR B 1 36 ? 9.688 15.812 32.781 1 91.25 36 TYR B CA 1
ATOM 2616 C C . TYR B 1 36 ? 9.023 14.453 32.938 1 91.25 36 TYR B C 1
ATOM 2618 O O . TYR B 1 36 ? 8.047 14.312 33.656 1 91.25 36 TYR B O 1
ATOM 2626 N N . VAL B 1 37 ? 9.57 13.422 32.281 1 92 37 VAL B N 1
ATOM 2627 C CA . VAL B 1 37 ? 8.992 12.086 32.312 1 92 37 VAL B CA 1
ATOM 2628 C C . VAL B 1 37 ? 9.148 11.5 33.719 1 92 37 VAL B C 1
ATOM 2630 O O . VAL B 1 37 ? 8.234 10.859 34.219 1 92 37 VAL B O 1
ATOM 2633 N N . ARG B 1 38 ? 10.266 11.766 34.312 1 91.31 38 ARG B N 1
ATOM 2634 C CA . ARG B 1 38 ? 10.508 11.289 35.656 1 91.31 38 ARG B CA 1
ATOM 2635 C C . ARG B 1 38 ? 9.531 11.938 36.656 1 91.31 38 ARG B C 1
ATOM 2637 O O . ARG B 1 38 ? 9 11.266 37.531 1 91.31 38 ARG B O 1
ATOM 2644 N N . GLU B 1 39 ? 9.359 13.188 36.469 1 90.06 39 GLU B N 1
ATOM 2645 C CA . GLU B 1 39 ? 8.43 13.914 37.344 1 90.06 39 GLU B CA 1
ATOM 2646 C C . GLU B 1 39 ? 7.008 13.398 37.156 1 90.06 39 GLU B C 1
ATOM 2648 O O . GLU B 1 39 ? 6.254 13.305 38.125 1 90.06 39 GLU B O 1
ATOM 2653 N N . LEU B 1 40 ? 6.664 13.133 35.969 1 91 40 LEU B N 1
ATOM 2654 C CA . LEU B 1 40 ? 5.348 12.57 35.688 1 91 40 LEU B CA 1
ATOM 2655 C C . LEU B 1 40 ? 5.176 11.219 36.375 1 91 40 LEU B C 1
ATOM 2657 O O . LEU B 1 40 ? 4.148 10.961 37 1 91 40 LEU B O 1
ATOM 2661 N N . GLU B 1 41 ? 6.219 10.383 36.25 1 92.06 41 GLU B N 1
ATOM 2662 C CA . GLU B 1 41 ? 6.188 9.07 36.875 1 92.06 41 GLU B CA 1
ATOM 2663 C C . GLU B 1 41 ? 6.094 9.203 38.406 1 92.06 41 GLU B C 1
ATOM 2665 O O . GLU B 1 41 ? 5.352 8.461 39.031 1 92.06 41 GLU B O 1
ATOM 2670 N N . ASP B 1 42 ? 6.82 10.195 38.906 1 88.12 42 ASP B N 1
ATOM 2671 C CA . ASP B 1 42 ? 6.805 10.453 40.344 1 88.12 42 ASP B CA 1
ATOM 2672 C C . ASP B 1 42 ? 5.414 10.875 40.812 1 88.12 42 ASP B C 1
ATOM 2674 O O . ASP B 1 42 ? 4.93 10.414 41.844 1 88.12 42 ASP B O 1
ATOM 2678 N N . GLU B 1 43 ? 4.816 11.727 40.062 1 83.38 43 GLU B N 1
ATOM 2679 C CA . GLU B 1 43 ? 3.479 12.211 40.406 1 83.38 43 GLU B CA 1
ATOM 2680 C C . GLU B 1 43 ? 2.457 11.078 40.344 1 83.38 43 GLU B C 1
ATOM 2682 O O . GLU B 1 43 ? 1.56 11.008 41.188 1 83.38 43 GLU B O 1
ATOM 2687 N N . LEU B 1 44 ? 2.631 10.188 39.344 1 84.69 44 LEU B N 1
ATOM 2688 C CA . LEU B 1 44 ? 1.7 9.086 39.125 1 84.69 44 LEU B CA 1
ATOM 2689 C C . LEU B 1 44 ? 1.994 7.934 40.094 1 84.69 44 LEU B C 1
ATOM 2691 O O . LEU B 1 44 ? 1.13 7.086 40.344 1 84.69 44 LEU B O 1
ATOM 2695 N N . GLY B 1 45 ? 3.252 7.859 40.625 1 86.12 45 GLY B N 1
ATOM 2696 C CA . GLY B 1 45 ? 3.668 6.75 41.469 1 86.12 45 GLY B CA 1
ATOM 2697 C C . GLY B 1 45 ? 3.869 5.457 40.688 1 86.12 45 GLY B C 1
ATOM 2698 O O . GLY B 1 45 ? 3.705 4.367 41.25 1 86.12 45 GLY B O 1
ATOM 2699 N N . ALA B 1 46 ? 3.973 5.602 39.438 1 89.56 46 ALA B N 1
ATOM 2700 C CA . ALA B 1 46 ? 4.172 4.438 38.562 1 89.56 46 ALA B CA 1
ATOM 2701 C C . ALA B 1 46 ? 5.195 4.73 37.5 1 89.56 46 ALA B C 1
ATOM 2703 O O . ALA B 1 46 ? 5.293 5.863 37 1 89.56 46 ALA B O 1
ATOM 2704 N N . ARG B 1 47 ? 5.922 3.713 37.156 1 90 47 ARG B N 1
ATOM 2705 C CA . ARG B 1 47 ? 6.82 3.82 36 1 90 47 ARG B CA 1
ATOM 2706 C C . ARG B 1 47 ? 6.066 3.643 34.688 1 90 47 ARG B C 1
ATOM 2708 O O . ARG B 1 47 ? 5.203 2.77 34.562 1 90 47 ARG B O 1
ATOM 2715 N N . LEU B 1 48 ? 6.375 4.551 33.812 1 92.56 48 LEU B N 1
ATOM 2716 C CA . LEU B 1 48 ? 5.699 4.492 32.531 1 92.56 48 LEU B CA 1
ATOM 2717 C C . LEU B 1 48 ? 6.605 3.877 31.469 1 92.56 48 LEU B C 1
ATOM 2719 O O . LEU B 1 48 ? 6.121 3.355 30.469 1 92.56 48 LEU B O 1
ATOM 2723 N N . LEU B 1 49 ? 7.93 3.936 31.656 1 91.44 49 LEU B N 1
ATOM 2724 C CA . LEU B 1 49 ? 8.922 3.414 30.734 1 91.44 49 LEU B CA 1
ATOM 2725 C C . LEU B 1 49 ? 9.805 2.363 31.406 1 91.44 49 LEU B C 1
ATOM 2727 O O . LEU B 1 49 ? 10.102 2.471 32.594 1 91.44 49 LEU B O 1
ATOM 2731 N N . ASN B 1 50 ? 10.07 1.286 30.531 1 84.75 50 ASN B N 1
ATOM 2732 C CA . ASN B 1 50 ? 11.047 0.32 31.016 1 84.75 50 ASN B CA 1
ATOM 2733 C C . ASN B 1 50 ? 12.477 0.84 30.875 1 84.75 50 ASN B C 1
ATOM 2735 O O . ASN B 1 50 ? 12.914 1.16 29.766 1 84.75 50 ASN B O 1
ATOM 2739 N N . ARG B 1 51 ? 13.055 1.231 31.875 1 69.06 51 ARG B N 1
ATOM 2740 C CA . ARG B 1 51 ? 14.367 1.872 31.828 1 69.06 51 ARG B CA 1
ATOM 2741 C C . ARG B 1 51 ? 15.484 0.834 31.812 1 69.06 51 ARG B C 1
ATOM 2743 O O . ARG B 1 51 ? 16.656 1.174 31.594 1 69.06 51 ARG B O 1
ATOM 2750 N N . THR B 1 52 ? 15.203 -0.346 32.031 1 59.06 52 THR B N 1
ATOM 2751 C CA . THR B 1 52 ? 16.297 -1.296 32.25 1 59.06 52 THR B CA 1
ATOM 2752 C C . THR B 1 52 ? 16.828 -1.82 30.938 1 59.06 52 THR B C 1
ATOM 2754 O O . THR B 1 52 ? 17.891 -2.432 30.891 1 59.06 52 THR B O 1
ATOM 2757 N N . THR B 1 53 ? 16.125 -1.832 29.859 1 56.53 53 THR B N 1
ATOM 2758 C CA . THR B 1 53 ? 16.547 -2.59 28.688 1 56.53 53 THR B CA 1
ATOM 2759 C C . THR B 1 53 ? 17.125 -1.662 27.625 1 56.53 53 THR B C 1
ATOM 2761 O O . THR B 1 53 ? 16.906 -0.45 27.656 1 56.53 53 THR B O 1
ATOM 2764 N N . ARG B 1 54 ? 17.938 -2.209 26.75 1 61.06 54 ARG B N 1
ATOM 2765 C CA . ARG B 1 54 ? 18.547 -1.602 25.562 1 61.06 54 ARG B CA 1
ATOM 2766 C C . ARG B 1 54 ? 17.484 -1.184 24.547 1 61.06 54 ARG B C 1
ATOM 2768 O O . ARG B 1 54 ? 17.766 -0.412 23.641 1 61.06 54 ARG B O 1
ATOM 2775 N N . GLN B 1 55 ? 16.312 -1.559 24.844 1 72.5 55 GLN B N 1
ATOM 2776 C CA . GLN B 1 55 ? 15.281 -1.215 23.875 1 72.5 55 GLN B CA 1
ATOM 2777 C C . GLN B 1 55 ? 14.188 -0.363 24.516 1 72.5 55 GLN B C 1
ATOM 2779 O O . GLN B 1 55 ? 13.789 -0.617 25.656 1 72.5 55 GLN B O 1
ATOM 2784 N N . PHE B 1 56 ? 13.844 0.776 24.031 1 79.88 56 PHE B N 1
ATOM 2785 C CA . PHE B 1 56 ? 12.734 1.638 24.422 1 79.88 56 PHE B CA 1
ATOM 2786 C C . PHE B 1 56 ? 11.43 0.857 24.469 1 79.88 56 PHE B C 1
ATOM 2788 O O . PHE B 1 56 ? 11.047 0.228 23.469 1 79.88 56 PHE B O 1
ATOM 2795 N N . SER B 1 57 ? 10.867 0.698 25.656 1 87.69 57 SER B N 1
ATOM 2796 C CA . SER B 1 57 ? 9.562 0.043 25.734 1 87.69 57 SER B CA 1
ATOM 2797 C C . SER B 1 57 ? 8.719 0.628 26.859 1 87.69 57 SER B C 1
ATOM 2799 O O . SER B 1 57 ? 9.258 1.169 27.828 1 87.69 57 SER B O 1
ATOM 2801 N N . LEU B 1 58 ? 7.398 0.561 26.719 1 88.31 58 LEU B N 1
ATOM 2802 C CA . LEU B 1 58 ? 6.441 1.06 27.703 1 88.31 58 LEU B CA 1
ATOM 2803 C C . LEU B 1 58 ? 6.086 -0.025 28.703 1 88.31 58 LEU B C 1
ATOM 2805 O O . LEU B 1 58 ? 6.043 -1.209 28.359 1 88.31 58 LEU B O 1
ATOM 2809 N N . THR B 1 59 ? 5.867 0.379 29.969 1 88.12 59 THR B N 1
ATOM 2810 C CA . THR B 1 59 ? 5.199 -0.491 30.938 1 88.12 59 THR B CA 1
ATOM 2811 C C . THR B 1 59 ? 3.711 -0.611 30.609 1 88.12 59 THR B C 1
ATOM 2813 O O . THR B 1 59 ? 3.209 0.065 29.703 1 88.12 59 THR B O 1
ATOM 2816 N N . GLU B 1 60 ? 3.061 -1.479 31.25 1 83.75 60 GLU B N 1
ATOM 2817 C CA . GLU B 1 60 ? 1.611 -1.569 31.094 1 83.75 60 GLU B CA 1
ATOM 2818 C C . GLU B 1 60 ? 0.935 -0.25 31.453 1 83.75 60 GLU B C 1
ATOM 2820 O O . GLU B 1 60 ? 0.034 0.205 30.75 1 83.75 60 GLU B O 1
ATOM 2825 N N . ALA B 1 61 ? 1.373 0.284 32.562 1 85.56 61 ALA B N 1
ATOM 2826 C CA . ALA B 1 61 ? 0.877 1.596 32.969 1 85.56 61 ALA B CA 1
ATOM 2827 C C . ALA B 1 61 ? 1.204 2.656 31.922 1 85.56 61 ALA B C 1
ATOM 2829 O O . ALA B 1 61 ? 0.395 3.549 31.656 1 85.56 61 ALA B O 1
ATOM 2830 N N . GLY B 1 62 ? 2.367 2.523 31.344 1 89.62 62 GLY B N 1
ATOM 2831 C CA . GLY B 1 62 ? 2.779 3.443 30.297 1 89.62 62 GLY B CA 1
ATOM 2832 C C . GLY B 1 62 ? 1.881 3.395 29.078 1 89.62 62 GLY B C 1
ATOM 2833 O O . GLY B 1 62 ? 1.521 4.434 28.531 1 89.62 62 GLY B O 1
ATOM 2834 N N . HIS B 1 63 ? 1.486 2.193 28.734 1 87.12 63 HIS B N 1
ATOM 2835 C CA . HIS B 1 63 ? 0.583 2.02 27.594 1 87.12 63 HIS B CA 1
ATOM 2836 C C . HIS B 1 63 ? -0.774 2.66 27.875 1 87.12 63 HIS B C 1
ATOM 2838 O O . HIS B 1 63 ? -1.305 3.387 27.031 1 87.12 63 HIS B O 1
ATOM 2844 N N . THR B 1 64 ? -1.249 2.414 29.031 1 83.06 64 THR B N 1
ATOM 2845 C CA . THR B 1 64 ? -2.547 2.951 29.422 1 83.06 64 THR B CA 1
ATOM 2846 C C . THR B 1 64 ? -2.504 4.477 29.5 1 83.06 64 THR B C 1
ATOM 2848 O O . THR B 1 64 ? -3.395 5.148 28.969 1 83.06 64 THR B O 1
ATOM 2851 N N . TYR B 1 65 ? -1.457 4.957 30.125 1 85.25 65 TYR B N 1
ATOM 2852 C CA . TYR B 1 65 ? -1.33 6.402 30.281 1 85.25 65 TYR B CA 1
ATOM 2853 C C . TYR B 1 65 ? -1.184 7.086 28.938 1 85.25 65 TYR B C 1
ATOM 2855 O O . TYR B 1 65 ? -1.777 8.141 28.688 1 85.25 65 TYR B O 1
ATOM 2863 N N . TYR B 1 66 ? -0.379 6.484 28.078 1 89 66 TYR B N 1
ATOM 2864 C CA . TYR B 1 66 ? -0.125 7.074 26.766 1 89 66 TYR B CA 1
ATOM 2865 C C . TYR B 1 66 ? -1.425 7.281 26 1 89 66 TYR B C 1
ATOM 2867 O O . TYR B 1 66 ? -1.7 8.375 25.516 1 89 66 TYR B O 1
ATOM 2875 N N . HIS B 1 67 ? -2.273 6.281 26.016 1 80.94 67 HIS B N 1
ATOM 2876 C CA . HIS B 1 67 ? -3.52 6.336 25.266 1 80.94 67 HIS B CA 1
ATOM 2877 C C . HIS B 1 67 ? -4.465 7.383 25.844 1 80.94 67 HIS B C 1
ATOM 2879 O O . HIS B 1 67 ? -5.051 8.172 25.094 1 80.94 67 HIS B O 1
ATOM 2885 N N . ARG B 1 68 ? -4.539 7.406 27.094 1 78.19 68 ARG B N 1
ATOM 2886 C CA . ARG B 1 68 ? -5.441 8.352 27.75 1 78.19 68 ARG B CA 1
ATOM 2887 C C . ARG B 1 68 ? -4.91 9.773 27.656 1 78.19 68 ARG B C 1
ATOM 2889 O O . ARG B 1 68 ? -5.676 10.719 27.438 1 78.19 68 ARG B O 1
ATOM 2896 N N . ALA B 1 69 ? -3.602 9.867 27.828 1 84.12 69 ALA B N 1
ATOM 2897 C CA . ALA B 1 69 ? -2.973 11.188 27.734 1 84.12 69 ALA B CA 1
ATOM 2898 C C . ALA B 1 69 ? -3.158 11.789 26.344 1 84.12 69 ALA B C 1
ATOM 2900 O O . ALA B 1 69 ? -3.432 12.984 26.219 1 84.12 69 ALA B O 1
ATOM 2901 N N . LEU B 1 70 ? -3.02 10.961 25.406 1 82.06 70 LEU B N 1
ATOM 2902 C CA . LEU B 1 70 ? -3.213 11.414 24.031 1 82.06 70 LEU B CA 1
ATOM 2903 C C . LEU B 1 70 ? -4.617 11.977 23.844 1 82.06 70 LEU B C 1
ATOM 2905 O O . LEU B 1 70 ? -4.785 13.039 23.234 1 82.06 70 LEU B O 1
ATOM 2909 N N . GLU B 1 71 ? -5.598 11.344 24.391 1 74.62 71 GLU B N 1
ATOM 2910 C CA . GLU B 1 71 ? -6.984 11.789 24.297 1 74.62 71 GLU B CA 1
ATOM 2911 C C . GLU B 1 71 ? -7.18 13.125 25 1 74.62 71 GLU B C 1
ATOM 2913 O O . GLU B 1 71 ? -7.863 14.016 24.484 1 74.62 71 GLU B O 1
ATOM 2918 N N . ILE B 1 72 ? -6.613 13.172 26.109 1 73.25 72 ILE B N 1
ATOM 2919 C CA . ILE B 1 72 ? -6.762 14.367 26.922 1 73.25 72 ILE B CA 1
ATOM 2920 C C . ILE B 1 72 ? -6.121 15.562 26.219 1 73.25 72 ILE B C 1
ATOM 2922 O O . ILE B 1 72 ? -6.727 16.625 26.109 1 73.25 72 ILE B O 1
ATOM 2926 N N . ILE B 1 73 ? -4.914 15.359 25.734 1 78.94 73 ILE B N 1
ATOM 2927 C CA . ILE B 1 73 ? -4.211 16.438 25.062 1 78.94 73 ILE B CA 1
ATOM 2928 C C . ILE B 1 73 ? -4.996 16.891 23.828 1 78.94 73 ILE B C 1
ATOM 2930 O O . ILE B 1 73 ? -5.125 18.078 23.562 1 78.94 73 ILE B O 1
ATOM 2934 N N . ARG B 1 74 ? -5.523 15.984 23.156 1 74.69 74 ARG B N 1
ATOM 2935 C CA . ARG B 1 74 ? -6.328 16.297 21.969 1 74.69 74 ARG B CA 1
ATOM 2936 C C . ARG B 1 74 ? -7.562 17.109 22.359 1 74.69 74 ARG B C 1
ATOM 2938 O O . ARG B 1 74 ? -7.938 18.047 21.641 1 74.69 74 ARG B O 1
ATOM 2945 N N . GLU B 1 75 ? -8.18 16.719 23.453 1 68.25 75 GLU B N 1
ATOM 2946 C CA . GLU B 1 75 ? -9.359 17.438 23.938 1 68.25 75 GLU B CA 1
ATOM 2947 C C . GLU B 1 75 ? -9 18.859 24.344 1 68.25 75 GLU B C 1
ATOM 2949 O O . GLU B 1 75 ? -9.75 19.797 24.062 1 68.25 75 GLU B O 1
ATOM 2954 N N . ILE B 1 76 ? -7.945 18.938 24.938 1 67.56 76 ILE B N 1
ATOM 2955 C CA . ILE B 1 76 ? -7.488 20.25 25.391 1 67.56 76 ILE B CA 1
ATOM 2956 C C . ILE B 1 76 ? -7.184 21.125 24.172 1 67.56 76 ILE B C 1
ATOM 2958 O O . ILE B 1 76 ? -7.602 22.281 24.109 1 67.56 76 ILE B O 1
ATOM 2962 N N . ASP B 1 77 ? -6.484 20.578 23.25 1 69.31 77 ASP B N 1
ATOM 2963 C CA . ASP B 1 77 ? -6.156 21.328 22.031 1 69.31 77 ASP B CA 1
ATOM 2964 C C . ASP B 1 77 ? -7.422 21.719 21.281 1 69.31 77 ASP B C 1
ATOM 2966 O O . ASP B 1 77 ? -7.527 22.859 20.797 1 69.31 77 ASP B O 1
ATOM 2970 N N . ALA B 1 78 ? -8.32 20.859 21.328 1 66.94 78 ALA B N 1
ATOM 2971 C CA . ALA B 1 78 ? -9.594 21.141 20.672 1 66.94 78 ALA B CA 1
ATOM 2972 C C . ALA B 1 78 ? -10.344 22.266 21.375 1 66.94 78 ALA B C 1
ATOM 2974 O O . ALA B 1 78 ? -10.961 23.109 20.719 1 66.94 78 ALA B O 1
ATOM 2975 N N . LEU B 1 79 ? -10.375 22.234 22.656 1 62.62 79 LEU B N 1
ATOM 2976 C CA . LEU B 1 79 ? -11.016 23.266 23.453 1 62.62 79 LEU B CA 1
ATOM 2977 C C . LEU B 1 79 ? -10.367 24.625 23.203 1 62.62 79 LEU B C 1
ATOM 2979 O O . LEU B 1 79 ? -11.062 25.641 23.062 1 62.62 79 LEU B O 1
ATOM 2983 N N . GLN B 1 80 ? -9.062 24.594 23.203 1 63.91 80 GLN B N 1
ATOM 2984 C CA . GLN B 1 80 ? -8.344 25.828 22.922 1 63.91 80 GLN B CA 1
ATOM 2985 C C . GLN B 1 80 ? -8.688 26.359 21.531 1 63.91 80 GLN B C 1
ATOM 2987 O O . GLN B 1 80 ? -8.906 27.562 21.375 1 63.91 80 GLN B O 1
ATOM 2992 N N . ASP B 1 81 ? -8.742 25.5 20.625 1 64.06 81 ASP B N 1
ATOM 2993 C CA . ASP B 1 81 ? -9.078 25.844 19.25 1 64.06 81 ASP B CA 1
ATOM 2994 C C . ASP B 1 81 ? -10.508 26.391 19.156 1 64.06 81 ASP B C 1
ATOM 2996 O O . ASP B 1 81 ? -10.766 27.328 18.406 1 64.06 81 ASP B O 1
ATOM 3000 N N . ALA B 1 82 ? -11.32 25.688 19.891 1 58.94 82 ALA B N 1
ATOM 3001 C CA . ALA B 1 82 ? -12.727 26.078 19.859 1 58.94 82 ALA B CA 1
ATOM 3002 C C . ALA B 1 82 ? -12.922 27.484 20.422 1 58.94 82 ALA B C 1
ATOM 3004 O O . ALA B 1 82 ? -13.82 28.203 20 1 58.94 82 ALA B O 1
ATOM 3005 N N . VAL B 1 83 ? -12.172 27.656 21.406 1 56.56 83 VAL B N 1
ATOM 3006 C CA . VAL B 1 83 ? -12.305 28.969 22.047 1 56.56 83 VAL B CA 1
ATOM 3007 C C . VAL B 1 83 ? -11.539 30.016 21.234 1 56.56 83 VAL B C 1
ATOM 3009 O O . VAL B 1 83 ? -11.922 31.188 21.203 1 56.56 83 VAL B O 1
ATOM 3012 N N . SER B 1 84 ? -10.461 29.516 20.766 1 54.59 84 SER B N 1
ATOM 3013 C CA . SER B 1 84 ? -9.727 30.469 19.938 1 54.59 84 SER B CA 1
ATOM 3014 C C . SER B 1 84 ? -10.5 30.781 18.656 1 54.59 84 SER B C 1
ATOM 3016 O O . SER B 1 84 ? -11.117 29.906 18.062 1 54.59 84 SER B O 1
ATOM 3018 N N . GLU B 1 85 ? -11.469 31.719 18.719 1 46.78 85 GLU B N 1
ATOM 3019 C CA . GLU B 1 85 ? -12.422 32.156 17.703 1 46.78 85 GLU B CA 1
ATOM 3020 C C . GLU B 1 85 ? -12.016 31.672 16.312 1 46.78 85 GLU B C 1
ATOM 3022 O O . GLU B 1 85 ? -12.867 31.484 15.445 1 46.78 85 GLU B O 1
ATOM 3027 N N . THR B 1 86 ? -10.914 32.219 15.547 1 44.22 86 THR B N 1
ATOM 3028 C CA . THR B 1 86 ? -10.773 32.312 14.094 1 44.22 86 THR B CA 1
ATOM 3029 C C . THR B 1 86 ? -10.242 31 13.523 1 44.22 86 THR B C 1
ATOM 3031 O O . THR B 1 86 ? -9.156 30.547 13.891 1 44.22 86 THR B O 1
ATOM 3034 N N . SER B 1 87 ? -11.094 30.062 13.148 1 50.47 87 SER B N 1
ATOM 3035 C CA . SER B 1 87 ? -10.836 28.953 12.227 1 50.47 87 SER B CA 1
ATOM 3036 C C . SER B 1 87 ? -9.625 29.234 11.344 1 50.47 87 SER B C 1
ATOM 3038 O O . SER B 1 87 ? -9.055 28.312 10.758 1 50.47 87 SER B O 1
ATOM 3040 N N . SER B 1 88 ? -9.484 30.594 10.977 1 52 88 SER B N 1
ATOM 3041 C CA . SER B 1 88 ? -8.531 31.094 9.992 1 52 88 SER B CA 1
ATOM 3042 C C . SER B 1 88 ? -7.098 30.766 10.398 1 52 88 SER B C 1
ATOM 3044 O O . SER B 1 88 ? -6.184 30.828 9.57 1 52 88 SER B O 1
ATOM 3046 N N . ASP B 1 89 ? -6.949 30.172 11.617 1 63.06 89 ASP B N 1
ATOM 3047 C CA . ASP B 1 89 ? -5.566 30.016 12.07 1 63.06 89 ASP B CA 1
ATOM 3048 C C . ASP B 1 89 ? -5.23 28.562 12.344 1 63.06 89 ASP B C 1
ATOM 3050 O O . ASP B 1 89 ? -4.367 28.266 13.172 1 63.06 89 ASP B O 1
ATOM 3054 N N . ALA B 1 90 ? -5.887 27.703 11.625 1 79.12 90 ALA B N 1
ATOM 3055 C CA . ALA B 1 90 ? -5.637 26.281 11.859 1 79.12 90 ALA B CA 1
ATOM 3056 C C . ALA B 1 90 ? -4.168 25.938 11.633 1 79.12 90 ALA B C 1
ATOM 3058 O O . ALA B 1 90 ? -3.576 26.344 10.633 1 79.12 90 ALA B O 1
ATOM 3059 N N . ARG B 1 91 ? -3.609 25.391 12.688 1 85.19 91 ARG B N 1
ATOM 3060 C CA . ARG B 1 91 ? -2.213 24.984 12.594 1 85.19 91 ARG B CA 1
ATOM 3061 C C . ARG B 1 91 ? -1.979 23.672 13.336 1 85.19 91 ARG B C 1
ATOM 3063 O O . ARG B 1 91 ? -2.832 23.234 14.109 1 85.19 91 ARG B O 1
ATOM 3070 N N . GLY B 1 92 ? -0.958 23.031 12.953 1 90.62 92 GLY B N 1
ATOM 3071 C CA . GLY B 1 92 ? -0.565 21.828 13.68 1 90.62 92 GLY B CA 1
ATOM 3072 C C . GLY B 1 92 ? -0.49 20.609 12.797 1 90.62 92 GLY B C 1
ATOM 3073 O O . GLY B 1 92 ? -0.341 20.719 11.578 1 90.62 92 GLY B O 1
ATOM 3074 N N . ARG B 1 93 ? -0.457 19.484 13.516 1 92.12 93 ARG B N 1
ATOM 3075 C CA . ARG B 1 93 ? -0.278 18.203 12.828 1 92.12 93 ARG B CA 1
ATOM 3076 C C . ARG B 1 93 ? -1.56 17.391 12.867 1 92.12 93 ARG B C 1
ATOM 3078 O O . ARG B 1 93 ? -2.24 17.328 13.898 1 92.12 93 ARG B O 1
ATOM 3085 N N . ILE B 1 94 ? -1.973 16.922 11.75 1 94.06 94 ILE B N 1
ATOM 3086 C CA . ILE B 1 94 ? -3.105 16 11.664 1 94.06 94 ILE B CA 1
ATOM 3087 C C . ILE B 1 94 ? -2.613 14.602 11.305 1 94.06 94 ILE B C 1
ATOM 3089 O O . ILE B 1 94 ? -1.951 14.406 10.281 1 94.06 94 ILE B O 1
ATOM 3093 N N . LYS B 1 95 ? -2.871 13.656 12.195 1 95.38 95 LYS B N 1
ATOM 3094 C CA . LYS B 1 95 ? -2.592 12.258 11.898 1 95.38 95 LYS B CA 1
ATOM 3095 C C . LYS B 1 95 ? -3.791 11.586 11.242 1 95.38 95 LYS B C 1
ATOM 3097 O O . LYS B 1 95 ? -4.852 11.445 11.852 1 95.38 95 LYS B O 1
ATOM 3102 N N . LEU B 1 96 ? -3.586 11.203 9.969 1 96.88 96 LEU B N 1
ATOM 3103 C CA . LEU B 1 96 ? -4.68 10.727 9.125 1 96.88 96 LEU B CA 1
ATOM 3104 C C . LEU B 1 96 ? -4.406 9.305 8.633 1 96.88 96 LEU B C 1
ATOM 3106 O O . LEU B 1 96 ? -3.285 8.992 8.227 1 96.88 96 LEU B O 1
ATOM 3110 N N . SER B 1 97 ? -5.367 8.422 8.773 1 96.19 97 SER B N 1
ATOM 3111 C CA . SER B 1 97 ? -5.305 7.105 8.148 1 96.19 97 SER B CA 1
ATOM 3112 C C . SER B 1 97 ? -6.16 7.047 6.887 1 96.19 97 SER B C 1
ATOM 3114 O O . SER B 1 97 ? -7.254 7.617 6.848 1 96.19 97 SER B O 1
ATOM 3116 N N . ALA B 1 98 ? -5.695 6.438 5.898 1 95.69 98 ALA B N 1
ATOM 3117 C CA . ALA B 1 98 ? -6.453 6.242 4.664 1 95.69 98 ALA B CA 1
ATOM 3118 C C . ALA B 1 98 ? -6 4.98 3.938 1 95.69 98 ALA B C 1
ATOM 3120 O O . ALA B 1 98 ? -4.891 4.488 4.16 1 95.69 98 ALA B O 1
ATOM 3121 N N . PRO B 1 99 ? -6.906 4.434 3.092 1 94 99 PRO B N 1
ATOM 3122 C CA . PRO B 1 99 ? -6.438 3.35 2.227 1 94 99 PRO B CA 1
ATOM 3123 C C . PRO B 1 99 ? -5.344 3.799 1.259 1 94 99 PRO B C 1
ATOM 3125 O O . PRO B 1 99 ? -5.391 4.922 0.748 1 94 99 PRO B O 1
ATOM 3128 N N . ARG B 1 100 ? -4.414 2.918 0.987 1 93.75 100 ARG B N 1
ATOM 3129 C CA . ARG B 1 100 ? -3.35 3.207 0.035 1 93.75 100 ARG B CA 1
ATOM 3130 C C . ARG B 1 100 ? -3.92 3.564 -1.334 1 93.75 100 ARG B C 1
ATOM 3132 O O . ARG B 1 100 ? -3.453 4.504 -1.981 1 93.75 100 ARG B O 1
ATOM 3139 N N . THR B 1 101 ? -4.906 2.865 -1.732 1 91.38 101 THR B N 1
ATOM 3140 C CA . THR B 1 101 ? -5.523 3.07 -3.037 1 91.38 101 THR B CA 1
ATOM 3141 C C . THR B 1 101 ? -6.133 4.465 -3.135 1 91.38 101 THR B C 1
ATOM 3143 O O . THR B 1 101 ? -6.133 5.074 -4.207 1 91.38 101 THR B O 1
ATOM 3146 N N . PHE B 1 102 ? -6.609 4.965 -2.057 1 93.88 102 PHE B N 1
ATOM 3147 C CA . PHE B 1 102 ? -7.164 6.312 -2.021 1 93.88 102 PHE B CA 1
ATOM 3148 C C . PHE B 1 102 ? -6.082 7.352 -2.285 1 93.88 102 PHE B C 1
ATOM 3150 O O . PHE B 1 102 ? -6.23 8.203 -3.168 1 93.88 102 PHE B O 1
ATOM 3157 N N . ALA B 1 103 ? -5.031 7.262 -1.556 1 95.75 103 ALA B N 1
ATOM 3158 C CA . ALA B 1 103 ? -3.988 8.289 -1.591 1 95.75 103 ALA B CA 1
ATOM 3159 C C . ALA B 1 103 ? -3.234 8.258 -2.916 1 95.75 103 ALA B C 1
ATOM 3161 O O . ALA B 1 103 ? -2.785 9.297 -3.406 1 95.75 103 ALA B O 1
ATOM 3162 N N . ASP B 1 104 ? -3.111 7.062 -3.482 1 94.06 104 ASP B N 1
ATOM 3163 C CA . ASP B 1 104 ? -2.316 6.914 -4.699 1 94.06 104 ASP B CA 1
ATOM 3164 C C . ASP B 1 104 ? -3.137 7.27 -5.938 1 94.06 104 ASP B C 1
ATOM 3166 O O . ASP B 1 104 ? -2.578 7.531 -7.004 1 94.06 104 ASP B O 1
ATOM 3170 N N . ALA B 1 105 ? -4.457 7.246 -5.848 1 93.31 105 ALA B N 1
ATOM 3171 C CA . ALA B 1 105 ? -5.336 7.527 -6.977 1 93.31 105 ALA B CA 1
ATOM 3172 C C . ALA B 1 105 ? -5.492 9.031 -7.188 1 93.31 105 ALA B C 1
ATOM 3174 O O . ALA B 1 105 ? -4.953 9.828 -6.414 1 93.31 105 ALA B O 1
ATOM 3175 N N . VAL B 1 106 ? -6.195 9.375 -8.195 1 92.12 106 VAL B N 1
ATOM 3176 C CA . VAL B 1 106 ? -6.434 10.766 -8.555 1 92.12 106 VAL B CA 1
ATOM 3177 C C . VAL B 1 106 ? -7.148 11.477 -7.406 1 92.12 106 VAL B C 1
ATOM 3179 O O . VAL B 1 106 ? -6.852 12.641 -7.109 1 92.12 106 VAL B O 1
ATOM 3182 N N . ILE B 1 107 ? -8.008 10.82 -6.715 1 93.19 107 ILE B N 1
ATOM 3183 C CA . ILE B 1 107 ? -8.797 11.438 -5.652 1 93.19 107 ILE B CA 1
ATOM 3184 C C . ILE B 1 107 ? -7.895 11.758 -4.461 1 93.19 107 ILE B C 1
ATOM 3186 O O . ILE B 1 107 ? -8.234 12.602 -3.629 1 93.19 107 ILE B O 1
ATOM 3190 N N . GLY B 1 108 ? -6.785 11.094 -4.34 1 96.06 108 GLY B N 1
ATOM 3191 C CA . GLY B 1 108 ? -5.816 11.398 -3.299 1 96.06 108 GLY B CA 1
ATOM 3192 C C . GLY B 1 108 ? -5.215 12.781 -3.43 1 96.06 108 GLY B C 1
ATOM 3193 O O . GLY B 1 108 ? -4.645 13.312 -2.473 1 96.06 108 GLY B O 1
ATOM 3194 N N . GLN B 1 109 ? -5.328 13.359 -4.633 1 96.69 109 GLN B N 1
ATOM 3195 C CA . GLN B 1 109 ? -4.898 14.734 -4.848 1 96.69 109 GLN B CA 1
ATOM 3196 C C . GLN B 1 109 ? -5.574 15.688 -3.861 1 96.69 109 GLN B C 1
ATOM 3198 O O . GLN B 1 109 ? -5.059 16.766 -3.582 1 96.69 109 GLN B O 1
ATOM 3203 N N . SER B 1 110 ? -6.668 15.25 -3.322 1 97.31 110 SER B N 1
ATOM 3204 C CA . SER B 1 110 ? -7.395 16.047 -2.338 1 97.31 110 SER B CA 1
ATOM 3205 C C . SER B 1 110 ? -6.516 16.359 -1.134 1 97.31 110 SER B C 1
ATOM 3207 O O . SER B 1 110 ? -6.52 17.5 -0.64 1 97.31 110 SER B O 1
ATOM 3209 N N . LEU B 1 111 ? -5.738 15.43 -0.667 1 97.94 111 LEU B N 1
ATOM 3210 C CA . LEU B 1 111 ? -4.84 15.625 0.467 1 97.94 111 LEU B CA 1
ATOM 3211 C C . LEU B 1 111 ? -3.73 16.609 0.122 1 97.94 111 LEU B C 1
ATOM 3213 O O . LEU B 1 111 ? -3.379 17.469 0.938 1 97.94 111 LEU B O 1
ATOM 3217 N N . ILE B 1 112 ? -3.227 16.484 -1.104 1 97.75 112 ILE B N 1
ATOM 3218 C CA . ILE B 1 112 ? -2.135 17.344 -1.574 1 97.75 112 ILE B CA 1
ATOM 3219 C C . ILE B 1 112 ? -2.621 18.781 -1.709 1 97.75 112 ILE B C 1
ATOM 3221 O O . ILE B 1 112 ? -1.965 19.703 -1.235 1 97.75 112 ILE B O 1
ATOM 3225 N N . ASP B 1 113 ? -3.768 18.906 -2.281 1 97.75 113 ASP B N 1
ATOM 3226 C CA . ASP B 1 113 ? -4.348 20.234 -2.455 1 97.75 113 ASP B CA 1
ATOM 3227 C C . ASP B 1 113 ? -4.637 20.891 -1.104 1 97.75 113 ASP B C 1
ATOM 3229 O O . ASP B 1 113 ? -4.492 22.094 -0.952 1 97.75 113 ASP B O 1
ATOM 3233 N N . PHE B 1 114 ? -5.055 20.094 -0.15 1 97.81 114 PHE B N 1
ATOM 3234 C CA . PHE B 1 114 ? -5.262 20.625 1.195 1 97.81 114 PHE B CA 1
ATOM 3235 C C . PHE B 1 114 ? -3.965 21.188 1.762 1 97.81 114 PHE B C 1
ATOM 3237 O O . PHE B 1 114 ? -3.955 22.281 2.342 1 97.81 114 PHE B O 1
ATOM 3244 N N . CYS B 1 115 ? -2.873 20.422 1.61 1 97.19 115 CYS B N 1
ATOM 3245 C CA . CYS B 1 115 ? -1.577 20.859 2.104 1 97.19 115 CYS B CA 1
ATOM 3246 C C . CYS B 1 115 ? -1.17 22.172 1.444 1 97.19 115 CYS B C 1
ATOM 3248 O O . CYS B 1 115 ? -0.605 23.062 2.1 1 97.19 115 CYS B O 1
ATOM 3250 N N . LEU B 1 116 ? -1.429 22.312 0.173 1 95.88 116 LEU B N 1
ATOM 3251 C CA . LEU B 1 116 ? -1.113 23.531 -0.551 1 95.88 116 LEU B CA 1
ATOM 3252 C C . LEU B 1 116 ? -1.924 24.719 -0.012 1 95.88 116 LEU B C 1
ATOM 3254 O O . LEU B 1 116 ? -1.4 25.812 0.132 1 95.88 116 LEU B O 1
ATOM 3258 N N . ALA B 1 117 ? -3.18 24.453 0.353 1 95.5 117 ALA B N 1
ATOM 3259 C CA . ALA B 1 117 ? -4.105 25.484 0.802 1 95.5 117 ALA B CA 1
ATOM 3260 C C . ALA B 1 117 ? -3.861 25.844 2.266 1 95.5 117 ALA B C 1
ATOM 3262 O O . ALA B 1 117 ? -4.215 26.938 2.709 1 95.5 117 ALA B O 1
ATOM 3263 N N . HIS B 1 118 ? -3.262 24.906 2.984 1 95.06 118 HIS B N 1
ATOM 3264 C CA . HIS B 1 118 ? -3.055 25.109 4.414 1 95.06 118 HIS B CA 1
ATOM 3265 C C . HIS B 1 118 ? -1.611 24.828 4.809 1 95.06 118 HIS B C 1
ATOM 3267 O O . HIS B 1 118 ? -1.343 23.875 5.539 1 95.06 118 HIS B O 1
ATOM 3273 N N . PRO B 1 119 ? -0.715 25.703 4.488 1 92.31 119 PRO B N 1
ATOM 3274 C CA . PRO B 1 119 ? 0.714 25.453 4.691 1 92.31 119 PRO B CA 1
ATOM 3275 C C . PRO B 1 119 ? 1.09 25.359 6.172 1 92.31 119 PRO B C 1
ATOM 3277 O O . PRO B 1 119 ? 2.178 24.891 6.504 1 92.31 119 PRO B O 1
ATOM 3280 N N . GLU B 1 120 ? 0.211 25.766 7.062 1 92.19 120 GLU B N 1
ATOM 3281 C CA . GLU B 1 120 ? 0.5 25.75 8.492 1 92.19 120 GLU B CA 1
ATOM 3282 C C . GLU B 1 120 ? 0.142 24.406 9.117 1 92.19 120 GLU B C 1
ATOM 3284 O O . GLU B 1 120 ? 0.41 24.156 10.289 1 92.19 120 GLU B O 1
ATOM 3289 N N . ILE B 1 121 ? -0.444 23.562 8.305 1 93.31 121 ILE B N 1
ATOM 3290 C CA . ILE B 1 121 ? -0.834 22.234 8.781 1 93.31 121 ILE B CA 1
ATOM 3291 C C . ILE B 1 121 ? 0.095 21.172 8.188 1 93.31 121 ILE B C 1
ATOM 3293 O O . ILE B 1 121 ? 0.407 21.219 6.992 1 93.31 121 ILE B O 1
ATOM 3297 N N . VAL B 1 122 ? 0.623 20.344 9.039 1 94.19 122 VAL B N 1
ATOM 3298 C CA . VAL B 1 122 ? 1.393 19.188 8.594 1 94.19 122 VAL B CA 1
ATOM 3299 C C . VAL B 1 122 ? 0.506 17.953 8.594 1 94.19 122 VAL B C 1
ATOM 3301 O O . VAL B 1 122 ? -0.127 17.625 9.602 1 94.19 122 VAL B O 1
ATOM 3304 N N . LEU B 1 123 ? 0.395 17.297 7.461 1 96.69 123 LEU B N 1
ATOM 3305 C CA . LEU B 1 123 ? -0.393 16.078 7.363 1 96.69 123 LEU B CA 1
ATOM 3306 C C . LEU B 1 123 ? 0.491 14.844 7.523 1 96.69 123 LEU B C 1
ATOM 3308 O O . LEU B 1 123 ? 1.433 14.641 6.754 1 96.69 123 LEU B O 1
ATOM 3312 N N . ASP B 1 124 ? 0.263 14.109 8.555 1 96.31 124 ASP B N 1
ATOM 3313 C CA . ASP B 1 124 ? 0.874 12.805 8.766 1 96.31 124 ASP B CA 1
ATOM 3314 C C . ASP B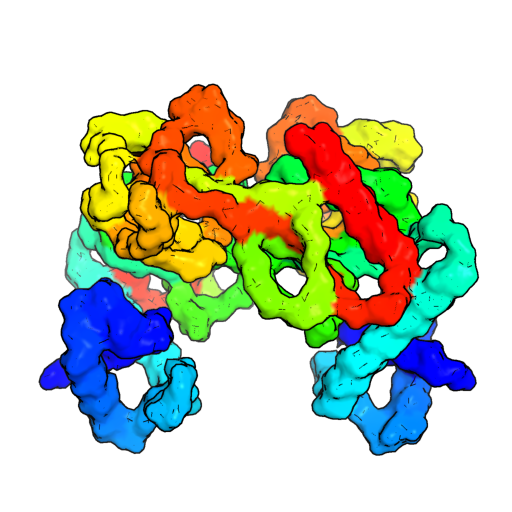 1 124 ? -0.059 11.68 8.32 1 96.31 124 ASP B C 1
ATOM 3316 O O . ASP B 1 124 ? -0.928 11.25 9.078 1 96.31 124 ASP B O 1
ATOM 3320 N N . VAL B 1 125 ? 0.212 11.203 7.102 1 97.44 125 VAL B N 1
ATOM 3321 C CA . VAL B 1 125 ? -0.704 10.258 6.469 1 97.44 125 VAL B CA 1
ATOM 3322 C C . VAL B 1 125 ? -0.144 8.844 6.582 1 97.44 125 VAL B C 1
ATOM 3324 O O . VAL B 1 125 ? 0.936 8.555 6.062 1 97.44 125 VAL B O 1
ATOM 3327 N N . ARG B 1 126 ? -0.86 8.031 7.23 1 95.88 126 ARG B N 1
ATOM 3328 C CA . ARG B 1 126 ? -0.525 6.613 7.332 1 95.88 126 ARG B CA 1
ATOM 3329 C C . ARG B 1 126 ? -1.472 5.766 6.488 1 95.88 126 ARG B C 1
ATOM 3331 O O . ARG B 1 126 ? -2.613 5.52 6.887 1 95.88 126 ARG B O 1
ATOM 3338 N N . LEU B 1 127 ? -0.94 5.305 5.469 1 94.06 127 LEU B N 1
ATOM 3339 C CA . LEU B 1 127 ? -1.745 4.504 4.555 1 94.06 127 LEU B CA 1
ATOM 3340 C C . LEU B 1 127 ? -1.728 3.035 4.961 1 94.06 127 LEU B C 1
ATOM 3342 O O . LEU B 1 127 ? -0.658 2.434 5.086 1 94.06 127 LEU B O 1
ATOM 3346 N N . ASP B 1 128 ? -2.918 2.555 5.199 1 88.69 128 ASP B N 1
ATOM 3347 C CA . ASP B 1 128 ? -3.139 1.188 5.66 1 88.69 128 ASP B CA 1
ATOM 3348 C C . ASP B 1 128 ? -4.504 0.67 5.211 1 88.69 128 ASP B C 1
ATOM 3350 O O . ASP B 1 128 ? -5.516 1.356 5.367 1 88.69 128 ASP B O 1
ATOM 3354 N N . ASP B 1 129 ? -4.5 -0.539 4.676 1 85.19 129 ASP B N 1
ATOM 3355 C CA . ASP B 1 129 ? -5.766 -1.046 4.16 1 85.19 129 ASP B CA 1
ATOM 3356 C C . ASP B 1 129 ? -6.559 -1.755 5.258 1 85.19 129 ASP B C 1
ATOM 3358 O O . ASP B 1 129 ? -7.711 -2.137 5.047 1 85.19 129 ASP B O 1
ATOM 3362 N N . ARG B 1 130 ? -5.973 -1.815 6.445 1 80.56 130 ARG B N 1
ATOM 3363 C CA . ARG B 1 130 ? -6.73 -2.322 7.586 1 80.56 130 ARG B CA 1
ATOM 3364 C C . ARG B 1 130 ? -7.609 -1.231 8.188 1 80.56 130 ARG B C 1
ATOM 3366 O O . ARG B 1 130 ? -7.336 -0.041 8.016 1 80.56 130 ARG B O 1
ATOM 3373 N N . PHE B 1 131 ? -8.672 -1.662 8.82 1 80.69 131 PHE B N 1
ATOM 3374 C CA . PHE B 1 131 ? -9.453 -0.715 9.602 1 80.69 131 PHE B CA 1
ATOM 3375 C C . PHE B 1 131 ? -8.812 -0.48 10.969 1 80.69 131 PHE B C 1
ATOM 3377 O O . PHE B 1 131 ? -9.07 -1.225 11.914 1 80.69 131 PHE B O 1
ATOM 3384 N N . VAL B 1 132 ? -8.086 0.589 11.016 1 83.44 132 VAL B N 1
ATOM 3385 C CA . VAL B 1 132 ? -7.324 0.895 12.219 1 83.44 132 VAL B CA 1
ATOM 3386 C C . VAL B 1 132 ? -8.258 1.428 13.305 1 83.44 132 VAL B C 1
ATOM 3388 O O . VAL B 1 132 ? -9.328 1.969 13 1 83.44 132 VAL B O 1
ATOM 3391 N N . ASP B 1 133 ? -7.855 1.198 14.492 1 85.06 133 ASP B N 1
ATOM 3392 C CA . ASP B 1 133 ? -8.555 1.839 15.602 1 85.06 133 ASP B CA 1
ATOM 3393 C C . ASP B 1 133 ? -8.086 3.281 15.789 1 85.06 133 ASP B C 1
ATOM 3395 O O . ASP B 1 133 ? -6.996 3.527 16.297 1 85.06 133 ASP B O 1
ATOM 3399 N N . LEU B 1 134 ? -8.93 4.129 15.5 1 86.62 134 LEU B N 1
ATOM 3400 C CA . LEU B 1 134 ? -8.555 5.539 15.477 1 86.62 134 LEU B CA 1
ATOM 3401 C C . LEU B 1 134 ? -8.109 6.004 16.859 1 86.62 134 LEU B C 1
ATOM 3403 O O . LEU B 1 134 ? -7.09 6.684 16.984 1 86.62 134 LEU B O 1
ATOM 3407 N N . VAL B 1 135 ? -8.891 5.625 17.828 1 80.88 135 VAL B N 1
ATOM 3408 C CA . VAL B 1 135 ? -8.641 6.121 19.188 1 80.88 135 VAL B CA 1
ATOM 3409 C C . VAL B 1 135 ? -7.391 5.457 19.75 1 80.88 135 VAL B C 1
ATOM 3411 O O . VAL B 1 135 ? -6.469 6.145 20.203 1 80.88 135 VAL B O 1
ATOM 3414 N N . GLU B 1 136 ? -7.34 4.184 19.609 1 81 136 GLU B N 1
ATOM 3415 C CA . GLU B 1 136 ? -6.23 3.428 20.188 1 81 136 GLU B CA 1
ATOM 3416 C C . GLU B 1 136 ? -4.918 3.752 19.484 1 81 136 GLU B C 1
ATOM 3418 O O . GLU B 1 136 ? -3.854 3.748 20.109 1 81 136 GLU B O 1
ATOM 3423 N N . GLU B 1 137 ? -5.047 4.09 18.234 1 87.81 137 GLU B N 1
ATOM 3424 C CA . GLU B 1 137 ? -3.822 4.285 17.469 1 87.81 137 GLU B CA 1
ATOM 3425 C C . GLU B 1 137 ? -3.521 5.77 17.281 1 87.81 137 GLU B C 1
ATOM 3427 O O . GLU B 1 137 ? -2.549 6.133 16.609 1 87.81 137 GLU B O 1
ATOM 3432 N N . GLY B 1 138 ? -4.344 6.652 17.859 1 86.25 138 GLY B N 1
ATOM 3433 C CA . GLY B 1 138 ? -4.062 8.078 17.953 1 86.25 138 GLY B CA 1
ATOM 3434 C C . GLY B 1 138 ? -4.281 8.82 16.656 1 86.25 138 GLY B C 1
ATOM 3435 O O . GLY B 1 138 ? -3.584 9.789 16.359 1 86.25 138 GLY B O 1
ATOM 3436 N N . PHE B 1 139 ? -5.172 8.32 15.812 1 92.31 139 PHE B N 1
ATOM 3437 C CA . PHE B 1 139 ? -5.504 9.039 14.586 1 92.31 139 PHE B CA 1
ATOM 3438 C C . PHE B 1 139 ? -6.551 10.117 14.852 1 92.31 139 PHE B C 1
ATOM 3440 O O . PHE B 1 139 ? -7.469 9.914 15.648 1 92.31 139 PHE B O 1
ATOM 3447 N N . ASP B 1 140 ? -6.344 11.25 14.188 1 90.81 140 ASP B N 1
ATOM 3448 C CA . ASP B 1 140 ? -7.32 12.336 14.273 1 90.81 140 ASP B CA 1
ATOM 3449 C C . ASP B 1 140 ? -8.508 12.078 13.352 1 90.81 140 ASP B C 1
ATOM 3451 O O . ASP B 1 140 ? -9.625 12.508 13.641 1 90.81 140 ASP B O 1
ATOM 3455 N N . LEU B 1 141 ? -8.188 11.477 12.234 1 93.44 141 LEU B N 1
ATOM 3456 C CA . LEU B 1 141 ? -9.172 11.281 11.172 1 93.44 141 LEU B CA 1
ATOM 3457 C C . LEU B 1 141 ? -8.797 10.094 10.305 1 93.44 141 LEU B C 1
ATOM 3459 O O . LEU B 1 141 ? -7.617 9.766 10.164 1 93.44 141 LEU B O 1
ATOM 3463 N N . ALA B 1 142 ? -9.836 9.453 9.82 1 94.88 142 ALA B N 1
ATOM 3464 C CA . ALA B 1 142 ? -9.602 8.391 8.836 1 94.88 142 ALA B CA 1
ATOM 3465 C C . ALA B 1 142 ? -10.469 8.594 7.602 1 94.88 142 ALA B C 1
ATOM 3467 O O . ALA B 1 142 ? -11.617 9.039 7.703 1 94.88 142 ALA B O 1
ATOM 3468 N N . ILE B 1 143 ? -9.859 8.344 6.453 1 95.25 143 ILE B N 1
ATOM 3469 C CA . ILE B 1 143 ? -10.656 8.133 5.246 1 95.25 143 ILE B CA 1
ATOM 3470 C C . ILE B 1 143 ? -11 6.648 5.113 1 95.25 143 ILE B C 1
ATOM 3472 O O . ILE B 1 143 ? -10.117 5.789 5.203 1 95.25 143 ILE B O 1
ATOM 3476 N N . ARG B 1 144 ? -12.297 6.402 4.93 1 92.44 144 ARG B N 1
ATOM 3477 C CA . ARG B 1 144 ? -12.742 5.02 4.781 1 92.44 144 ARG B CA 1
ATOM 3478 C C . ARG B 1 144 ? -13.586 4.852 3.521 1 92.44 144 ARG B C 1
ATOM 3480 O O . ARG B 1 144 ? -14.391 5.723 3.184 1 92.44 144 ARG B O 1
ATOM 3487 N N . ILE B 1 145 ? -13.281 3.881 2.855 1 90.06 145 ILE B N 1
ATOM 3488 C CA . ILE B 1 145 ? -14.141 3.42 1.768 1 90.06 145 ILE B CA 1
ATOM 3489 C C . ILE B 1 145 ? -14.93 2.195 2.217 1 90.06 145 ILE B C 1
ATOM 3491 O O . ILE B 1 145 ? -14.367 1.107 2.369 1 90.06 145 ILE B O 1
ATOM 3495 N N . THR B 1 146 ? -16.125 2.379 2.508 1 82.75 146 THR B N 1
ATOM 3496 C CA . THR B 1 146 ? -16.875 1.308 3.148 1 82.75 146 THR B CA 1
ATOM 3497 C C . THR B 1 146 ? -18.375 1.488 2.918 1 82.75 146 THR B C 1
ATOM 3499 O O . THR B 1 146 ? -18.797 2.467 2.299 1 82.75 146 THR B O 1
ATOM 3502 N N . ARG B 1 147 ? -19.125 0.384 3.279 1 77.62 147 ARG B N 1
ATOM 3503 C CA . ARG B 1 147 ? -20.562 0.482 3.436 1 77.62 147 ARG B CA 1
ATOM 3504 C C . ARG B 1 147 ? -20.938 0.841 4.871 1 77.62 147 ARG B C 1
ATOM 3506 O O . ARG B 1 14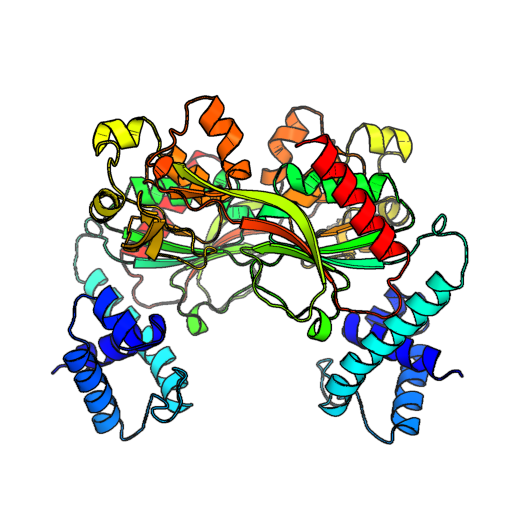7 ? -20.422 0.256 5.82 1 77.62 147 ARG B O 1
ATOM 3513 N N . LEU B 1 148 ? -21.281 2.129 5.055 1 64.75 148 LEU B N 1
ATOM 3514 C CA . LEU B 1 148 ? -21.484 2.637 6.406 1 64.75 148 LEU B CA 1
ATOM 3515 C C . LEU B 1 148 ? -22.094 1.567 7.305 1 64.75 148 LEU B C 1
ATOM 3517 O O . LEU B 1 148 ? -23.109 0.949 6.941 1 64.75 148 LEU B O 1
ATOM 3521 N N . GLN B 1 149 ? -21.234 1.026 8.062 1 61.75 149 GLN B N 1
ATOM 3522 C CA . GLN B 1 149 ? -21.797 0.253 9.172 1 61.75 149 GLN B CA 1
ATOM 3523 C C . GLN B 1 149 ? -21.922 1.11 10.43 1 61.75 149 GLN B C 1
ATOM 3525 O O . GLN B 1 149 ? -21.297 2.158 10.539 1 61.75 149 GLN B O 1
ATOM 3530 N N . ASP B 1 150 ? -22.781 0.794 11.305 1 56.25 150 ASP B N 1
ATOM 3531 C CA . ASP B 1 150 ? -23.062 1.447 12.578 1 56.25 150 ASP B CA 1
ATOM 3532 C C . ASP B 1 150 ? -21.797 1.593 13.414 1 56.25 150 ASP B C 1
ATOM 3534 O O . ASP B 1 150 ? -21.078 0.613 13.641 1 56.25 150 ASP B O 1
ATOM 3538 N N . SER B 1 151 ? -21.156 2.766 13.406 1 63.22 151 SER B N 1
ATOM 3539 C CA . SER B 1 151 ? -20 2.984 14.289 1 63.22 151 SER B CA 1
ATOM 3540 C C . SER B 1 151 ? -20.266 4.152 15.234 1 63.22 151 SER B C 1
ATOM 3542 O O . SER B 1 151 ? -21.156 4.957 15.016 1 63.22 151 SER B O 1
ATOM 3544 N N . SER B 1 152 ? -19.688 4.074 16.422 1 67.94 152 SER B N 1
ATOM 3545 C CA . SER B 1 152 ? -19.656 5.18 17.375 1 67.94 152 SER B CA 1
ATOM 3546 C C . SER B 1 152 ? -18.875 6.363 16.828 1 67.94 152 SER B C 1
ATOM 3548 O O . SER B 1 152 ? -18.875 7.445 17.406 1 67.94 152 SER B O 1
ATOM 3550 N N . LEU B 1 153 ? -18.438 6.223 15.719 1 74.56 153 LEU B N 1
ATOM 3551 C CA . LEU B 1 153 ? -17.656 7.27 15.07 1 74.56 153 LEU B CA 1
ATOM 3552 C C . LEU B 1 153 ? -18.547 8.148 14.195 1 74.56 153 LEU B C 1
ATOM 3554 O O . LEU B 1 153 ? -19.625 7.719 13.781 1 74.56 153 LEU B O 1
ATOM 3558 N N . ILE B 1 154 ? -18.172 9.375 14.203 1 82.06 154 ILE B N 1
ATOM 3559 C CA . ILE B 1 154 ? -18.844 10.281 13.273 1 82.06 154 ILE B CA 1
ATOM 3560 C C . ILE B 1 154 ? -18.312 10.047 11.859 1 82.06 154 ILE B C 1
ATOM 3562 O O . ILE B 1 154 ? -17.109 9.969 11.648 1 82.06 154 ILE B O 1
ATOM 3566 N N . ALA B 1 155 ? -19.234 9.883 11 1 88.12 155 ALA B N 1
ATOM 3567 C CA . ALA B 1 155 ? -18.859 9.664 9.609 1 88.12 155 ALA B CA 1
ATOM 3568 C C . ALA B 1 155 ? -19.5 10.711 8.695 1 88.12 155 ALA B C 1
ATOM 3570 O O . ALA B 1 155 ? -20.719 10.914 8.734 1 88.12 155 ALA B O 1
ATOM 3571 N N . LYS B 1 156 ? -18.656 11.438 8.016 1 90.5 156 LYS B N 1
ATOM 3572 C CA . LYS B 1 156 ? -19.125 12.352 6.98 1 90.5 156 LYS B CA 1
ATOM 3573 C C . LYS B 1 156 ? -18.891 11.773 5.59 1 90.5 156 LYS B C 1
ATOM 3575 O O . LYS B 1 156 ? -17.75 11.453 5.227 1 90.5 156 LYS B O 1
ATOM 3580 N N . ARG B 1 157 ? -19.969 11.625 4.883 1 91.81 157 ARG B N 1
ATOM 3581 C CA . ARG B 1 157 ? -19.844 11.109 3.527 1 91.81 157 ARG B CA 1
ATOM 3582 C C . ARG B 1 157 ? -19.234 12.148 2.596 1 91.81 157 ARG B C 1
ATOM 3584 O O . ARG B 1 157 ? -19.719 13.273 2.514 1 91.81 157 ARG B O 1
ATOM 3591 N N . LEU B 1 158 ? -18.141 11.797 1.935 1 94.88 158 LEU B N 1
ATOM 3592 C CA . LEU B 1 158 ? -17.453 12.703 1.027 1 94.88 158 LEU B CA 1
ATOM 3593 C C . LEU B 1 158 ? -17.891 12.484 -0.413 1 94.88 158 LEU B C 1
ATOM 3595 O O . LEU B 1 158 ? -18.016 13.438 -1.185 1 94.88 158 LEU B O 1
ATOM 3599 N N . SER B 1 159 ? -18.094 11.242 -0.808 1 93.94 159 SER B N 1
ATOM 3600 C CA . SER B 1 159 ? -18.422 10.875 -2.18 1 93.94 159 SER B CA 1
ATOM 3601 C C . SER B 1 159 ? -19.016 9.4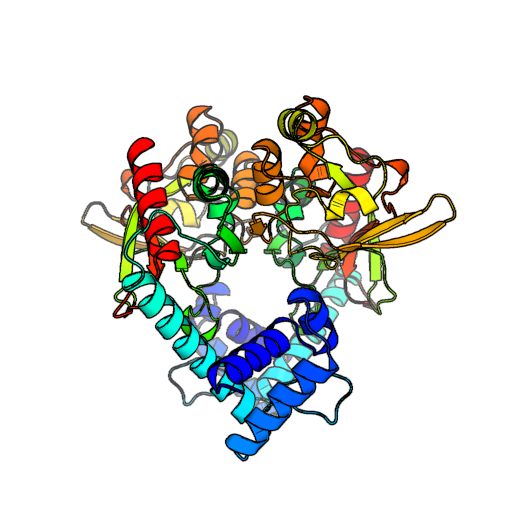69 -2.248 1 93.94 159 SER B C 1
ATOM 3603 O O . SER B 1 159 ? -18.703 8.617 -1.403 1 93.94 159 SER B O 1
ATOM 3605 N N . PRO B 1 160 ? -19.906 9.273 -3.23 1 90.88 160 PRO B N 1
ATOM 3606 C CA . PRO B 1 160 ? -20.312 7.887 -3.467 1 90.88 160 PRO B CA 1
ATOM 3607 C C . PRO B 1 160 ? -19.172 7.023 -3.988 1 90.88 160 PRO B C 1
ATOM 3609 O O . PRO B 1 160 ? -18.188 7.547 -4.52 1 90.88 160 PRO B O 1
ATOM 3612 N N . PHE B 1 161 ? -19.297 5.758 -3.703 1 90.12 161 PHE B N 1
ATOM 3613 C CA . PHE B 1 161 ? -18.297 4.785 -4.141 1 90.12 161 PHE B CA 1
ATOM 3614 C C . PHE B 1 161 ? -18.969 3.502 -4.617 1 90.12 161 PHE B C 1
ATOM 3616 O O . PHE B 1 161 ? -19.953 3.066 -4.043 1 90.12 161 PHE B O 1
ATOM 3623 N N . HIS B 1 162 ? -18.5 2.98 -5.742 1 90.56 162 HIS B N 1
ATOM 3624 C CA . HIS B 1 162 ? -18.875 1.628 -6.137 1 90.56 162 HIS B CA 1
ATOM 3625 C C . HIS B 1 162 ? -17.734 0.929 -6.871 1 90.56 162 HIS B C 1
ATOM 3627 O O . HIS B 1 162 ? -16.797 1.58 -7.316 1 90.56 162 HIS B O 1
ATOM 3633 N N . SER B 1 163 ? -17.812 -0.353 -6.824 1 93.81 163 SER B N 1
ATOM 3634 C CA . SER B 1 163 ? -16.891 -1.162 -7.609 1 93.81 163 SER B CA 1
ATOM 3635 C C . SER B 1 163 ? -17.453 -1.476 -8.992 1 93.81 163 SER B C 1
ATOM 3637 O O . SER B 1 163 ? -18.641 -1.246 -9.242 1 93.81 163 SER B O 1
ATOM 3639 N N . VAL B 1 164 ? -16.609 -1.854 -9.867 1 96.38 164 VAL B N 1
ATOM 3640 C CA . VAL B 1 164 ? -17 -2.328 -11.188 1 96.38 164 VAL B CA 1
ATOM 3641 C C . VAL B 1 164 ? -16.312 -3.664 -11.477 1 96.38 164 VAL B C 1
ATOM 3643 O O . VAL B 1 164 ? -15.18 -3.895 -11.07 1 96.38 164 VAL B O 1
ATOM 3646 N N . LEU B 1 165 ? -17.047 -4.508 -12.086 1 98.06 165 LEU B N 1
ATOM 3647 C CA . LEU B 1 165 ? -16.469 -5.723 -12.648 1 98.06 165 LEU B CA 1
ATOM 3648 C C . LEU B 1 165 ? -15.977 -5.484 -14.07 1 98.06 165 LEU B C 1
ATOM 3650 O O . LEU B 1 165 ? -16.719 -4.949 -14.906 1 98.06 165 LEU B O 1
ATOM 3654 N N . CYS B 1 166 ? -14.688 -5.91 -14.352 1 98.12 166 CYS B N 1
ATOM 3655 C CA . CYS B 1 166 ? -14.156 -5.637 -15.68 1 98.12 166 CYS B CA 1
ATOM 3656 C C . CYS B 1 166 ? -13.266 -6.773 -16.156 1 98.12 166 CYS B C 1
ATOM 3658 O O . CYS B 1 166 ? -12.82 -7.598 -15.359 1 98.12 166 CYS B O 1
ATOM 3660 N N . GLY B 1 167 ? -13.094 -6.855 -17.406 1 98.5 167 GLY B N 1
ATOM 3661 C CA . GLY B 1 167 ? -12.148 -7.711 -18.109 1 98.5 167 GLY B CA 1
ATOM 3662 C C . GLY B 1 167 ? -11.633 -7.102 -19.391 1 98.5 167 GLY B C 1
ATOM 3663 O O . GLY B 1 167 ? -12.281 -6.234 -19.984 1 98.5 167 GLY B O 1
ATOM 3664 N N . ALA B 1 168 ? -10.477 -7.535 -19.781 1 98.69 168 ALA B N 1
ATOM 3665 C CA . ALA B 1 168 ? -9.891 -7.059 -21.047 1 98.69 168 ALA B CA 1
ATOM 3666 C C . ALA B 1 168 ? -10.617 -7.645 -22.25 1 98.69 168 ALA B C 1
ATOM 3668 O O . ALA B 1 168 ? -11.125 -8.766 -22.188 1 98.69 168 ALA B O 1
ATOM 3669 N N . PRO B 1 169 ? -10.664 -6.895 -23.344 1 98.44 169 PRO B N 1
ATOM 3670 C CA . PRO B 1 169 ? -11.289 -7.406 -24.562 1 98.44 169 PRO B CA 1
ATOM 3671 C C . PRO B 1 169 ? -10.734 -8.766 -25 1 98.44 169 PRO B C 1
ATOM 3673 O O . PRO B 1 169 ? -11.492 -9.648 -25.391 1 98.44 169 PRO B O 1
ATOM 3676 N N . GLU B 1 170 ? -9.461 -8.93 -24.891 1 97.5 170 GLU B N 1
ATOM 3677 C CA . GLU B 1 170 ? -8.828 -10.18 -25.297 1 97.5 170 GLU B CA 1
ATOM 3678 C C . GLU B 1 170 ? -9.289 -11.344 -24.422 1 97.5 170 GLU B C 1
ATOM 3680 O O . GLU B 1 170 ? -9.484 -12.461 -24.922 1 97.5 170 GLU B O 1
ATOM 3685 N N . LEU B 1 171 ? -9.391 -11.086 -23.188 1 97.69 171 LEU B N 1
ATOM 3686 C CA . LEU B 1 171 ? -9.914 -12.109 -22.281 1 97.69 171 LEU B CA 1
ATOM 3687 C C . LEU B 1 171 ? -11.328 -12.508 -22.656 1 97.69 171 LEU B C 1
ATOM 3689 O O . LEU B 1 171 ? -11.648 -13.695 -22.734 1 97.69 171 LEU B O 1
ATOM 3693 N N . ILE B 1 172 ? -12.141 -11.531 -22.844 1 98.06 172 ILE B N 1
ATOM 3694 C CA . ILE B 1 172 ? -13.547 -11.742 -23.172 1 98.06 172 ILE B CA 1
ATOM 3695 C C . ILE B 1 172 ? -13.664 -12.539 -24.469 1 98.06 172 ILE B C 1
ATOM 3697 O O . ILE B 1 172 ? -14.492 -13.438 -24.578 1 98.06 172 ILE B O 1
ATOM 3701 N N . ALA B 1 173 ? -12.844 -12.195 -25.406 1 97.88 173 ALA B N 1
ATOM 3702 C CA . ALA B 1 173 ? -12.836 -12.922 -26.672 1 97.88 173 ALA B CA 1
ATOM 3703 C C . ALA B 1 173 ? -12.469 -14.383 -26.469 1 97.88 173 ALA B C 1
ATOM 3705 O O . ALA B 1 173 ? -12.992 -15.266 -27.141 1 97.88 173 ALA B O 1
ATOM 3706 N N . ARG B 1 174 ? -11.633 -14.641 -25.547 1 97.25 174 ARG B N 1
ATOM 3707 C CA . ARG B 1 174 ? -11.094 -15.977 -25.312 1 97.25 174 ARG B CA 1
ATOM 3708 C C . ARG B 1 174 ? -12.055 -16.828 -24.5 1 97.25 174 ARG B C 1
ATOM 3710 O O . ARG B 1 174 ? -12.289 -18 -24.812 1 97.25 174 ARG B O 1
ATOM 3717 N N . VAL B 1 175 ? -12.688 -16.219 -23.453 1 97.31 175 VAL B N 1
ATOM 3718 C CA . VAL B 1 175 ? -13.398 -17.062 -22.5 1 97.31 175 VAL B CA 1
ATOM 3719 C C . VAL B 1 175 ? -14.875 -16.703 -22.484 1 97.31 175 VAL B C 1
ATOM 3721 O O . VAL B 1 175 ? -15.68 -17.359 -21.828 1 97.31 175 VAL B O 1
ATOM 3724 N N . GLY B 1 176 ? -15.312 -15.602 -23.188 1 97.44 176 GLY B N 1
ATOM 3725 C CA . GLY B 1 176 ? -16.703 -15.156 -23.203 1 97.44 176 GLY B CA 1
ATOM 3726 C C . GLY B 1 176 ? -17.016 -14.148 -22.125 1 97.44 176 GLY B C 1
ATOM 3727 O O . GLY B 1 176 ? -16.5 -14.234 -21.016 1 97.44 176 GLY B O 1
ATOM 3728 N N . LYS B 1 177 ? -17.891 -13.242 -22.438 1 97.62 177 LYS B N 1
ATOM 3729 C CA . LYS B 1 177 ? -18.375 -12.258 -21.469 1 97.62 177 LYS B CA 1
ATOM 3730 C C . LYS B 1 177 ? -19.375 -12.891 -20.5 1 97.62 177 LYS B C 1
ATOM 3732 O O . LYS B 1 177 ? -20.328 -13.562 -20.922 1 97.62 177 LYS B O 1
ATOM 3737 N N . PRO B 1 178 ? -19.141 -12.711 -19.188 1 98.12 178 PRO B N 1
ATOM 3738 C CA . PRO B 1 178 ? -20.125 -13.258 -18.266 1 98.12 178 PRO B CA 1
ATOM 3739 C C . PRO B 1 178 ? -21.5 -12.594 -18.391 1 98.12 178 PRO B C 1
ATOM 3741 O O . PRO B 1 178 ? -21.578 -11.367 -18.531 1 98.12 178 PRO B O 1
ATOM 3744 N N . GLN B 1 179 ? -22.562 -13.383 -18.359 1 96 179 GLN B N 1
ATOM 3745 C CA . GLN B 1 179 ? -23.922 -12.859 -18.484 1 96 179 GLN B CA 1
ATOM 3746 C C . GLN B 1 179 ? -24.609 -12.82 -17.125 1 96 179 GLN B C 1
ATOM 3748 O O . GLN B 1 179 ? -25.547 -12.039 -16.922 1 96 179 GLN B O 1
ATOM 3753 N N . ARG B 1 180 ? -24.234 -13.719 -16.344 1 96.44 180 ARG B N 1
ATOM 3754 C CA . ARG B 1 180 ? -24.688 -13.766 -14.961 1 96.44 180 ARG B CA 1
ATOM 3755 C C . ARG B 1 180 ? -23.516 -13.969 -14 1 96.44 180 ARG B C 1
ATOM 3757 O O . ARG B 1 180 ? -22.484 -14.5 -14.383 1 96.44 180 ARG B O 1
ATOM 3764 N N . PRO B 1 181 ? -23.672 -13.531 -12.719 1 97.38 181 PRO B N 1
ATOM 3765 C CA . PRO B 1 181 ? -22.578 -13.648 -11.766 1 97.38 181 PRO B CA 1
ATOM 3766 C C . PRO B 1 181 ? -22.047 -15.078 -11.648 1 97.38 181 PRO B C 1
ATOM 3768 O O . PRO B 1 181 ? -20.844 -15.289 -11.523 1 97.38 181 PRO B O 1
ATOM 3771 N N . GLU B 1 182 ? -22.891 -16.047 -11.789 1 96.5 182 GLU B N 1
ATOM 3772 C CA . GLU B 1 182 ? -22.516 -17.453 -11.625 1 96.5 182 GLU B CA 1
ATOM 3773 C C . GLU B 1 182 ? -21.547 -17.891 -12.711 1 96.5 182 GLU B C 1
ATOM 3775 O O . GLU B 1 182 ? -20.797 -18.859 -12.531 1 96.5 182 GLU B O 1
ATOM 3780 N N . ASP B 1 183 ? -21.531 -17.188 -13.844 1 97.31 183 ASP B N 1
ATOM 3781 C CA . ASP B 1 183 ? -20.609 -17.5 -14.938 1 97.31 183 ASP B CA 1
ATOM 3782 C C . ASP B 1 183 ? -19.156 -17.344 -14.5 1 97.31 183 ASP B C 1
ATOM 3784 O O . ASP B 1 183 ? -18.266 -17.938 -15.102 1 97.31 183 ASP B O 1
ATOM 3788 N N . LEU B 1 184 ? -18.922 -16.562 -13.438 1 97.69 184 LEU B N 1
ATOM 3789 C CA . LEU B 1 184 ? -17.562 -16.234 -13.008 1 97.69 184 LEU B CA 1
ATOM 3790 C C . LEU B 1 184 ? -16.906 -17.422 -12.328 1 97.69 184 LEU B C 1
ATOM 3792 O O . LEU B 1 184 ? -15.68 -17.484 -12.203 1 97.69 184 LEU B O 1
ATOM 3796 N N . THR B 1 185 ? -17.672 -18.359 -11.906 1 95.69 185 THR B N 1
ATOM 3797 C CA . THR B 1 185 ? -17.141 -19.516 -11.195 1 95.69 185 THR B CA 1
ATOM 3798 C C . THR B 1 185 ? -16.219 -20.328 -12.094 1 95.69 185 THR B C 1
ATOM 3800 O O . THR B 1 185 ? -15.25 -20.938 -11.617 1 95.69 185 THR B O 1
ATOM 3803 N N . ASP B 1 186 ? -16.484 -20.312 -13.383 1 94.62 186 ASP B N 1
ATOM 3804 C CA . ASP B 1 186 ? -15.719 -21.125 -14.32 1 94.62 186 ASP B CA 1
ATOM 3805 C C . ASP B 1 186 ? -14.805 -20.25 -15.18 1 94.62 186 ASP B C 1
ATOM 3807 O O . ASP B 1 186 ? -14.359 -20.688 -16.25 1 94.62 186 ASP B O 1
ATOM 3811 N N . ARG B 1 187 ? -14.648 -19.062 -14.828 1 96.56 187 ARG B N 1
ATOM 3812 C CA . ARG B 1 187 ? -13.789 -18.141 -15.562 1 96.56 187 ARG B CA 1
ATOM 3813 C C . ARG B 1 187 ? -12.648 -17.641 -14.68 1 96.56 187 ARG B C 1
ATOM 3815 O O . ARG B 1 187 ? -12.781 -17.578 -13.461 1 96.56 187 ARG B O 1
ATOM 3822 N N . PRO B 1 188 ? -11.523 -17.328 -15.359 1 97.31 188 PRO B N 1
ATOM 3823 C CA . PRO B 1 188 ? -10.422 -16.812 -14.547 1 97.31 188 PRO B CA 1
ATOM 3824 C C . PRO B 1 188 ? -10.734 -15.445 -13.938 1 97.31 188 PRO B C 1
ATOM 3826 O O . PRO B 1 188 ? -11.203 -14.547 -14.641 1 97.31 188 PRO B O 1
ATOM 3829 N N . CYS B 1 189 ? -10.523 -15.344 -12.648 1 98.19 189 CYS B N 1
ATOM 3830 C CA . CYS B 1 189 ? -10.711 -14.094 -11.93 1 98.19 189 CYS B CA 1
ATOM 3831 C C . CYS B 1 189 ? -9.445 -13.703 -11.172 1 98.19 189 CYS B C 1
ATOM 3833 O O . CYS B 1 189 ? -8.633 -14.562 -10.836 1 98.19 189 CYS B O 1
ATOM 3835 N N . ILE B 1 190 ? -9.227 -12.477 -11.078 1 98.06 190 ILE B N 1
ATOM 3836 C CA . ILE B 1 190 ? -8.148 -11.938 -10.25 1 98.06 190 ILE B CA 1
ATOM 3837 C C . ILE B 1 190 ? -8.711 -11.492 -8.906 1 98.06 190 ILE B C 1
ATOM 3839 O O . ILE B 1 190 ? -9.586 -10.625 -8.844 1 98.06 190 ILE B O 1
ATOM 3843 N N . VAL B 1 191 ? -8.219 -12.047 -7.867 1 96.31 191 VAL B N 1
ATOM 3844 C CA . VAL B 1 191 ? -8.773 -11.781 -6.543 1 96.31 191 VAL B CA 1
ATOM 3845 C C . VAL B 1 191 ? -7.93 -10.719 -5.832 1 96.31 191 VAL B C 1
ATOM 3847 O O . VAL B 1 191 ? -6.762 -10.961 -5.516 1 96.31 191 VAL B O 1
ATOM 3850 N N . ASP B 1 192 ? -8.492 -9.555 -5.648 1 95.38 192 ASP B N 1
ATOM 3851 C CA . ASP B 1 192 ? -7.895 -8.562 -4.758 1 95.38 192 ASP B CA 1
ATOM 3852 C C . ASP B 1 192 ? -8.234 -8.859 -3.299 1 95.38 192 ASP B C 1
ATOM 3854 O O . ASP B 1 192 ? -9.367 -8.656 -2.867 1 95.38 192 ASP B O 1
ATOM 3858 N N . THR B 1 193 ? -7.273 -9.188 -2.547 1 91.5 193 THR B N 1
ATOM 3859 C CA . THR B 1 193 ? -7.516 -9.688 -1.197 1 91.5 193 THR B CA 1
ATOM 3860 C C . THR B 1 193 ? -7.699 -8.531 -0.218 1 91.5 193 THR B C 1
ATOM 3862 O O . THR B 1 193 ? -7.949 -8.75 0.968 1 91.5 193 THR B O 1
ATOM 3865 N N . ASN B 1 194 ? -7.625 -7.293 -0.696 1 86.88 194 ASN B N 1
ATOM 3866 C CA . ASN B 1 194 ? -8.031 -6.152 0.116 1 86.88 194 ASN B CA 1
ATOM 3867 C C . ASN B 1 194 ? -9.539 -6.137 0.346 1 86.88 194 ASN B C 1
ATOM 3869 O O . ASN B 1 194 ? -10.016 -5.559 1.325 1 86.88 194 ASN B O 1
ATOM 3873 N N . ALA B 1 195 ? -10.211 -6.637 -0.672 1 82.31 195 ALA B N 1
ATOM 3874 C CA . ALA B 1 195 ? -11.672 -6.656 -0.555 1 82.31 195 ALA B CA 1
ATOM 3875 C C . ALA B 1 195 ? -12.117 -7.629 0.528 1 82.31 195 ALA B C 1
ATOM 3877 O O . ALA B 1 195 ? -11.562 -8.719 0.663 1 82.31 195 ALA B O 1
ATOM 3878 N N . ARG B 1 196 ? -13.062 -7.273 1.245 1 77.81 196 ARG B N 1
ATOM 3879 C CA . ARG B 1 196 ? -13.586 -8.117 2.312 1 77.81 196 ARG B CA 1
ATOM 3880 C C . ARG B 1 196 ? -14.102 -9.445 1.757 1 77.81 196 ARG B C 1
ATOM 3882 O O . ARG B 1 196 ? -13.969 -10.484 2.398 1 77.81 196 ARG B O 1
ATOM 3889 N N . ALA B 1 197 ? -14.641 -9.344 0.595 1 80.94 197 ALA B N 1
ATOM 3890 C CA . ALA B 1 197 ? -15.258 -10.516 -0.012 1 80.94 197 ALA B CA 1
ATOM 3891 C C . ALA B 1 197 ? -14.203 -11.516 -0.473 1 80.94 197 ALA B C 1
ATOM 3893 O O . ALA B 1 197 ? -14.5 -12.695 -0.666 1 80.94 197 ALA B O 1
ATOM 3894 N N . ARG B 1 198 ? -12.969 -11.031 -0.645 1 89.19 198 ARG B N 1
ATOM 3895 C CA . ARG B 1 198 ? -11.883 -11.852 -1.169 1 89.19 198 ARG B CA 1
ATOM 3896 C C . ARG B 1 198 ? -12.352 -12.695 -2.352 1 89.19 198 ARG B C 1
ATOM 3898 O O . ARG B 1 198 ? -12.812 -12.148 -3.359 1 89.19 198 ARG B O 1
ATOM 3905 N N . ASN B 1 199 ? -12.453 -14.062 -2.146 1 92.31 199 ASN B N 1
ATOM 3906 C CA . ASN B 1 199 ? -12.781 -14.938 -3.264 1 92.31 199 ASN B CA 1
ATOM 3907 C C . ASN B 1 199 ? -14.281 -15.172 -3.373 1 92.31 199 ASN B C 1
ATOM 3909 O O . ASN B 1 199 ? -14.734 -15.977 -4.195 1 92.31 199 ASN B O 1
ATOM 3913 N N . ASN B 1 200 ? -15.055 -14.555 -2.559 1 94.06 200 ASN B N 1
ATOM 3914 C CA . ASN B 1 200 ? -16.5 -14.664 -2.609 1 94.06 200 ASN B CA 1
ATOM 3915 C C . ASN B 1 200 ? -17.156 -13.32 -2.947 1 94.06 200 ASN B C 1
ATOM 3917 O O . ASN B 1 200 ? -17.531 -12.57 -2.049 1 94.06 200 ASN B O 1
ATOM 3921 N N . TRP B 1 201 ? -17.359 -13.156 -4.168 1 95.69 201 TRP B N 1
ATOM 3922 C CA . TRP B 1 201 ? -17.844 -11.859 -4.645 1 95.69 201 TRP B CA 1
ATOM 3923 C C . TRP B 1 201 ? -19.344 -11.719 -4.438 1 95.69 201 TRP B C 1
ATOM 3925 O O . TRP B 1 201 ? -20.094 -12.672 -4.637 1 95.69 201 TRP B O 1
ATOM 3935 N N . HIS B 1 202 ? -19.734 -10.562 -4.047 1 94.06 202 HIS B N 1
ATOM 3936 C CA . HIS B 1 202 ? -21.141 -10.281 -3.768 1 94.06 202 HIS B CA 1
ATOM 3937 C C . HIS B 1 202 ? -21.797 -9.523 -4.926 1 94.06 202 HIS B C 1
ATOM 3939 O O . HIS B 1 202 ? -21.203 -8.586 -5.469 1 94.06 202 HIS B O 1
ATOM 3945 N N . PHE B 1 203 ? -22.938 -9.992 -5.258 1 96.12 203 PHE B N 1
ATOM 3946 C CA . PHE B 1 203 ? -23.766 -9.383 -6.293 1 96.12 203 PHE B CA 1
ATOM 3947 C C . PHE B 1 203 ? -25.188 -9.203 -5.805 1 96.12 203 PHE B C 1
ATOM 3949 O O . PHE B 1 203 ? -25.594 -9.797 -4.797 1 96.12 203 PHE B O 1
ATOM 3956 N N . ARG B 1 204 ? -25.797 -8.312 -6.426 1 94.62 204 ARG B N 1
ATOM 3957 C CA . ARG B 1 204 ? -27.219 -8.117 -6.168 1 94.62 204 ARG B CA 1
ATOM 3958 C C . ARG B 1 204 ? -28.062 -8.547 -7.363 1 94.62 204 ARG B C 1
ATOM 3960 O O . ARG B 1 204 ? -27.859 -8.055 -8.477 1 94.62 204 ARG B O 1
ATOM 3967 N N . ASN B 1 205 ? -29.031 -9.453 -7.02 1 92.75 205 ASN B N 1
ATOM 3968 C CA . ASN B 1 205 ? -29.938 -9.914 -8.055 1 92.75 205 ASN B CA 1
ATOM 3969 C C . ASN B 1 205 ? -30.922 -8.82 -8.461 1 92.75 205 ASN B C 1
ATOM 3971 O O . ASN B 1 205 ? -31.047 -7.805 -7.77 1 92.75 205 ASN B O 1
ATOM 3975 N N . MET B 1 206 ? -31.594 -9.125 -9.578 1 88.06 206 MET B N 1
ATOM 3976 C CA . MET B 1 206 ? -32.562 -8.172 -10.102 1 88.06 206 MET B CA 1
ATOM 3977 C C . MET B 1 206 ? -33.719 -7.984 -9.117 1 88.06 206 MET B C 1
ATOM 3979 O O . MET B 1 206 ? -34.344 -6.918 -9.078 1 88.06 206 MET B O 1
ATOM 3983 N N . ASP B 1 207 ? -33.906 -8.93 -8.32 1 91.12 207 ASP B N 1
ATOM 3984 C CA . ASP B 1 207 ? -35 -8.836 -7.359 1 91.12 207 ASP B CA 1
ATOM 3985 C C . ASP B 1 207 ? -34.562 -8.195 -6.055 1 91.12 207 ASP B C 1
ATOM 3987 O O . ASP B 1 207 ? -35.312 -8.078 -5.105 1 91.12 207 ASP B O 1
ATOM 3991 N N . GLY B 1 208 ? -33.375 -7.906 -5.992 1 90.69 208 GLY B N 1
ATOM 3992 C CA . GLY B 1 208 ? -32.844 -7.211 -4.828 1 90.69 208 GLY B CA 1
ATOM 3993 C C . GLY B 1 208 ? -32.125 -8.133 -3.865 1 90.69 208 GLY B C 1
ATOM 3994 O O . GLY B 1 208 ? -31.391 -7.668 -2.977 1 90.69 208 GLY B O 1
ATOM 3995 N N . SER B 1 209 ? -32.25 -9.383 -4.039 1 93.38 209 SER B N 1
ATOM 3996 C CA . SER B 1 209 ? -31.609 -10.336 -3.15 1 93.38 209 SER B CA 1
ATOM 3997 C C . SER B 1 209 ? -30.094 -10.398 -3.408 1 93.38 209 SER B C 1
ATOM 3999 O O . SER B 1 209 ? -29.641 -10.133 -4.523 1 93.38 209 SER B O 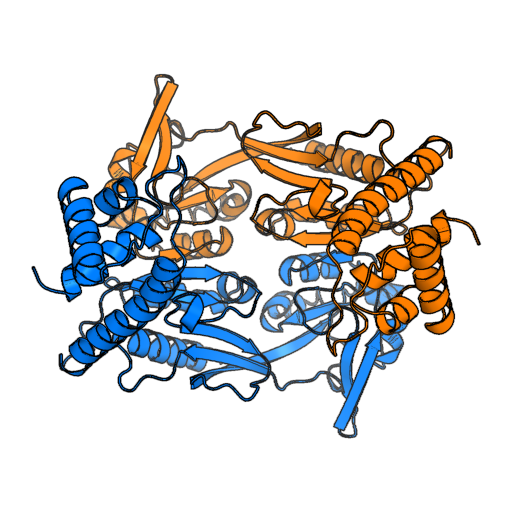1
ATOM 4001 N N . MET B 1 210 ? -29.391 -10.742 -2.404 1 93.44 210 MET B N 1
ATOM 4002 C CA . MET B 1 210 ? -27.938 -10.82 -2.521 1 93.44 210 MET B CA 1
ATOM 4003 C C . MET B 1 210 ? -27.5 -12.211 -2.955 1 93.44 210 MET B C 1
ATOM 4005 O O . MET B 1 210 ? -28.156 -13.203 -2.646 1 93.44 210 MET B O 1
ATOM 4009 N N . MET B 1 211 ? -26.438 -12.203 -3.717 1 94 211 MET B N 1
ATOM 4010 C CA . MET B 1 211 ? -25.828 -13.453 -4.16 1 94 211 MET B CA 1
ATOM 4011 C C . MET B 1 211 ? -24.312 -13.414 -3.967 1 94 211 MET B C 1
ATOM 4013 O O . MET B 1 211 ? -23.688 -12.367 -4.129 1 94 211 MET B O 1
ATOM 4017 N N . THR B 1 212 ? -23.797 -14.531 -3.635 1 95.12 212 THR B N 1
ATOM 4018 C CA . THR B 1 212 ? -22.359 -14.688 -3.486 1 95.12 212 THR B CA 1
ATOM 4019 C C . THR B 1 212 ? -21.812 -15.719 -4.477 1 95.12 212 THR B C 1
ATOM 4021 O O . THR B 1 212 ? -22.406 -16.797 -4.641 1 95.12 212 THR B O 1
ATOM 4024 N N . VAL B 1 213 ? -20.781 -15.398 -5.168 1 95.81 213 VAL B N 1
ATOM 4025 C CA . VAL B 1 213 ? -20.188 -16.266 -6.176 1 95.81 213 VAL B CA 1
ATOM 4026 C C . VAL B 1 213 ? -18.719 -16.531 -5.84 1 95.81 213 VAL B C 1
ATOM 4028 O O . VAL B 1 213 ? -17.922 -15.586 -5.703 1 95.81 213 VAL B O 1
ATOM 4031 N N . PRO B 1 214 ? -18.406 -17.797 -5.594 1 95.06 214 PRO B N 1
ATOM 4032 C CA . PRO B 1 214 ? -16.969 -18.094 -5.438 1 95.06 214 PRO B CA 1
ATOM 4033 C C . PRO B 1 214 ? -16.188 -17.906 -6.734 1 95.06 214 PRO B C 1
ATOM 4035 O O . PRO B 1 214 ? -16.656 -18.297 -7.805 1 95.06 214 PRO B O 1
ATOM 4038 N N . VAL B 1 215 ? -15.062 -17.234 -6.684 1 95.88 215 VAL B N 1
ATOM 4039 C CA . VAL B 1 215 ? -14.219 -17 -7.852 1 95.88 215 VAL B CA 1
ATOM 4040 C C . VAL B 1 215 ? -12.797 -17.469 -7.57 1 95.88 215 VAL B C 1
ATOM 4042 O O . VAL B 1 215 ? -12.422 -17.672 -6.414 1 95.88 215 VAL B O 1
ATOM 4045 N N . SER B 1 216 ? -12.07 -17.734 -8.625 1 93.38 216 SER B N 1
ATOM 4046 C CA . SER B 1 216 ? -10.672 -18.172 -8.539 1 93.38 216 SER B CA 1
ATOM 4047 C C . SER B 1 216 ? -9.898 -17.781 -9.797 1 93.38 216 SER B C 1
ATOM 4049 O O . SER B 1 216 ? -10.5 -17.438 -10.82 1 93.38 216 SER B O 1
ATOM 4051 N N . GLY B 1 217 ? -8.602 -17.859 -9.656 1 93.25 217 GLY B N 1
ATOM 4052 C CA . GLY B 1 217 ? -7.77 -17.562 -10.812 1 93.25 217 GLY B CA 1
ATOM 4053 C C . GLY B 1 217 ? -6.285 -17.578 -10.5 1 93.25 217 GLY B C 1
ATOM 4054 O O . GLY B 1 217 ? -5.871 -18.094 -9.461 1 93.25 217 GLY B O 1
ATOM 4055 N N . PRO B 1 218 ? -5.566 -17.062 -11.414 1 94.06 218 PRO B N 1
ATOM 4056 C CA . PRO B 1 218 ? -4.117 -17.297 -11.398 1 94.06 218 PRO B CA 1
ATOM 4057 C C . PRO B 1 218 ? -3.393 -16.422 -10.383 1 94.06 218 PRO B C 1
ATOM 4059 O O . PRO B 1 218 ? -2.227 -16.672 -10.062 1 94.06 218 PRO B O 1
ATOM 4062 N N . ILE B 1 219 ? -4.051 -15.406 -9.875 1 96.69 219 ILE B N 1
ATOM 4063 C CA . ILE B 1 219 ? -3.32 -14.523 -8.969 1 96.69 219 ILE B CA 1
ATOM 4064 C C . ILE B 1 219 ? -4.277 -13.945 -7.93 1 96.69 219 ILE B C 1
ATOM 4066 O O . ILE B 1 219 ? -5.414 -13.594 -8.25 1 96.69 219 ILE B O 1
ATOM 4070 N N . GLU B 1 220 ? -3.865 -13.977 -6.711 1 96.62 220 GLU B N 1
ATOM 4071 C CA . GLU B 1 220 ? -4.438 -13.227 -5.598 1 96.62 220 GLU B CA 1
ATOM 4072 C C . GLU B 1 220 ? -3.473 -12.164 -5.094 1 96.62 220 GLU B C 1
ATOM 4074 O O . GLU B 1 220 ? -2.32 -12.461 -4.773 1 96.62 220 GLU B O 1
ATOM 4079 N N . ILE B 1 221 ? -3.916 -10.953 -5.094 1 96.62 221 ILE B N 1
ATOM 4080 C CA . ILE B 1 221 ? -3.002 -9.852 -4.797 1 96.62 221 ILE B CA 1
ATOM 4081 C C . ILE B 1 221 ? -3.76 -8.727 -4.098 1 96.62 221 ILE B C 1
ATOM 4083 O O . ILE B 1 221 ? -4.891 -8.406 -4.469 1 96.62 221 ILE B O 1
ATOM 4087 N N . ASN B 1 222 ? -3.189 -8.086 -3.068 1 94.88 222 ASN B N 1
ATOM 4088 C CA . ASN B 1 222 ? -3.875 -7.059 -2.291 1 94.88 222 ASN B CA 1
ATOM 4089 C C . ASN B 1 222 ? -3.525 -5.656 -2.787 1 94.88 222 ASN B C 1
ATOM 4091 O O . ASN B 1 222 ? -3.072 -4.816 -2.01 1 94.88 222 ASN B O 1
ATOM 4095 N N . SER B 1 223 ? -3.828 -5.375 -4.07 1 94.94 223 SER B N 1
ATOM 4096 C CA . SER B 1 223 ? -3.627 -4.082 -4.711 1 94.94 223 SER B CA 1
ATOM 4097 C C . SER B 1 223 ? -4.578 -3.895 -5.891 1 94.94 223 SER B C 1
ATOM 4099 O O . SER B 1 223 ? -4.449 -4.566 -6.914 1 94.94 223 SER B O 1
ATOM 4101 N N . PRO B 1 224 ? -5.488 -2.918 -5.777 1 95.38 224 PRO B N 1
ATOM 4102 C CA . PRO B 1 224 ? -6.359 -2.641 -6.922 1 95.38 224 PRO B CA 1
ATOM 4103 C C . PRO B 1 224 ? -5.578 -2.268 -8.18 1 95.38 224 PRO B C 1
ATOM 4105 O O . PRO B 1 224 ? -5.992 -2.609 -9.289 1 95.38 224 PRO B O 1
ATOM 4108 N N . VAL B 1 225 ? -4.453 -1.667 -8.031 1 94.88 225 VAL B N 1
ATOM 4109 C CA . VAL B 1 225 ? -3.658 -1.241 -9.18 1 94.88 225 VAL B CA 1
ATOM 4110 C C . VAL B 1 225 ? -3.021 -2.459 -9.844 1 94.88 225 VAL B C 1
ATOM 4112 O O . VAL B 1 225 ? -3.084 -2.607 -11.07 1 94.88 225 VAL B O 1
ATOM 4115 N N . ALA B 1 226 ? -2.404 -3.285 -9.016 1 96.12 226 ALA B N 1
ATOM 4116 C CA . ALA B 1 226 ? -1.831 -4.508 -9.578 1 96.12 226 ALA B CA 1
ATOM 4117 C C . ALA B 1 226 ? -2.916 -5.395 -10.172 1 96.12 226 ALA B C 1
ATOM 4119 O O . ALA B 1 226 ? -2.697 -6.047 -11.195 1 96.12 226 ALA B O 1
ATOM 4120 N N . THR B 1 227 ? -4.059 -5.441 -9.516 1 97.69 227 THR B N 1
ATOM 4121 C CA . THR B 1 227 ? -5.203 -6.176 -10.031 1 97.69 227 THR B CA 1
ATOM 4122 C C . THR B 1 227 ? -5.613 -5.652 -11.406 1 97.69 227 THR B C 1
ATOM 4124 O O . THR B 1 227 ? -5.836 -6.43 -12.336 1 97.69 227 THR B O 1
ATOM 4127 N N . LYS B 1 228 ? -5.695 -4.352 -11.516 1 97.81 228 LYS B N 1
ATOM 4128 C CA . LYS B 1 228 ? -6.02 -3.732 -12.797 1 97.81 228 LYS B CA 1
ATOM 4129 C C . LYS B 1 228 ? -5.004 -4.117 -13.875 1 97.81 228 LYS B C 1
ATOM 4131 O O . LYS B 1 228 ? -5.379 -4.488 -14.984 1 97.81 228 LYS B O 1
ATOM 4136 N N . ASN B 1 229 ? -3.723 -4.035 -13.547 1 97.69 229 ASN B N 1
ATOM 4137 C CA . ASN B 1 229 ? -2.672 -4.367 -14.5 1 97.69 229 ASN B CA 1
ATOM 4138 C C . ASN B 1 229 ? -2.77 -5.82 -14.961 1 97.69 229 ASN B C 1
ATOM 4140 O O . ASN B 1 229 ? -2.561 -6.121 -16.141 1 97.69 229 ASN B O 1
ATOM 4144 N N . ALA B 1 230 ? -3.053 -6.664 -14.031 1 98.25 230 ALA B N 1
ATOM 4145 C CA . ALA B 1 230 ? -3.24 -8.07 -14.367 1 98.25 230 ALA B CA 1
ATOM 4146 C C . ALA B 1 230 ? -4.426 -8.266 -15.305 1 98.25 230 ALA B C 1
ATOM 4148 O O . ALA B 1 230 ? -4.363 -9.062 -16.234 1 98.25 230 ALA B O 1
ATOM 4149 N N . ALA B 1 231 ? -5.52 -7.539 -15.047 1 98.56 231 ALA B N 1
ATOM 4150 C CA . ALA B 1 231 ? -6.699 -7.609 -15.898 1 98.56 231 ALA B CA 1
ATOM 4151 C C . ALA B 1 231 ? -6.379 -7.117 -17.312 1 98.56 231 ALA B C 1
ATOM 4153 O O . ALA B 1 231 ? -6.797 -7.73 -18.297 1 98.56 231 ALA B O 1
ATOM 4154 N N . LEU B 1 232 ? -5.648 -6.035 -17.375 1 98.38 232 LEU B N 1
ATOM 4155 C CA . LEU B 1 232 ? -5.262 -5.461 -18.672 1 98.38 232 LEU B CA 1
ATOM 4156 C C . LEU B 1 232 ? -4.457 -6.465 -19.484 1 98.38 232 LEU B C 1
ATOM 4158 O O . LEU B 1 232 ? -4.543 -6.473 -20.719 1 98.38 232 LEU B O 1
ATOM 4162 N N . ALA B 1 233 ? -3.742 -7.32 -18.781 1 97.5 233 ALA B N 1
ATOM 4163 C CA . ALA B 1 233 ? -2.914 -8.328 -19.438 1 97.5 233 ALA B CA 1
ATOM 4164 C C . ALA B 1 233 ? -3.744 -9.547 -19.844 1 97.5 233 ALA B C 1
ATOM 4166 O O . ALA B 1 233 ? -3.219 -10.508 -20.406 1 97.5 233 ALA B O 1
ATOM 4167 N N . GLY B 1 234 ? -4.984 -9.531 -19.469 1 97.5 234 GLY B N 1
ATOM 4168 C CA . GLY B 1 234 ? -5.883 -10.594 -19.875 1 97.5 234 GLY B CA 1
ATOM 4169 C C . GLY B 1 234 ? -5.871 -11.789 -18.938 1 97.5 234 GLY B C 1
ATOM 4170 O O . GLY B 1 234 ? -6.293 -12.883 -19.312 1 97.5 234 GLY B O 1
ATOM 4171 N N . LEU B 1 235 ? -5.402 -11.609 -17.719 1 97.75 235 LEU B N 1
ATOM 4172 C CA . LEU B 1 235 ? -5.242 -12.719 -16.781 1 97.75 235 LEU B CA 1
ATOM 4173 C C . LEU B 1 235 ? -6.598 -13.172 -16.25 1 97.75 235 LEU B C 1
ATOM 4175 O O . LEU B 1 235 ? -6.738 -14.312 -15.797 1 97.75 235 LEU B O 1
ATOM 4179 N N . GLY B 1 236 ? -7.551 -12.266 -16.219 1 98.44 236 GLY B N 1
ATOM 4180 C CA . GLY B 1 236 ? -8.852 -12.617 -15.68 1 98.44 236 GLY B CA 1
ATOM 4181 C C . GLY B 1 236 ? -9.758 -11.414 -15.469 1 98.44 236 GLY B C 1
ATOM 4182 O O . GLY B 1 236 ? -9.328 -10.273 -15.672 1 98.44 236 GLY B O 1
ATOM 4183 N N . PHE B 1 237 ? -11.023 -11.727 -15.102 1 98.62 237 PHE B N 1
ATOM 4184 C CA . PHE B 1 237 ? -11.953 -10.695 -14.664 1 98.62 237 PHE B CA 1
ATOM 4185 C C . PHE B 1 237 ? -11.609 -10.211 -13.258 1 98.62 237 PHE B C 1
ATOM 4187 O O . PHE B 1 237 ? -11.016 -10.945 -12.469 1 98.62 237 PHE B O 1
ATOM 4194 N N . CYS B 1 238 ? -11.922 -8.992 -12.961 1 98.06 238 CYS B N 1
ATOM 4195 C CA . CYS B 1 238 ? -11.617 -8.484 -11.625 1 98.06 238 CYS B CA 1
ATOM 4196 C C . CYS B 1 238 ? -12.656 -7.465 -11.18 1 98.06 238 CYS B C 1
ATOM 4198 O O . CYS B 1 238 ? -13.352 -6.883 -12.008 1 98.06 238 CYS B O 1
ATOM 4200 N N . MET B 1 239 ? -12.844 -7.336 -9.875 1 96.62 239 MET B N 1
ATOM 4201 C CA . MET B 1 239 ? -13.594 -6.258 -9.242 1 96.62 239 MET B CA 1
ATOM 4202 C C . MET B 1 239 ? -12.672 -5.121 -8.812 1 96.62 239 MET B C 1
ATOM 4204 O O . MET B 1 239 ? -11.727 -5.336 -8.062 1 96.62 239 MET B O 1
ATOM 4208 N N . LEU B 1 240 ? -12.93 -3.916 -9.359 1 96 240 LEU B N 1
ATOM 4209 C CA . LEU B 1 240 ? -12.086 -2.762 -9.055 1 96 240 LEU B CA 1
ATOM 4210 C C . LEU B 1 240 ? -12.93 -1.589 -8.57 1 96 240 LEU B C 1
ATOM 4212 O O . LEU B 1 240 ? -14.062 -1.396 -9.031 1 96 240 LEU B O 1
ATOM 4216 N N . PRO B 1 241 ? -12.336 -0.789 -7.562 1 94.44 241 PRO B N 1
ATOM 4217 C CA . PRO B 1 241 ? -12.945 0.536 -7.422 1 94.44 241 PRO B CA 1
ATOM 4218 C C . PRO B 1 241 ? -13.086 1.266 -8.758 1 94.44 241 PRO B C 1
ATOM 4220 O O . PRO B 1 241 ? -12.141 1.297 -9.547 1 94.44 241 PRO B O 1
ATOM 4223 N N . ALA B 1 242 ? -14.258 1.833 -8.984 1 94.31 242 ALA B N 1
ATOM 4224 C CA . ALA B 1 242 ? -14.547 2.469 -10.266 1 94.31 242 ALA B CA 1
ATOM 4225 C C . ALA B 1 242 ? -13.492 3.52 -10.609 1 94.31 242 ALA B C 1
ATOM 4227 O O . ALA B 1 242 ? -13.055 3.621 -11.758 1 94.31 242 ALA B O 1
ATOM 4228 N N . PHE B 1 243 ? -12.992 4.246 -9.648 1 93 243 PHE B N 1
ATOM 4229 C CA . PHE B 1 243 ? -12.078 5.355 -9.898 1 93 243 PHE B CA 1
ATOM 4230 C C . PHE B 1 243 ? -10.688 4.844 -10.266 1 93 243 PHE B C 1
ATOM 4232 O O . PHE B 1 243 ? -9.852 5.602 -10.758 1 93 243 PHE B O 1
ATOM 4239 N N . ILE B 1 244 ? -10.422 3.586 -10.062 1 94.94 244 ILE B N 1
ATOM 4240 C CA . ILE B 1 244 ? -9.148 2.975 -10.445 1 94.94 244 ILE B CA 1
ATOM 4241 C C . ILE B 1 244 ? -9.211 2.531 -11.906 1 94.94 244 ILE B C 1
ATOM 4243 O O . ILE B 1 244 ? -8.188 2.518 -12.602 1 94.94 244 ILE B O 1
ATOM 4247 N N . ALA B 1 245 ? -10.398 2.195 -12.383 1 96.81 245 ALA B N 1
ATOM 4248 C CA . ALA B 1 245 ? -10.555 1.562 -13.695 1 96.81 245 ALA B CA 1
ATOM 4249 C C . ALA B 1 245 ? -11.039 2.566 -14.734 1 96.81 245 ALA B C 1
ATOM 4251 O O . ALA B 1 245 ? -11.07 2.264 -15.93 1 96.81 245 ALA B O 1
ATOM 4252 N N . GLU B 1 246 ? -11.359 3.754 -14.352 1 95 246 GLU B N 1
ATOM 4253 C CA . GLU B 1 246 ? -12.086 4.719 -15.172 1 95 246 GLU B CA 1
ATOM 4254 C C . GLU B 1 246 ? -11.359 4.98 -16.484 1 95 246 GLU B C 1
ATOM 4256 O O . GLU B 1 246 ? -11.961 4.887 -17.562 1 95 246 GLU B O 1
ATOM 4261 N N . ASP B 1 247 ? -10.086 5.285 -16.484 1 95.12 247 ASP B N 1
ATOM 4262 C CA . ASP B 1 247 ? -9.328 5.637 -17.672 1 95.12 247 ASP B CA 1
ATOM 4263 C C . ASP B 1 247 ? -9.289 4.469 -18.672 1 95.12 247 ASP B C 1
ATOM 4265 O O . ASP B 1 247 ? -9.492 4.66 -19.859 1 95.12 247 ASP B O 1
ATOM 4269 N N . GLU B 1 248 ? -9.023 3.318 -18.125 1 97.81 248 GLU B N 1
ATOM 4270 C CA . GLU B 1 248 ? -8.906 2.141 -18.984 1 97.81 248 GLU B CA 1
ATOM 4271 C C . GLU B 1 248 ? -10.25 1.753 -19.578 1 97.81 248 GLU B C 1
ATOM 4273 O O . GLU B 1 248 ? -10.32 1.259 -20.703 1 97.81 248 GLU B O 1
ATOM 4278 N N . ILE B 1 249 ? -11.328 1.969 -18.859 1 97.69 249 ILE B N 1
ATOM 4279 C CA . ILE B 1 249 ? -12.664 1.693 -19.359 1 97.69 249 ILE B CA 1
ATOM 4280 C C . ILE B 1 249 ? -13.016 2.686 -20.453 1 97.69 249 ILE B C 1
ATOM 4282 O O . ILE B 1 249 ? -13.516 2.297 -21.516 1 97.69 249 ILE B O 1
ATOM 4286 N N . GLU B 1 250 ? -12.719 3.906 -20.234 1 97.25 250 GLU B N 1
ATOM 4287 C CA . GLU B 1 250 ? -12.984 4.949 -21.219 1 97.25 250 GLU B CA 1
ATOM 4288 C C . GLU B 1 250 ? -12.203 4.699 -22.516 1 97.25 250 GLU B C 1
ATOM 4290 O O . GLU B 1 250 ? -12.703 4.973 -23.609 1 97.25 250 GLU B O 1
ATOM 4295 N N . GLN B 1 251 ? -11.031 4.172 -22.422 1 97.69 251 GLN B N 1
ATOM 4296 C CA . GLN B 1 251 ? -10.156 3.92 -23.562 1 97.69 251 GLN B CA 1
ATOM 4297 C C . GLN B 1 251 ? -10.492 2.586 -24.219 1 97.69 251 GLN B C 1
ATOM 4299 O O . GLN B 1 251 ? -9.914 2.236 -25.25 1 97.69 251 GLN B O 1
ATOM 4304 N N . GLY B 1 252 ? -11.344 1.858 -23.609 1 97.56 252 GLY B N 1
ATOM 4305 C CA . GLY B 1 252 ? -11.766 0.587 -24.172 1 97.56 252 GLY B CA 1
ATOM 4306 C C . GLY B 1 252 ? -10.797 -0.545 -23.875 1 97.56 252 GLY B C 1
ATOM 4307 O O . GLY B 1 252 ? -10.906 -1.624 -24.469 1 97.56 252 GLY B O 1
ATOM 4308 N N . LYS B 1 253 ? -9.852 -0.32 -23 1 98.5 253 LYS B N 1
ATOM 4309 C CA . LYS B 1 253 ? -8.883 -1.344 -22.641 1 98.5 253 LYS B CA 1
ATOM 4310 C C . LYS B 1 253 ? -9.469 -2.33 -21.625 1 98.5 253 LYS B C 1
ATOM 4312 O O . LYS B 1 253 ? -9 -3.465 -21.516 1 98.5 253 LYS B O 1
ATOM 4317 N N . LEU B 1 254 ? -10.414 -1.892 -20.875 1 98.62 254 LEU B N 1
ATOM 4318 C CA . LEU B 1 254 ? -11.227 -2.715 -20 1 98.62 254 LEU B CA 1
ATOM 4319 C C . LEU B 1 254 ? -12.711 -2.557 -20.312 1 98.62 254 LEU B C 1
ATOM 4321 O O . LEU B 1 254 ? -13.172 -1.449 -20.609 1 98.62 254 LEU B O 1
ATOM 4325 N N . ILE B 1 255 ? -13.391 -3.615 -20.297 1 98.62 255 ILE B N 1
ATOM 4326 C CA . ILE B 1 255 ? -14.828 -3.637 -20.547 1 98.62 255 ILE B CA 1
ATOM 4327 C C . ILE B 1 255 ? -15.578 -4.02 -19.281 1 98.62 255 ILE B C 1
ATOM 4329 O O . ILE B 1 255 ? -15.266 -5.031 -18.641 1 98.62 255 ILE B O 1
ATOM 4333 N N . THR B 1 256 ? -16.578 -3.205 -18.891 1 98.31 256 THR B N 1
ATOM 4334 C CA . THR B 1 256 ? -17.391 -3.508 -17.719 1 98.31 256 THR B CA 1
ATOM 4335 C C . THR B 1 256 ? -18.328 -4.672 -17.984 1 98.31 256 THR B C 1
ATOM 4337 O O . THR B 1 256 ? -18.781 -4.859 -19.125 1 98.31 256 THR B O 1
ATOM 4340 N N . CYS B 1 257 ? -18.547 -5.43 -17 1 98.19 257 CYS B N 1
ATOM 4341 C CA . CYS B 1 257 ? -19.438 -6.59 -17.078 1 98.19 257 CYS B CA 1
ATOM 4342 C C . CYS B 1 257 ? -20.422 -6.602 -15.906 1 98.19 257 CYS B C 1
ATOM 4344 O O . CYS B 1 257 ? -20.109 -6.09 -14.828 1 98.19 257 CYS B O 1
ATOM 4346 N N . LEU B 1 258 ? -21.625 -7.125 -16.156 1 97.56 258 LEU B N 1
ATOM 4347 C CA . LEU B 1 258 ? -22.625 -7.43 -15.141 1 97.56 258 LEU B CA 1
ATOM 4348 C C . LEU B 1 258 ? -23.016 -6.176 -14.367 1 97.56 258 LEU B C 1
ATOM 4350 O O . LEU B 1 258 ? -23.188 -6.227 -13.141 1 97.56 258 LEU B O 1
ATOM 4354 N N . ASP B 1 259 ? -23.094 -5.098 -15.016 1 96.38 259 ASP B N 1
ATOM 4355 C CA . ASP B 1 259 ? -23.359 -3.801 -14.398 1 96.38 259 ASP B CA 1
ATOM 4356 C C . ASP B 1 259 ? -24.672 -3.832 -13.602 1 96.38 259 ASP B C 1
ATOM 4358 O O . ASP B 1 259 ? -24.781 -3.193 -12.555 1 96.38 259 ASP B O 1
ATOM 4362 N N . GLU B 1 260 ? -25.594 -4.59 -14.047 1 95.06 260 GLU B N 1
ATOM 4363 C CA . GLU B 1 260 ? -26.922 -4.621 -13.422 1 95.06 260 GLU B CA 1
ATOM 4364 C C . GLU B 1 260 ? -26.891 -5.371 -12.094 1 95.06 260 GLU B C 1
ATOM 4366 O O . GLU B 1 260 ? -27.812 -5.27 -11.297 1 95.06 260 GLU B O 1
ATOM 4371 N N . PHE B 1 261 ? -25.844 -6.09 -11.867 1 96.12 261 PHE B N 1
ATOM 4372 C CA . PHE B 1 261 ? -25.766 -6.926 -10.672 1 96.12 261 PHE B CA 1
ATOM 4373 C C . PHE B 1 261 ? -24.859 -6.289 -9.617 1 96.12 261 PHE B C 1
ATOM 4375 O O . PHE B 1 261 ? -24.781 -6.773 -8.492 1 96.12 261 PHE B O 1
ATOM 4382 N N . ILE B 1 262 ? -24.156 -5.266 -9.969 1 94.75 262 ILE B N 1
ATOM 4383 C CA . ILE B 1 262 ? -23.156 -4.672 -9.094 1 94.75 262 ILE B CA 1
ATOM 4384 C C . ILE B 1 262 ? -23.844 -3.959 -7.93 1 94.75 262 ILE B C 1
ATOM 4386 O O . ILE B 1 262 ? -24.828 -3.252 -8.133 1 94.75 262 ILE B O 1
ATOM 4390 N N . VAL B 1 263 ? -23.297 -4.172 -6.754 1 89.06 263 VAL B N 1
ATOM 4391 C CA . VAL B 1 263 ? -23.781 -3.5 -5.551 1 89.06 263 VAL B CA 1
ATOM 4392 C C . VAL B 1 263 ? -23.203 -2.086 -5.484 1 89.06 263 VAL B C 1
ATOM 4394 O O . VAL B 1 263 ? -21.984 -1.899 -5.52 1 89.06 263 VAL B O 1
ATOM 4397 N N . ARG B 1 264 ? -24.016 -1.059 -5.402 1 87.81 264 ARG B N 1
ATOM 4398 C CA . ARG B 1 264 ? -23.578 0.335 -5.406 1 87.81 264 ARG B CA 1
ATOM 4399 C C . ARG B 1 264 ? -23.984 1.039 -4.117 1 87.81 264 ARG B C 1
ATOM 4401 O O . ARG B 1 264 ? -24.719 2.031 -4.148 1 87.81 264 ARG B O 1
ATOM 4408 N N . ASP B 1 265 ? -23.531 0.563 -3.027 1 83.62 265 ASP B N 1
ATOM 4409 C CA . ASP B 1 265 ? -23.969 1.169 -1.771 1 83.62 265 ASP B CA 1
ATOM 4410 C C . ASP B 1 265 ? -22.766 1.635 -0.949 1 83.62 265 ASP B C 1
ATOM 4412 O O . ASP B 1 265 ? -22.891 1.929 0.241 1 83.62 265 ASP B O 1
ATOM 4416 N N . GLY B 1 266 ? -21.719 1.743 -1.593 1 88.56 266 GLY B N 1
ATOM 4417 C CA . GLY B 1 266 ? -20.531 2.174 -0.873 1 88.56 266 GLY B CA 1
ATOM 4418 C C . GLY B 1 266 ? -20.328 3.676 -0.903 1 88.56 266 GLY B C 1
ATOM 4419 O O . GLY B 1 266 ? -20.984 4.383 -1.677 1 88.56 266 GLY B O 1
ATOM 4420 N N . GLY B 1 267 ? -19.469 4.117 -0 1 91.94 267 GLY B N 1
ATOM 4421 C CA . GLY B 1 267 ? -19.094 5.52 0.043 1 91.94 267 GLY B CA 1
ATOM 4422 C C . GLY B 1 267 ? -17.688 5.75 0.555 1 91.94 267 GLY B C 1
ATOM 4423 O O . GLY B 1 267 ? -17.062 4.84 1.118 1 91.94 267 GLY B O 1
ATOM 4424 N N . ILE B 1 268 ? -17.172 6.852 0.175 1 93.94 268 ILE B N 1
ATOM 4425 C CA . ILE B 1 268 ? -15.945 7.371 0.781 1 93.94 268 ILE B CA 1
ATOM 4426 C C . ILE B 1 268 ? -16.297 8.305 1.936 1 93.94 268 ILE B C 1
ATOM 4428 O O . ILE B 1 268 ? -17.062 9.258 1.762 1 93.94 268 ILE B O 1
ATOM 4432 N N . TYR B 1 269 ? -15.758 8.008 3.096 1 93.75 269 TYR B N 1
ATOM 4433 C CA . TYR B 1 269 ? -16.141 8.742 4.293 1 93.75 269 TYR B CA 1
ATOM 4434 C C . TYR B 1 269 ? -14.922 9.312 5.004 1 93.75 269 TYR B C 1
ATOM 4436 O O . TYR B 1 269 ? -13.875 8.672 5.051 1 93.75 269 TYR B O 1
ATOM 4444 N N . ALA B 1 270 ? -15.078 10.484 5.488 1 94.88 270 ALA B N 1
ATOM 4445 C CA . ALA B 1 270 ? -14.211 10.969 6.562 1 94.88 270 ALA B CA 1
ATOM 4446 C C . ALA B 1 270 ? -14.766 10.57 7.93 1 94.88 270 ALA B C 1
ATOM 4448 O O . ALA B 1 270 ? -15.906 10.898 8.266 1 94.88 270 ALA B O 1
ATOM 4449 N N . VAL B 1 271 ? -13.977 9.82 8.68 1 92.69 271 VAL B N 1
ATOM 4450 C CA . VAL B 1 271 ? -14.414 9.312 9.977 1 92.69 271 VAL B CA 1
ATOM 4451 C C . VAL B 1 271 ? -13.516 9.859 11.078 1 92.69 271 VAL B C 1
ATOM 4453 O O . VAL B 1 271 ? -12.289 9.859 10.945 1 92.69 271 VAL B O 1
ATOM 4456 N N . TYR B 1 272 ? -14.062 10.297 12.07 1 90.19 272 TYR B N 1
ATOM 4457 C CA . TYR B 1 272 ? -13.289 10.805 13.195 1 90.19 272 TYR B CA 1
ATOM 4458 C C . TYR B 1 272 ? -14.031 10.586 14.508 1 90.19 272 TYR B C 1
ATOM 4460 O O . TYR B 1 272 ? -15.25 10.43 14.523 1 90.19 272 TYR B O 1
ATOM 4468 N N . PRO B 1 273 ? -13.297 10.438 15.594 1 84.19 273 PRO B N 1
ATOM 4469 C CA . PRO B 1 273 ? -13.938 10.188 16.891 1 84.19 273 PRO B CA 1
ATOM 4470 C C . PRO B 1 273 ? -14.883 11.312 17.297 1 84.19 273 PRO B C 1
ATOM 4472 O O . PRO B 1 273 ? -14.648 12.477 16.969 1 84.19 273 PRO B O 1
ATOM 4475 N N . HIS B 1 274 ? -15.93 10.867 17.922 1 75.31 274 HIS B N 1
ATOM 4476 C CA . HIS B 1 274 ? -16.875 11.828 18.469 1 75.31 274 HIS B CA 1
ATOM 4477 C C . HIS B 1 274 ? -16.234 12.641 19.594 1 75.31 274 HIS B C 1
ATOM 4479 O O . HIS B 1 274 ? -15.664 12.078 20.531 1 75.31 274 HIS B O 1
ATOM 4485 N N . ARG B 1 275 ? -16.188 13.875 19.312 1 68.19 275 ARG B N 1
ATOM 4486 C CA . ARG B 1 275 ? -15.68 14.766 20.359 1 68.19 275 ARG B CA 1
ATOM 4487 C C . ARG B 1 275 ? -16.609 15.961 20.547 1 68.19 275 ARG B C 1
ATOM 4489 O O . ARG B 1 275 ? -17.375 16.312 19.641 1 68.19 275 ARG B O 1
ATOM 4496 N N . ARG B 1 276 ? -16.672 16.438 21.766 1 61.69 276 ARG B N 1
ATOM 4497 C CA . ARG B 1 276 ? -17.469 17.641 22.062 1 61.69 276 ARG B CA 1
ATOM 4498 C C . ARG B 1 276 ? -17.031 18.812 21.188 1 61.69 276 ARG B C 1
ATOM 4500 O O . ARG B 1 276 ? -17.859 19.578 20.719 1 61.69 276 ARG B O 1
ATOM 4507 N N . TYR B 1 277 ? -15.727 18.906 21.078 1 66.5 277 TYR B N 1
ATOM 4508 C CA . TYR B 1 277 ? -15.164 19.969 20.234 1 66.5 277 TYR B CA 1
ATOM 4509 C C . TYR B 1 277 ? -14.242 19.391 19.172 1 66.5 277 TYR B C 1
ATOM 4511 O O . TYR B 1 277 ? -13.32 18.625 19.484 1 66.5 277 TYR B O 1
ATOM 4519 N N . LEU B 1 278 ? -14.586 19.641 17.953 1 77.81 278 LEU B N 1
ATOM 4520 C CA . LEU B 1 278 ? -13.719 19.25 16.844 1 77.81 278 LEU B CA 1
ATOM 4521 C C . LEU B 1 278 ? -12.617 20.297 16.625 1 77.81 278 LEU B C 1
ATOM 4523 O O . LEU B 1 278 ? -12.906 21.453 16.359 1 77.81 278 LEU B O 1
ATOM 4527 N N . PRO B 1 279 ? -11.375 19.906 16.797 1 82.25 279 PRO B N 1
ATOM 4528 C CA . PRO B 1 279 ? -10.297 20.875 16.562 1 82.25 279 PRO B CA 1
ATOM 4529 C C . PRO B 1 279 ? -10.398 21.562 15.203 1 82.25 279 PRO B C 1
ATOM 4531 O O . PRO B 1 279 ? -10.812 20.938 14.227 1 82.25 279 PRO B O 1
ATOM 4534 N N . ALA B 1 280 ? -9.984 22.766 15.125 1 84.69 280 ALA B N 1
ATOM 4535 C CA . ALA B 1 280 ? -10.117 23.594 13.93 1 84.69 280 ALA B CA 1
ATOM 4536 C C . ALA B 1 280 ? -9.414 22.953 12.734 1 84.69 280 ALA B C 1
ATOM 4538 O O . ALA B 1 280 ? -9.906 23.016 11.609 1 84.69 280 ALA B O 1
ATOM 4539 N N . LYS B 1 281 ? -8.258 22.359 12.977 1 90.38 281 LYS B N 1
ATOM 4540 C CA . LYS B 1 281 ? -7.496 21.75 11.883 1 90.38 281 LYS B CA 1
ATOM 4541 C C . LYS B 1 281 ? -8.25 20.578 11.273 1 90.38 281 LYS B C 1
ATOM 4543 O O . LYS B 1 281 ? -8.211 20.359 10.062 1 90.38 281 LYS B O 1
ATOM 4548 N N . ILE B 1 282 ? -8.961 19.828 12.117 1 91.69 282 ILE B N 1
ATOM 4549 C CA . ILE B 1 282 ? -9.734 18.688 11.633 1 91.69 282 ILE B CA 1
ATOM 4550 C C . ILE B 1 282 ? -10.953 19.188 10.852 1 91.69 282 ILE B C 1
ATOM 4552 O O . ILE B 1 282 ? -11.266 18.656 9.781 1 91.69 282 ILE B O 1
ATOM 4556 N N . ARG B 1 283 ? -11.625 20.156 11.391 1 89.62 283 ARG B N 1
ATOM 4557 C CA . ARG B 1 283 ? -12.758 20.766 10.695 1 89.62 283 ARG B CA 1
ATOM 4558 C C . ARG B 1 283 ? -12.344 21.312 9.336 1 89.62 283 ARG B C 1
ATOM 4560 O O . ARG B 1 283 ? -13.039 21.125 8.344 1 89.62 283 ARG B O 1
ATOM 4567 N N . ALA B 1 284 ? -11.211 22 9.359 1 92.81 284 ALA B N 1
ATOM 4568 C CA . ALA B 1 284 ? -10.695 22.562 8.109 1 92.81 284 ALA B CA 1
ATOM 4569 C C . ALA B 1 284 ? -10.477 21.469 7.07 1 92.81 284 ALA B C 1
ATOM 4571 O O . ALA B 1 284 ? -10.82 21.641 5.898 1 92.81 284 ALA B O 1
ATOM 4572 N N . LEU B 1 285 ? -9.898 20.344 7.504 1 96.12 285 LEU B N 1
ATOM 4573 C CA . LEU B 1 285 ? -9.633 19.234 6.59 1 96.12 285 LEU B CA 1
ATOM 4574 C C . LEU B 1 285 ? -10.93 18.625 6.074 1 96.12 285 LEU B C 1
ATOM 4576 O O . LEU B 1 285 ? -11.086 18.422 4.867 1 96.12 285 LEU B O 1
ATOM 4580 N N . VAL B 1 286 ? -11.852 18.375 6.969 1 94.44 286 VAL B N 1
ATOM 4581 C CA . VAL B 1 286 ? -13.125 17.75 6.602 1 94.44 286 VAL B CA 1
ATOM 4582 C C . VAL B 1 286 ? -13.883 18.672 5.641 1 94.44 286 VAL B C 1
ATOM 4584 O O . VAL B 1 286 ? -14.398 18.203 4.621 1 94.44 286 VAL B O 1
ATOM 4587 N N . ASP B 1 287 ? -13.953 19.938 5.961 1 94.56 287 ASP B N 1
ATOM 4588 C CA . ASP B 1 287 ? -14.641 20.906 5.105 1 94.56 287 ASP B CA 1
ATOM 4589 C C . ASP B 1 287 ? -13.977 20.984 3.732 1 94.56 287 ASP B C 1
ATOM 4591 O O . ASP B 1 287 ? -14.664 21.016 2.709 1 94.56 287 ASP B O 1
ATOM 4595 N N . PHE B 1 288 ? -12.695 21.031 3.734 1 96.81 288 PHE B N 1
ATOM 4596 C CA . PHE B 1 288 ? -11.961 21.125 2.479 1 96.81 288 PHE B CA 1
ATOM 4597 C C . PHE B 1 288 ? -12.234 19.906 1.598 1 96.81 288 PHE B C 1
ATOM 4599 O O . PHE B 1 288 ? -12.539 20.047 0.411 1 96.81 288 PHE B O 1
ATOM 4606 N N . MET B 1 289 ? -12.125 18.719 2.176 1 97 289 MET B N 1
ATOM 4607 C CA . MET B 1 289 ? -12.352 17.5 1.415 1 97 289 MET B CA 1
ATOM 4608 C C . MET B 1 289 ? -13.781 17.438 0.891 1 97 289 MET B C 1
ATOM 4610 O O . MET B 1 289 ? -14.008 17.031 -0.251 1 97 289 MET B O 1
ATOM 4614 N N . THR B 1 290 ? -14.672 17.812 1.738 1 96 290 THR B N 1
ATOM 4615 C CA . THR B 1 290 ? -16.062 17.812 1.326 1 96 290 THR B CA 1
ATOM 4616 C C . THR B 1 290 ? -16.266 18.688 0.091 1 96 290 THR B C 1
ATOM 4618 O O . THR B 1 290 ? -16.906 18.281 -0.878 1 96 290 THR B O 1
ATOM 4621 N N . GLN B 1 291 ? -15.703 19.812 0.13 1 96.5 291 GLN B N 1
ATOM 4622 C CA . GLN B 1 291 ? -15.82 20.75 -0.992 1 96.5 291 GLN B CA 1
ATOM 4623 C C . GLN B 1 291 ? -15.086 20.219 -2.219 1 96.5 291 GLN B C 1
ATOM 4625 O O . GLN B 1 291 ? -15.57 20.344 -3.344 1 96.5 291 GLN B O 1
ATOM 4630 N N . TRP B 1 292 ? -13.922 19.656 -2.025 1 97 292 TRP B N 1
ATOM 4631 C CA . TRP B 1 292 ? -13.094 19.125 -3.104 1 97 292 TRP B CA 1
ATOM 4632 C C . TRP B 1 292 ? -13.844 18.062 -3.895 1 97 292 TRP B C 1
ATOM 4634 O O . TRP B 1 292 ? -13.859 18.094 -5.129 1 97 292 TRP B O 1
ATOM 4644 N N . PHE B 1 293 ? -14.453 17.141 -3.242 1 96 293 PHE B N 1
ATOM 4645 C CA . PHE B 1 293 ? -15.172 16.047 -3.891 1 96 293 PHE B CA 1
ATOM 4646 C C . PHE B 1 293 ? -16.453 16.547 -4.543 1 96 293 PHE B C 1
ATOM 4648 O O . PHE B 1 293 ? -16.844 16.062 -5.609 1 96 293 PHE B O 1
ATOM 4655 N N . LYS B 1 294 ? -17.094 17.453 -3.855 1 93.44 294 LYS B N 1
ATOM 4656 C CA . LYS B 1 294 ? -18.328 18.031 -4.41 1 93.44 294 LYS B CA 1
ATOM 4657 C C . LYS B 1 294 ? -18.062 18.672 -5.766 1 93.44 294 LYS B C 1
ATOM 4659 O O . LYS B 1 294 ? -18.875 18.562 -6.68 1 93.44 294 LYS B O 1
ATOM 4664 N N . GLU B 1 295 ? -16.938 19.312 -5.914 1 92.88 295 GLU B N 1
ATOM 4665 C CA . 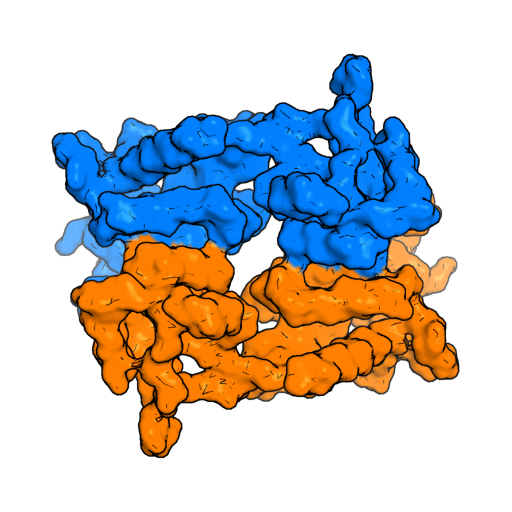GLU B 1 295 ? -16.594 20.031 -7.137 1 92.88 295 GLU B CA 1
ATOM 4666 C C . GLU B 1 295 ? -16.219 19.078 -8.258 1 92.88 295 GLU B C 1
ATOM 4668 O O . GLU B 1 295 ? -16.203 19.453 -9.43 1 92.88 295 GLU B O 1
ATOM 4673 N N . ARG B 1 296 ? -15.93 17.891 -7.969 1 86.62 296 ARG B N 1
ATOM 4674 C CA . ARG B 1 296 ? -15.445 16.953 -8.969 1 86.62 296 ARG B CA 1
ATOM 4675 C C . ARG B 1 296 ? -16.469 15.844 -9.211 1 86.62 296 ARG B C 1
ATOM 4677 O O . ARG B 1 296 ? -16.234 14.945 -10.023 1 86.62 296 ARG B O 1
ATOM 4684 N N . GLU B 1 297 ? -17.5 15.805 -8.43 1 75.5 297 GLU B N 1
ATOM 4685 C CA . GLU B 1 297 ? -18.609 14.914 -8.719 1 75.5 297 GLU B CA 1
ATOM 4686 C C . GLU B 1 297 ? -19.391 15.375 -9.945 1 75.5 297 GLU B C 1
ATOM 4688 O O . GLU B 1 297 ? -19.516 16.578 -10.188 1 75.5 297 GLU B O 1
#